Protein AF-0000000068883180 (afdb_homodimer)

pLDDT: mean 89.78, std 19.72, range [21.33, 98.94]

Foldseek 3Di:
DPPPPPPPPPCPPCPVLLQADKDFKWWKFWPAPDPVRHGFTWFWDDQDDQKTFTFGDPDDDDLRGIKIFGHGPPAADLDPQKGGWGWIWHWPDDPPGTDIWTWAWDDDPVWQKTTTMTHDDSDHQIWIAGPPQQWIWHWDFWDPVDVNIDGHGIDTDFQWWFAFDDHPHDTGRGIIGGPDDDDTPRPRIGGIIMHIGGD/DPPPPPPPPPCPPCPVLLQADKDFKWWKFWPAPDPVRHGFTWFWDDQDDQKTFTFGDPDDDDLRGIKIFGHGPPAADLDPQKGGWGWIWHWPDDPPGTDIWTWAWDDDPVWQKTTTMTHDDSDHQIWIAGPPQQWIWHWDQWDPVDVNIDGHGIDTDFQWWFAFDDHPHDTGRGIIGGPDDDDTPRPRIGGIIMHIGGD

Structure (mmCIF, N/CA/C/O backbone):
data_AF-0000000068883180-model_v1
#
loop_
_entity.id
_entity.type
_entity.pdbx_description
1 polymer 'DUF7907 domain-containing protein'
#
loop_
_atom_site.group_PDB
_atom_site.id
_atom_site.type_symbol
_atom_site.label_atom_id
_atom_site.label_alt_id
_atom_site.label_comp_id
_atom_site.label_asym_id
_atom_site.label_entity_id
_atom_site.label_seq_id
_atom_site.pdbx_PDB_ins_code
_atom_site.Cartn_x
_atom_site.Cartn_y
_atom_site.Cartn_z
_atom_site.occupancy
_atom_site.B_iso_or_equiv
_atom_site.auth_seq_id
_atom_site.auth_comp_id
_atom_site.auth_asym_id
_atom_site.auth_atom_id
_atom_site.pdbx_PDB_model_num
ATOM 1 N N . MET A 1 1 ? -11.078 5.973 -51.844 1 21.33 1 MET A N 1
ATOM 2 C CA . MET A 1 1 ? -11.633 5.805 -50.5 1 21.33 1 MET A CA 1
ATOM 3 C C . MET A 1 1 ? -10.93 6.715 -49.5 1 21.33 1 MET A C 1
ATOM 5 O O . MET A 1 1 ? -9.703 6.703 -49.406 1 21.33 1 MET A O 1
ATOM 9 N N . LYS A 1 2 ? -11.617 7.879 -49.156 1 21.88 2 LYS A N 1
ATOM 10 C CA . LYS A 1 2 ? -11.133 9.016 -48.375 1 21.88 2 LYS A CA 1
ATOM 11 C C . LYS A 1 2 ? -10.828 8.602 -46.938 1 21.88 2 LYS A C 1
ATOM 13 O O . LYS A 1 2 ? -11.664 8 -46.25 1 21.88 2 LYS A O 1
ATOM 18 N N . LEU A 1 3 ? -9.617 8.289 -46.656 1 23.52 3 LEU A N 1
ATOM 19 C CA . LEU A 1 3 ? -9.047 7.91 -45.375 1 23.52 3 LEU A CA 1
ATOM 20 C C . LEU A 1 3 ? -9.406 8.93 -44.312 1 23.52 3 LEU A C 1
ATOM 22 O O . LEU A 1 3 ? -8.969 10.086 -44.375 1 23.52 3 LEU A O 1
ATOM 26 N N . THR A 1 4 ? -10.656 8.859 -43.875 1 23.19 4 THR A N 1
ATOM 27 C CA . THR A 1 4 ? -11.148 9.734 -42.844 1 23.19 4 THR A CA 1
ATOM 28 C C . THR A 1 4 ? -10.336 9.555 -41.562 1 23.19 4 THR A C 1
ATOM 30 O O . THR A 1 4 ? -10.227 8.438 -41.031 1 23.19 4 THR A O 1
ATOM 33 N N . THR A 1 5 ? -9.359 10.32 -41.375 1 22.83 5 THR A N 1
ATOM 34 C CA . THR A 1 5 ? -8.5 10.5 -40.219 1 22.83 5 THR A CA 1
ATOM 35 C C . THR A 1 5 ? -9.328 10.75 -38.969 1 22.83 5 THR A C 1
ATOM 37 O O . THR A 1 5 ? -10.062 11.742 -38.875 1 22.83 5 THR A O 1
ATOM 40 N N . ILE A 1 6 ? -9.922 9.719 -38.406 1 23.61 6 ILE A N 1
ATOM 41 C CA . ILE A 1 6 ? -10.68 9.859 -37.188 1 23.61 6 ILE A CA 1
ATOM 42 C C . ILE A 1 6 ? -9.781 10.43 -36.094 1 23.61 6 ILE A C 1
ATOM 44 O O . ILE A 1 6 ? -8.781 9.812 -35.719 1 23.61 6 ILE A O 1
ATOM 48 N N . ALA A 1 7 ? -9.555 11.742 -36 1 24.16 7 ALA A N 1
ATOM 49 C CA . ALA A 1 7 ? -8.953 12.516 -34.906 1 24.16 7 ALA A CA 1
ATOM 50 C C . ALA A 1 7 ? -9.57 12.148 -33.562 1 24.16 7 ALA A C 1
ATOM 52 O O . ALA A 1 7 ? -10.742 12.445 -33.312 1 24.16 7 ALA A O 1
ATOM 53 N N . SER A 1 8 ? -9.375 10.93 -33.094 1 22.42 8 SER A N 1
ATOM 54 C CA . SER A 1 8 ? -9.891 10.641 -31.766 1 22.42 8 SER A CA 1
ATOM 55 C C . SER A 1 8 ? -9.43 11.68 -30.75 1 22.42 8 SER A C 1
ATOM 57 O O . SER A 1 8 ? -8.227 11.82 -30.5 1 22.42 8 SER A O 1
ATOM 59 N N . ALA A 1 9 ? -10.055 12.836 -30.766 1 24.98 9 ALA A N 1
ATOM 60 C CA . ALA A 1 9 ? -9.914 13.789 -29.672 1 24.98 9 ALA A CA 1
ATOM 61 C C . ALA A 1 9 ? -9.953 13.094 -28.312 1 24.98 9 ALA A C 1
ATOM 63 O O . ALA A 1 9 ? -10.922 12.391 -28 1 24.98 9 ALA A O 1
ATOM 64 N N . ILE A 1 10 ? -8.836 12.633 -27.938 1 25.81 10 ILE A N 1
ATOM 65 C CA . ILE A 1 10 ? -8.742 12.289 -26.531 1 25.81 10 ILE A CA 1
ATOM 66 C C . ILE A 1 10 ? -9.406 13.375 -25.688 1 25.81 10 ILE A C 1
ATOM 68 O O . ILE A 1 10 ? -8.961 14.523 -25.672 1 25.81 10 ILE A O 1
ATOM 72 N N . LEU A 1 11 ? -10.734 13.43 -25.688 1 24.84 11 LEU A N 1
ATOM 73 C CA . LEU A 1 11 ? -11.484 14.312 -24.797 1 24.84 11 LEU A CA 1
ATOM 74 C C . LEU A 1 11 ? -10.914 14.281 -23.391 1 24.84 11 LEU A C 1
ATOM 76 O O . LEU A 1 11 ? -10.93 13.234 -22.734 1 24.84 11 LEU A O 1
ATOM 80 N N . LEU A 1 12 ? -9.703 14.859 -23.156 1 28.47 12 LEU A N 1
ATOM 81 C CA . LEU A 1 12 ? -9.359 15.32 -21.812 1 28.47 12 LEU A CA 1
ATOM 82 C C . LEU A 1 12 ? -10.57 15.938 -21.125 1 28.47 12 LEU A C 1
ATOM 84 O O . LEU A 1 12 ? -10.844 17.125 -21.281 1 28.47 12 LEU A O 1
ATOM 88 N N . SER A 1 13 ? -11.742 15.336 -21.375 1 29.19 13 SER A N 1
ATOM 89 C CA . SER A 1 13 ? -12.844 15.961 -20.656 1 29.19 13 SER A CA 1
ATOM 90 C C . SER A 1 13 ? -12.43 16.375 -19.25 1 29.19 13 SER A C 1
ATOM 92 O O . SER A 1 13 ? -11.484 15.828 -18.688 1 29.19 13 SER A O 1
ATOM 94 N N . GLY A 1 14 ? -12.727 17.688 -18.812 1 32.66 14 GLY A N 1
ATOM 95 C CA . GLY A 1 14 ? -12.789 18.344 -17.516 1 32.66 14 GLY A CA 1
ATOM 96 C C . GLY A 1 14 ? -13.305 17.453 -16.422 1 32.66 14 GLY A C 1
ATOM 97 O O . GLY A 1 14 ? -14.516 17.328 -16.219 1 32.66 14 GLY A O 1
ATOM 98 N N . LEU A 1 15 ? -13.008 16.203 -16.375 1 34.19 15 LEU A N 1
ATOM 99 C CA . LEU A 1 15 ? -13.422 15.75 -15.055 1 34.19 15 LEU A CA 1
ATOM 100 C C . LEU A 1 15 ? -13.281 16.875 -14.031 1 34.19 15 LEU A C 1
ATOM 102 O O . LEU A 1 15 ? -12.18 17.375 -13.797 1 34.19 15 LEU A O 1
ATOM 106 N N . ALA A 1 16 ? -14.164 17.922 -13.953 1 40.16 16 ALA A N 1
ATOM 107 C CA . ALA A 1 16 ? -14.359 18.828 -12.82 1 40.16 16 ALA A CA 1
ATOM 108 C C . ALA A 1 16 ? -13.875 18.188 -11.523 1 40.16 16 ALA A C 1
ATOM 110 O O . ALA A 1 16 ? -14.242 17.047 -11.211 1 40.16 16 ALA A O 1
ATOM 111 N N . ALA A 1 17 ? -12.703 18.453 -11.164 1 51.28 17 ALA A N 1
ATOM 112 C CA . ALA A 1 17 ? -12.102 17.984 -9.914 1 51.28 17 ALA A CA 1
ATOM 113 C C . ALA A 1 17 ? -13.141 17.938 -8.789 1 51.28 17 ALA A C 1
ATOM 115 O O . ALA A 1 17 ? -13.695 18.969 -8.414 1 51.28 17 ALA A O 1
ATOM 116 N N . ALA A 1 18 ? -13.883 16.828 -8.664 1 60.47 18 ALA A N 1
ATOM 117 C CA . ALA A 1 18 ? -14.852 16.562 -7.602 1 60.47 18 ALA A CA 1
ATOM 118 C C . ALA A 1 18 ? -14.383 17.156 -6.277 1 60.47 18 ALA A C 1
ATOM 120 O O . ALA A 1 18 ? -15.203 17.5 -5.418 1 60.47 18 ALA A O 1
ATOM 121 N N . ASP A 1 19 ? -13.141 17.625 -6.203 1 77.75 19 ASP A N 1
ATOM 122 C CA . ASP A 1 19 ? -12.695 18.188 -4.938 1 77.75 19 ASP A CA 1
ATOM 123 C C . ASP A 1 19 ? -12.438 19.688 -5.078 1 77.75 19 ASP A C 1
ATOM 125 O O . ASP A 1 19 ? -11.312 20.156 -4.875 1 77.75 19 ASP A O 1
ATOM 129 N N . ASP A 1 20 ? -13.578 20.422 -5.258 1 81.38 20 ASP A N 1
ATOM 130 C CA . ASP A 1 20 ? -13.508 21.812 -5.73 1 81.38 20 ASP A CA 1
ATOM 131 C C . ASP A 1 20 ? -13.523 22.781 -4.559 1 81.38 20 ASP A C 1
ATOM 133 O O . ASP A 1 20 ? -13.469 24 -4.758 1 81.38 20 ASP A O 1
ATOM 137 N N . ILE A 1 21 ? -13.711 22.328 -3.379 1 93.44 21 ILE A N 1
ATOM 138 C CA . ILE A 1 21 ? -13.719 23.219 -2.221 1 93.44 21 ILE A CA 1
ATOM 139 C C . ILE A 1 21 ? -12.383 23.109 -1.48 1 93.44 21 ILE A C 1
ATOM 141 O O . ILE A 1 21 ? -12.062 22.047 -0.922 1 93.44 21 ILE A O 1
ATOM 145 N N . GLN A 1 22 ? -11.68 24.203 -1.5 1 96.19 22 GLN A N 1
ATOM 146 C CA . GLN A 1 22 ? -10.414 24.234 -0.781 1 96.19 22 GLN A CA 1
ATOM 147 C C . GLN A 1 22 ? -10.555 24.922 0.57 1 96.19 22 GLN A C 1
ATOM 149 O O . GLN A 1 22 ? -11.156 26 0.663 1 96.19 22 GLN A O 1
ATOM 154 N N . SER A 1 23 ? -10.023 24.344 1.521 1 97.44 23 SER A N 1
ATOM 155 C CA . SER A 1 23 ? -10.062 24.922 2.861 1 97.44 23 SER A CA 1
ATOM 156 C C . SER A 1 23 ? -9.18 26.156 2.953 1 97.44 23 SER A C 1
ATOM 158 O O . SER A 1 23 ? -8.398 26.438 2.041 1 97.44 23 SER A O 1
ATOM 160 N N . LYS A 1 24 ? -9.297 26.922 4.133 1 97.38 24 LYS A N 1
ATOM 161 C CA . LYS A 1 24 ? -8.273 27.875 4.527 1 97.38 24 LYS A CA 1
ATOM 162 C C . LYS A 1 24 ? -6.926 27.188 4.75 1 97.38 24 LYS A C 1
ATOM 164 O O . LYS A 1 24 ? -6.879 26 5.047 1 97.38 24 LYS A O 1
ATOM 169 N N . PRO A 1 25 ? -5.816 27.953 4.574 1 97.38 25 PRO A N 1
ATOM 170 C CA . PRO A 1 25 ? -4.5 27.359 4.809 1 97.38 25 PRO A CA 1
ATOM 171 C C . PRO A 1 25 ? -4.281 26.969 6.266 1 97.38 25 PRO A C 1
ATOM 173 O O . PRO A 1 25 ? -4.762 27.641 7.172 1 97.38 25 PRO A O 1
ATOM 176 N N . PHE A 1 26 ? -3.572 25.922 6.492 1 97.62 26 PHE A N 1
ATOM 177 C CA . PHE A 1 26 ? -3.254 25.469 7.844 1 97.62 26 PHE A CA 1
ATOM 178 C C . PHE A 1 26 ? -1.882 24.812 7.887 1 97.62 26 PHE A C 1
ATOM 180 O O . PHE A 1 26 ? -1.297 24.516 6.844 1 97.62 26 PHE A O 1
ATOM 187 N N . LYS A 1 27 ? -1.392 24.641 9.078 1 97 27 LYS A N 1
ATOM 188 C CA . LYS A 1 27 ? -0.203 23.844 9.359 1 97 27 LYS A CA 1
ATOM 189 C C . LYS A 1 27 ? -0.579 22.5 9.977 1 97 27 LYS A C 1
ATOM 191 O O . LYS A 1 27 ? -1.685 22.328 10.5 1 97 27 LYS A O 1
ATOM 196 N N . LEU A 1 28 ? 0.337 21.594 9.844 1 98.12 28 LEU A N 1
ATOM 197 C CA . LEU A 1 28 ? 0.26 20.328 10.562 1 98.12 28 LEU A CA 1
ATOM 198 C C . LEU A 1 28 ? 1.253 20.312 11.719 1 98.12 28 LEU A C 1
ATOM 200 O O . LEU A 1 28 ? 2.447 20.547 11.523 1 98.12 28 LEU A O 1
ATOM 204 N N . VAL A 1 29 ? 0.715 20 12.859 1 97.12 29 VAL A N 1
ATOM 205 C CA . VAL A 1 29 ? 1.52 20.031 14.078 1 97.12 29 VAL A CA 1
ATOM 206 C C . VAL A 1 29 ? 1.409 18.688 14.797 1 97.12 29 VAL A C 1
ATOM 208 O O . VAL A 1 29 ? 0.312 18.141 14.953 1 97.12 29 VAL A O 1
ATOM 211 N N . LEU A 1 30 ? 2.543 18.188 15.227 1 98 30 LEU A N 1
ATOM 212 C CA . LEU A 1 30 ? 2.543 16.906 15.93 1 98 30 LEU A CA 1
ATOM 213 C C . LEU A 1 30 ? 2.119 17.078 17.375 1 98 30 LEU A C 1
ATOM 215 O O . LEU A 1 30 ? 2.521 18.047 18.047 1 98 30 LEU A O 1
ATOM 219 N N . ASP A 1 31 ? 1.288 16.234 17.797 1 98.12 31 ASP A N 1
ATOM 220 C CA . ASP A 1 31 ? 0.882 16.078 19.188 1 98.12 31 ASP A CA 1
ATOM 221 C C . ASP A 1 31 ? 1.273 14.703 19.719 1 98.12 31 ASP A C 1
ATOM 223 O O . ASP A 1 31 ? 0.592 13.711 19.453 1 98.12 31 ASP A O 1
ATOM 227 N N . SER A 1 32 ? 2.377 14.664 20.391 1 98.12 32 SER A N 1
ATOM 228 C CA . SER A 1 32 ? 2.977 13.406 20.828 1 98.12 32 SER A CA 1
ATOM 229 C C . SER A 1 32 ? 3.34 13.445 22.312 1 98.12 32 SER A C 1
ATOM 231 O O . SER A 1 32 ? 3.646 14.516 22.844 1 98.12 32 SER A O 1
ATOM 233 N N . SER A 1 33 ? 3.303 12.273 22.984 1 97.94 33 SER A N 1
ATOM 234 C CA . SER A 1 33 ? 3.797 12.172 24.344 1 97.94 33 SER A CA 1
ATOM 235 C C . SER A 1 33 ? 5.32 12.219 24.391 1 97.94 33 SER A C 1
ATOM 237 O O . SER A 1 33 ? 5.914 12.414 25.453 1 97.94 33 SER A O 1
ATOM 239 N N . ASN A 1 34 ? 5.887 12.016 23.219 1 97.38 34 ASN A N 1
ATOM 240 C CA . ASN A 1 34 ? 7.336 12.125 23.109 1 97.38 34 ASN A CA 1
ATOM 241 C C . ASN A 1 34 ? 7.785 13.57 22.953 1 97.38 34 ASN A C 1
ATOM 243 O O . ASN A 1 34 ? 7.469 14.211 21.938 1 97.38 34 ASN A O 1
ATOM 247 N N . GLY A 1 35 ? 8.516 14.086 23.891 1 95.31 35 GLY A N 1
ATOM 248 C CA . GLY A 1 35 ? 8.922 15.484 23.906 1 95.31 35 GLY A CA 1
ATOM 249 C C . GLY A 1 35 ? 9.812 15.859 22.75 1 95.31 35 GLY A C 1
ATOM 250 O O . GLY A 1 35 ? 9.922 17.047 22.406 1 95.31 35 GLY A O 1
ATOM 251 N N . ARG A 1 36 ? 10.477 14.914 22.188 1 92 36 ARG A N 1
ATOM 252 C CA . ARG A 1 36 ? 11.414 15.211 21.109 1 92 36 ARG A CA 1
ATOM 253 C C . ARG A 1 36 ? 10.68 15.656 19.859 1 92 36 ARG A C 1
ATOM 255 O O . ARG A 1 36 ? 11.227 16.406 19.047 1 92 36 ARG A O 1
ATOM 262 N N . ILE A 1 37 ? 9.391 15.141 19.719 1 96.88 37 ILE A N 1
ATOM 263 C CA . ILE A 1 37 ? 8.727 15.477 18.469 1 96.88 37 ILE A CA 1
ATOM 264 C C . ILE A 1 37 ? 7.465 16.281 18.75 1 96.88 37 ILE A C 1
ATOM 266 O O . ILE A 1 37 ? 6.887 16.875 17.844 1 96.88 37 ILE A O 1
ATOM 270 N N . ASN A 1 38 ? 7.07 16.375 19.984 1 96.69 38 ASN A N 1
ATOM 271 C CA . ASN A 1 38 ? 5.859 17.109 20.328 1 96.69 38 ASN A CA 1
ATOM 272 C C . ASN A 1 38 ? 5.949 18.578 19.891 1 96.69 38 ASN A C 1
ATOM 274 O O . ASN A 1 38 ? 6.953 19.25 20.156 1 96.69 38 ASN A O 1
ATOM 278 N N . GLY A 1 39 ? 4.902 18.984 19.203 1 95.38 39 GLY A N 1
ATOM 279 C CA . GLY A 1 39 ? 4.816 20.391 18.828 1 95.38 39 GLY A CA 1
ATOM 280 C C . GLY A 1 39 ? 5.551 20.703 17.547 1 95.38 39 GLY A C 1
ATOM 281 O O . GLY A 1 39 ? 5.457 21.812 17.031 1 95.38 39 GLY A O 1
ATOM 282 N N . LYS A 1 40 ? 6.281 19.797 17 1 95.88 40 LYS A N 1
ATOM 283 C CA . LYS A 1 40 ? 6.977 20.047 15.75 1 95.88 40 LYS A CA 1
ATOM 284 C C . LYS A 1 40 ? 5.984 20.266 14.609 1 95.88 40 LYS A C 1
ATOM 286 O O . LYS A 1 40 ? 4.922 19.641 14.578 1 95.88 40 LYS A O 1
ATOM 291 N N . ILE A 1 41 ? 6.422 21.109 13.695 1 96 41 ILE A N 1
ATOM 292 C CA . ILE A 1 41 ? 5.633 21.422 12.516 1 96 41 ILE A CA 1
ATOM 293 C C . ILE A 1 41 ? 6.129 20.594 11.328 1 96 41 ILE A C 1
ATOM 295 O O . ILE A 1 41 ? 7.34 20.453 11.133 1 96 41 ILE A O 1
ATOM 299 N N . ILE A 1 42 ? 5.176 20.141 10.555 1 97.81 42 ILE A N 1
ATOM 300 C CA . ILE A 1 42 ? 5.5 19.406 9.336 1 97.81 42 ILE A CA 1
ATOM 301 C C . ILE A 1 42 ? 5.859 20.375 8.219 1 97.81 42 ILE A C 1
ATOM 303 O O . ILE A 1 42 ? 5.203 21.406 8.055 1 97.81 42 ILE A O 1
ATOM 307 N N . SER A 1 43 ? 6.883 20.031 7.527 1 96.94 43 SER A N 1
ATOM 308 C CA . SER A 1 43 ? 7.281 20.75 6.328 1 96.94 43 SER A CA 1
ATOM 309 C C . SER A 1 43 ? 7.453 19.812 5.141 1 96.94 43 SER A C 1
ATOM 311 O O . SER A 1 43 ? 7.941 18.688 5.293 1 96.94 43 SER A O 1
ATOM 313 N N . SER A 1 44 ? 7.043 20.281 3.971 1 96.31 44 SER A N 1
ATOM 314 C CA . SER A 1 44 ? 7.309 19.516 2.76 1 96.31 44 SER A CA 1
ATOM 315 C C . SER A 1 44 ? 8.797 19.516 2.422 1 96.31 44 SER A C 1
ATOM 317 O O . SER A 1 44 ? 9.422 20.578 2.34 1 96.31 44 SER A O 1
ATOM 319 N N . CYS A 1 45 ? 9.352 18.344 2.293 1 95.19 45 CYS A N 1
ATOM 320 C CA . CYS A 1 45 ? 10.766 18.234 1.956 1 95.19 45 CYS A CA 1
ATOM 321 C C . CYS A 1 45 ? 10.953 17.469 0.656 1 95.19 45 CYS A C 1
ATOM 323 O O . CYS A 1 45 ? 10.172 16.562 0.342 1 95.19 45 CYS A O 1
ATOM 325 N N . HIS A 1 46 ? 11.961 17.812 -0.076 1 94.5 46 HIS A N 1
ATOM 326 C CA . HIS A 1 46 ? 12.258 17.219 -1.374 1 94.5 46 HIS A CA 1
ATOM 327 C C . HIS A 1 46 ? 12.633 15.75 -1.232 1 94.5 46 HIS A C 1
ATOM 329 O O . HIS A 1 46 ? 13.539 15.406 -0.468 1 94.5 46 HIS A O 1
ATOM 335 N N . SER A 1 47 ? 11.953 14.898 -2.004 1 94.75 47 SER A N 1
ATOM 336 C CA . SER A 1 47 ? 12.227 13.469 -1.989 1 94.75 47 SER A CA 1
ATOM 337 C C . SER A 1 47 ? 12.375 12.922 -3.404 1 94.75 47 SER A C 1
ATOM 339 O O . SER A 1 47 ? 12.312 11.703 -3.615 1 94.75 47 SER A O 1
ATOM 341 N N . GLY A 1 48 ? 12.406 13.68 -4.414 1 93.88 48 GLY A N 1
ATOM 342 C CA . GLY A 1 48 ? 12.523 13.359 -5.828 1 93.88 48 GLY A CA 1
ATOM 343 C C . GLY A 1 48 ? 11.914 14.414 -6.73 1 93.88 48 GLY A C 1
ATOM 344 O O . GLY A 1 48 ? 11.391 15.422 -6.254 1 93.88 48 GLY A O 1
ATOM 345 N N . ALA A 1 49 ? 12.023 14.133 -8.039 1 91.69 49 ALA A N 1
ATOM 346 C CA . ALA A 1 49 ? 11.438 15.094 -8.969 1 91.69 49 ALA A CA 1
ATOM 347 C C . ALA A 1 49 ? 9.938 15.25 -8.727 1 91.69 49 ALA A C 1
ATOM 349 O O . ALA A 1 49 ? 9.172 14.305 -8.938 1 91.69 49 ALA A O 1
ATOM 350 N N . ALA A 1 50 ? 9.578 16.453 -8.227 1 93.69 50 ALA A N 1
ATOM 351 C CA . ALA A 1 50 ? 8.203 16.812 -7.918 1 93.69 50 ALA A CA 1
ATOM 352 C C . ALA A 1 50 ? 7.594 15.859 -6.898 1 93.69 50 ALA A C 1
ATOM 354 O O . ALA A 1 50 ? 6.406 15.539 -6.969 1 93.69 50 ALA A O 1
ATOM 355 N N . ILE A 1 51 ? 8.391 15.289 -6.109 1 96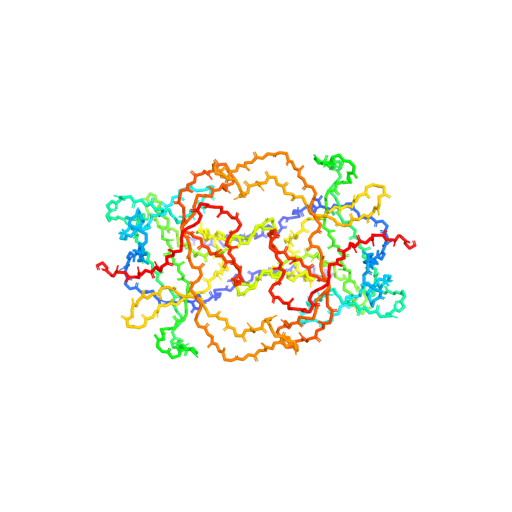.69 51 ILE A N 1
ATOM 356 C CA . ILE A 1 51 ? 7.961 14.43 -5.004 1 96.69 51 ILE A CA 1
ATOM 357 C C . ILE A 1 51 ? 8.422 15.031 -3.68 1 96.69 51 ILE A C 1
ATOM 359 O O . ILE A 1 51 ? 9.609 15.312 -3.498 1 96.69 51 ILE A O 1
ATOM 363 N N . GLU A 1 52 ? 7.531 15.281 -2.781 1 97.38 52 GLU A N 1
ATOM 364 C CA . GLU A 1 52 ? 7.848 15.836 -1.468 1 97.38 52 GLU A CA 1
ATOM 365 C C . GLU A 1 52 ? 7.297 14.953 -0.35 1 97.38 52 GLU A C 1
ATOM 367 O O . GLU A 1 52 ? 6.184 14.438 -0.452 1 97.38 52 GLU A O 1
ATOM 372 N N . GLY A 1 53 ? 8.094 14.734 0.662 1 97.44 53 GLY A N 1
ATOM 373 C CA . GLY A 1 53 ? 7.652 14.07 1.876 1 97.44 53 GLY A CA 1
ATOM 374 C C . GLY A 1 53 ? 7.16 15.031 2.941 1 97.44 53 GLY A C 1
ATOM 375 O O . GLY A 1 53 ? 7.129 16.234 2.725 1 97.44 53 GLY A O 1
ATOM 376 N N . LEU A 1 54 ? 6.664 14.508 4.031 1 98.25 54 LEU A N 1
ATOM 377 C CA . LEU A 1 54 ? 6.277 15.258 5.223 1 98.25 54 LEU A CA 1
ATOM 378 C C . LEU A 1 54 ? 7.352 15.148 6.301 1 98.25 54 LEU A C 1
ATOM 380 O O . LEU A 1 54 ? 7.355 14.203 7.086 1 98.25 54 LEU A O 1
ATOM 384 N N . CYS A 1 55 ? 8.148 16.141 6.383 1 97.62 55 CYS A N 1
ATOM 385 C CA . CYS A 1 55 ? 9.297 16.094 7.277 1 97.62 55 CYS A CA 1
ATOM 386 C C . CYS A 1 55 ? 9.031 16.906 8.547 1 97.62 55 CYS A C 1
ATOM 388 O O . CYS A 1 55 ? 8.203 17.812 8.547 1 97.62 55 CYS A O 1
ATOM 390 N N . LEU A 1 56 ? 9.727 16.422 9.57 1 96.31 56 LEU A N 1
ATOM 391 C CA . LEU A 1 56 ? 9.695 17.203 10.797 1 96.31 56 LEU A CA 1
ATOM 392 C C . LEU A 1 56 ? 10.781 18.266 10.781 1 96.31 56 LEU A C 1
ATOM 394 O O . LEU A 1 56 ? 11.953 17.969 10.547 1 96.31 56 LEU A O 1
ATOM 398 N N . SER A 1 57 ? 10.289 19.469 10.688 1 79.69 57 SER A N 1
ATOM 399 C CA . SER A 1 57 ? 11.273 20.547 10.672 1 79.69 57 SER A CA 1
ATOM 400 C C . SER A 1 57 ? 10.945 21.609 11.711 1 79.69 57 SER A C 1
ATOM 402 O O . SER A 1 57 ? 9.844 21.625 12.273 1 79.69 57 SER A O 1
ATOM 404 N N . ASN A 1 58 ? 12.023 22.328 12.016 1 73.38 58 ASN A N 1
ATOM 405 C CA . ASN A 1 58 ? 11.859 23.5 12.867 1 73.38 58 ASN A CA 1
ATOM 406 C C . ASN A 1 58 ? 11.656 24.766 12.039 1 73.38 58 ASN A C 1
ATOM 408 O O . ASN A 1 58 ? 11.945 25.875 12.5 1 73.38 58 ASN A O 1
ATOM 412 N N . ASP A 1 59 ? 11.141 24.422 10.953 1 70.06 59 ASP A N 1
ATOM 413 C CA . ASP A 1 59 ? 11.047 25.562 10.039 1 70.06 59 ASP A CA 1
ATOM 414 C C . ASP A 1 59 ? 9.992 26.562 10.516 1 70.06 59 ASP A C 1
ATOM 416 O O . ASP A 1 59 ? 9.016 26.172 11.172 1 70.06 59 ASP A O 1
ATOM 420 N N . ALA A 1 60 ? 10.273 27.781 10.125 1 75.31 60 ALA A N 1
ATOM 421 C CA . ALA A 1 60 ? 9.297 28.844 10.289 1 75.31 60 ALA A CA 1
ATOM 422 C C . ALA A 1 60 ? 8.102 28.656 9.352 1 75.31 60 ALA A C 1
ATOM 424 O O . ALA A 1 60 ? 8.211 27.969 8.336 1 75.31 60 ALA A O 1
ATOM 425 N N . PRO A 1 61 ? 7.004 29.281 9.797 1 77.38 61 PRO A N 1
ATOM 426 C CA . PRO A 1 61 ? 5.84 29.25 8.906 1 77.38 61 PRO A CA 1
ATOM 427 C C . PRO A 1 61 ? 6.156 29.781 7.504 1 77.38 61 PRO A C 1
ATOM 429 O O . PRO A 1 61 ? 6.922 30.734 7.359 1 77.38 61 PRO A O 1
ATOM 432 N N . GLY A 1 62 ? 5.773 29.125 6.457 1 86.19 62 GLY A N 1
ATOM 433 C CA . GLY A 1 62 ? 5.969 29.5 5.066 1 86.19 62 GLY A CA 1
ATOM 434 C C . GLY A 1 62 ? 5.332 28.516 4.094 1 86.19 62 GLY A C 1
ATOM 435 O O . GLY A 1 62 ? 4.5 27.703 4.488 1 86.19 62 GLY A O 1
ATOM 436 N N . PRO A 1 63 ? 5.672 28.719 2.836 1 88.94 63 PRO A N 1
ATOM 437 C CA . PRO A 1 63 ? 5.027 27.922 1.791 1 88.94 63 PRO A CA 1
ATOM 438 C C . PRO A 1 63 ? 5.25 26.422 1.968 1 88.94 63 PRO A C 1
ATOM 440 O O . PRO A 1 63 ? 4.414 25.625 1.551 1 88.94 63 PRO A O 1
ATOM 443 N N . TYR A 1 64 ? 6.277 26.078 2.672 1 94 64 TYR A N 1
ATOM 444 C CA . TYR A 1 64 ? 6.617 24.656 2.777 1 94 64 TYR A CA 1
ATOM 445 C C . TYR A 1 64 ? 5.922 24.016 3.969 1 94 64 TYR A C 1
ATOM 447 O O . TYR A 1 64 ? 5.961 22.797 4.137 1 94 64 TYR A O 1
ATOM 455 N N . THR A 1 65 ? 5.234 24.906 4.766 1 96.44 65 THR A N 1
ATOM 456 C CA . THR A 1 65 ? 4.547 24.375 5.938 1 96.44 65 THR A CA 1
ATOM 457 C C . THR A 1 65 ? 3.045 24.641 5.844 1 96.44 65 THR A C 1
ATOM 459 O O . THR A 1 65 ? 2.332 24.562 6.848 1 96.44 65 THR A O 1
ATOM 462 N N . THR A 1 66 ? 2.555 25.031 4.66 1 96.56 66 THR A N 1
ATOM 463 C CA . THR A 1 66 ? 1.148 25.375 4.484 1 96.56 66 THR A CA 1
ATOM 464 C C . THR A 1 66 ? 0.438 24.328 3.629 1 96.56 66 THR A C 1
ATOM 466 O O . THR A 1 66 ? 0.875 24.031 2.516 1 96.56 66 THR A O 1
ATOM 469 N N . TYR A 1 67 ? -0.653 23.859 4.176 1 97.75 67 TYR A N 1
ATOM 470 C CA . TYR A 1 67 ? -1.429 22.812 3.523 1 97.75 67 TYR A CA 1
ATOM 471 C C . TYR A 1 67 ? -2.895 23.219 3.404 1 97.75 67 TYR A C 1
ATOM 473 O O . TYR A 1 67 ? -3.326 24.203 4 1 97.75 67 TYR A O 1
ATOM 481 N N . TYR A 1 68 ? -3.584 22.453 2.59 1 98.12 68 TYR A N 1
ATOM 482 C CA . TYR A 1 68 ? -5.012 22.641 2.357 1 98.12 68 TYR A CA 1
ATOM 483 C C . TYR A 1 68 ? -5.727 21.297 2.314 1 98.12 68 TYR A C 1
ATOM 485 O O . TYR A 1 68 ? -5.098 20.25 2.109 1 98.12 68 TYR A O 1
ATOM 493 N N . LEU A 1 69 ? -6.984 21.359 2.59 1 98.44 69 LEU A N 1
ATOM 494 C CA . LEU A 1 69 ? -7.867 20.219 2.35 1 98.44 69 LEU A CA 1
ATOM 495 C C . LEU A 1 69 ? -8.875 20.547 1.25 1 98.44 69 LEU A C 1
ATOM 497 O O . LEU A 1 69 ? -9.609 21.531 1.343 1 98.44 69 LEU A O 1
ATOM 501 N N . ASN A 1 70 ? -8.852 19.766 0.21 1 97.62 70 ASN A N 1
ATOM 502 C CA . ASN A 1 70 ? -9.852 19.891 -0.847 1 97.62 70 ASN A CA 1
ATOM 503 C C . ASN A 1 70 ? -10.961 18.859 -0.688 1 97.62 70 ASN A C 1
ATOM 505 O O . ASN A 1 70 ? -10.703 17.641 -0.694 1 97.62 70 ASN A O 1
ATOM 509 N N . THR A 1 71 ? -12.141 19.359 -0.491 1 97.31 71 THR A N 1
ATOM 510 C CA . THR A 1 71 ? -13.297 18.484 -0.354 1 97.31 71 THR A CA 1
ATOM 511 C C . THR A 1 71 ? -14.289 18.719 -1.489 1 97.31 71 THR A C 1
ATOM 513 O O . THR A 1 71 ? -14.117 19.641 -2.295 1 97.31 71 THR A O 1
ATOM 516 N N . THR A 1 72 ? -15.188 17.781 -1.611 1 95.44 72 THR A N 1
ATOM 517 C CA . THR A 1 72 ? -16.266 17.906 -2.592 1 95.44 72 THR A CA 1
ATOM 518 C C . THR A 1 72 ? -17.438 18.672 -2.006 1 95.44 72 THR A C 1
ATOM 520 O O . THR A 1 72 ? -17.812 18.453 -0.852 1 95.44 72 THR A O 1
ATOM 523 N N . GLU A 1 73 ? -18.047 19.531 -2.85 1 93.5 73 GLU A N 1
ATOM 524 C CA . GLU A 1 73 ? -19.219 20.281 -2.398 1 93.5 73 GLU A CA 1
ATOM 525 C C . GLU A 1 73 ? -20.328 19.328 -1.951 1 93.5 73 GLU A C 1
ATOM 527 O O . GLU A 1 73 ? -20.656 18.375 -2.652 1 93.5 73 GLU A O 1
ATOM 532 N N . GLY A 1 74 ? -20.828 19.562 -0.797 1 92.94 74 GLY A N 1
ATOM 533 C CA . GLY A 1 74 ? -21.938 18.766 -0.303 1 92.94 74 GLY A CA 1
ATOM 534 C C . GLY A 1 74 ? -21.5 17.469 0.355 1 92.94 74 GLY A C 1
ATOM 535 O O . GLY A 1 74 ? -22.328 16.719 0.87 1 92.94 74 GLY A O 1
ATOM 536 N N . ALA A 1 75 ? -20.234 17.234 0.347 1 94.12 75 ALA A N 1
ATOM 537 C CA . ALA A 1 75 ? -19.75 16 0.978 1 94.12 75 ALA A CA 1
ATOM 538 C C . ALA A 1 75 ? -20 16.031 2.484 1 94.12 75 ALA A C 1
ATOM 540 O O . ALA A 1 75 ? -19.844 17.062 3.127 1 94.12 75 ALA A O 1
ATOM 541 N N . THR A 1 76 ? -20.391 14.82 3.002 1 95.19 76 THR A N 1
ATOM 542 C CA . THR A 1 76 ? -20.562 14.633 4.438 1 95.19 76 THR A CA 1
ATOM 543 C C . THR A 1 76 ? -19.641 13.531 4.957 1 95.19 76 THR A C 1
ATOM 545 O O . THR A 1 76 ? -19.125 12.734 4.176 1 95.19 76 THR A O 1
ATOM 548 N N . SER A 1 77 ? -19.516 13.562 6.238 1 97.69 77 SER A N 1
ATOM 549 C CA . SER A 1 77 ? -18.672 12.547 6.875 1 97.69 77 SER A CA 1
ATOM 550 C C . SER A 1 77 ? -19.5 11.32 7.273 1 97.69 77 SER A C 1
ATOM 552 O O . SER A 1 77 ? -20.562 11.453 7.867 1 97.69 77 SER A O 1
ATOM 554 N N . PRO A 1 78 ? -19 10.156 6.984 1 97.44 78 PRO A N 1
ATOM 555 C CA . PRO A 1 78 ? -19.672 8.953 7.492 1 97.44 78 PRO A CA 1
ATOM 556 C C . PRO A 1 78 ? -19.328 8.664 8.953 1 97.44 78 PRO A C 1
ATOM 558 O O . PRO A 1 78 ? -19.875 7.727 9.539 1 97.44 78 PRO A O 1
ATOM 561 N N . VAL A 1 79 ? -18.422 9.391 9.484 1 98.38 79 VAL A N 1
ATOM 562 C CA . VAL A 1 79 ? -17.969 9.18 10.859 1 98.38 79 VAL A CA 1
ATOM 563 C C . VAL A 1 79 ? -18.375 10.375 11.727 1 98.38 79 VAL A C 1
ATOM 565 O O . VAL A 1 79 ? -17.969 11.508 11.445 1 98.38 79 VAL A O 1
ATOM 568 N N . THR A 1 80 ? -19.078 10.102 12.773 1 97.88 80 THR A N 1
ATOM 569 C CA . THR A 1 80 ? -19.5 11.164 13.688 1 97.88 80 THR A CA 1
ATOM 570 C C . THR A 1 80 ? -18.281 11.844 14.312 1 97.88 80 THR A C 1
ATOM 572 O O . THR A 1 80 ? -17.328 11.18 14.719 1 97.88 80 THR A O 1
ATOM 575 N N . GLY A 1 81 ? -18.328 13.148 14.359 1 98.38 81 GLY A N 1
ATOM 576 C CA . GLY A 1 81 ? -17.266 13.914 14.984 1 98.38 81 GLY A CA 1
ATOM 577 C C . GLY A 1 81 ? -16.141 14.281 14.031 1 98.38 81 GLY A C 1
ATOM 578 O O . GLY A 1 81 ? -15.133 14.859 14.438 1 98.38 81 GLY A O 1
ATOM 579 N N . TYR A 1 82 ? -16.328 13.992 12.789 1 98.69 82 TYR A N 1
ATOM 580 C CA . TYR A 1 82 ? -15.344 14.328 11.773 1 98.69 82 TYR A CA 1
ATOM 581 C C . TYR A 1 82 ? -15.984 15.102 10.625 1 98.69 82 TYR A C 1
ATOM 583 O O . TYR A 1 82 ? -17.172 14.914 10.328 1 98.69 82 TYR A O 1
ATOM 591 N N . GLY A 1 83 ? -15.172 15.984 9.992 1 97.56 83 GLY A N 1
ATOM 592 C CA . GLY A 1 83 ? -15.586 16.594 8.742 1 97.56 83 GLY A CA 1
ATOM 593 C C . GLY A 1 83 ? -15.492 15.648 7.559 1 97.56 83 GLY A C 1
ATOM 594 O O . GLY A 1 83 ? -15.055 14.508 7.703 1 97.56 83 GLY A O 1
ATOM 595 N N . ALA A 1 84 ? -15.922 16.188 6.426 1 97.12 84 ALA A N 1
ATOM 596 C CA . ALA A 1 84 ? -15.828 15.406 5.188 1 97.12 84 ALA A CA 1
ATOM 597 C C . ALA A 1 84 ? -14.375 15.062 4.875 1 97.12 84 ALA A C 1
ATOM 599 O O . ALA A 1 84 ? -13.469 15.883 5.09 1 97.12 84 ALA A O 1
ATOM 600 N N . SER A 1 85 ? -14.195 13.859 4.391 1 97.88 85 SER A N 1
ATOM 601 C CA . SER A 1 85 ? -12.859 13.508 3.904 1 97.88 85 SER A CA 1
ATOM 602 C C . SER A 1 85 ? -12.531 14.258 2.617 1 97.88 85 SER A C 1
ATOM 604 O O . SER A 1 85 ? -13.43 14.664 1.88 1 97.88 85 SER A O 1
ATOM 606 N N . GLY A 1 86 ? -11.266 14.469 2.424 1 98 86 GLY A N 1
ATOM 607 C CA . GLY A 1 86 ? -10.766 15.148 1.241 1 98 86 GLY A CA 1
ATOM 608 C C . GLY A 1 86 ? -9.297 14.883 0.972 1 98 86 GLY A C 1
ATOM 609 O O . GLY A 1 86 ? -8.695 14.023 1.614 1 98 86 GLY A O 1
ATOM 610 N N . LYS A 1 87 ? -8.812 15.547 -0.049 1 98.25 87 LYS A N 1
ATOM 611 C CA . LYS A 1 87 ? -7.406 15.453 -0.416 1 98.25 87 LYS A CA 1
ATOM 612 C C . LYS A 1 87 ? -6.562 16.453 0.372 1 98.25 87 LYS A C 1
ATOM 614 O O . LYS A 1 87 ? -6.832 17.656 0.349 1 98.25 87 LYS A O 1
ATOM 619 N N . LEU A 1 88 ? -5.602 15.914 1.139 1 98.75 88 LEU A N 1
ATOM 620 C CA . LEU A 1 88 ? -4.578 16.797 1.679 1 98.75 88 LEU A CA 1
ATOM 621 C C . LEU A 1 88 ? -3.656 17.312 0.572 1 98.75 88 LEU A C 1
ATOM 623 O O . LEU A 1 88 ? -3.057 16.516 -0.152 1 98.75 88 LEU A O 1
ATOM 627 N N . VAL A 1 89 ? -3.51 18.641 0.567 1 97.88 89 VAL A N 1
ATOM 628 C CA . VAL A 1 89 ? -2.854 19.219 -0.6 1 97.88 89 VAL A CA 1
ATOM 629 C C . VAL A 1 89 ? -1.709 20.125 -0.151 1 97.88 89 VAL A C 1
ATOM 631 O O . VAL A 1 89 ? -1.852 20.891 0.806 1 97.88 89 VAL A O 1
ATOM 634 N N . TRP A 1 90 ? -0.67 19.984 -0.874 1 97.69 90 TRP A N 1
ATOM 635 C CA . TRP A 1 90 ? 0.439 20.938 -0.837 1 97.69 90 TRP A CA 1
ATOM 636 C C . TRP A 1 90 ? 0.662 21.562 -2.207 1 97.69 90 TRP A C 1
ATOM 638 O O . TRP A 1 90 ? 0.632 20.875 -3.229 1 97.69 90 TRP A O 1
ATOM 648 N N . ASN A 1 91 ? 0.84 22.906 -2.191 1 94.38 91 ASN A N 1
ATOM 649 C CA . ASN A 1 91 ? 1.082 23.609 -3.441 1 94.38 91 ASN A CA 1
ATOM 650 C C . ASN A 1 91 ? 2.574 23.812 -3.691 1 94.38 91 ASN A C 1
ATOM 652 O O . ASN A 1 91 ? 3.209 24.641 -3.035 1 94.38 91 ASN A O 1
ATOM 656 N N . LEU A 1 92 ? 3.109 23.031 -4.648 1 93.38 92 LEU A N 1
ATOM 657 C CA . LEU A 1 92 ? 4.508 23.156 -5.047 1 93.38 92 LEU A CA 1
ATOM 658 C C . LEU A 1 92 ? 4.766 24.531 -5.66 1 93.38 92 LEU A C 1
ATOM 660 O O . LEU A 1 92 ? 4.207 24.859 -6.707 1 93.38 92 LEU A O 1
ATOM 664 N N . PRO A 1 93 ? 5.578 25.281 -4.98 1 90 93 PRO A N 1
ATOM 665 C CA . PRO A 1 93 ? 5.867 26.594 -5.562 1 90 93 PRO A CA 1
ATOM 666 C C . PRO A 1 93 ? 6.781 26.5 -6.781 1 90 93 PRO A C 1
ATOM 668 O O . PRO A 1 93 ? 7.82 25.844 -6.734 1 90 93 PRO A O 1
ATOM 671 N N . LEU A 1 94 ? 6.266 27.047 -7.801 1 86.81 94 LEU A N 1
ATOM 672 C CA . LEU A 1 94 ? 7.066 27.281 -9 1 86.81 94 LEU A CA 1
ATOM 673 C C . LEU A 1 94 ? 7.246 28.781 -9.25 1 86.81 94 LEU A C 1
ATOM 675 O O . LEU A 1 94 ? 6.754 29.609 -8.484 1 86.81 94 LEU A O 1
ATOM 679 N N . GLN A 1 95 ? 8.148 29.281 -10.016 1 84.88 95 GLN A N 1
ATOM 680 C CA . GLN A 1 95 ? 8.5 30.688 -10.219 1 84.88 95 GLN A CA 1
ATOM 681 C C . GLN A 1 95 ? 7.25 31.562 -10.273 1 84.88 95 GLN A C 1
ATOM 683 O O . GLN A 1 95 ? 7.141 32.531 -9.539 1 84.88 95 GLN A O 1
ATOM 688 N N . ASN A 1 96 ? 6.273 31.297 -10.953 1 85.38 96 ASN A N 1
ATOM 689 C CA . ASN A 1 96 ? 5.109 32.188 -11.055 1 85.38 96 ASN A CA 1
ATOM 690 C C . ASN A 1 96 ? 3.807 31.391 -10.93 1 85.38 96 ASN A C 1
ATOM 692 O O . ASN A 1 96 ? 2.744 31.891 -11.32 1 85.38 96 ASN A O 1
ATOM 696 N N . GLN A 1 97 ? 3.965 30.328 -10.469 1 89.94 97 GLN A N 1
ATOM 697 C CA . GLN A 1 97 ? 2.775 29.484 -10.336 1 89.94 97 GLN A CA 1
ATOM 698 C C . GLN A 1 97 ? 2.988 28.391 -9.305 1 89.94 97 GLN A C 1
ATOM 700 O O . GLN A 1 97 ? 4.035 28.328 -8.656 1 89.94 97 GLN A O 1
ATOM 705 N N . TYR A 1 98 ? 1.876 27.797 -8.953 1 89.56 98 TYR A N 1
ATOM 706 C CA . TYR A 1 98 ? 2.002 26.609 -8.109 1 89.56 98 TYR A CA 1
ATOM 707 C C . TYR A 1 98 ? 1.357 25.391 -8.766 1 89.56 98 TYR A C 1
ATOM 709 O O . TYR A 1 98 ? 0.5 25.531 -9.641 1 89.56 98 TYR A O 1
ATOM 717 N N . VAL A 1 99 ? 1.85 24.266 -8.461 1 91.88 99 VAL A N 1
ATOM 718 C CA . VAL A 1 99 ? 1.228 23 -8.836 1 91.88 99 VAL A CA 1
ATOM 719 C C . VAL A 1 99 ? 0.638 22.328 -7.594 1 91.88 99 VAL A C 1
ATOM 721 O O . VAL A 1 99 ? 1.349 22.078 -6.617 1 91.88 99 VAL A O 1
ATOM 724 N N . SER A 1 100 ? -0.67 22.109 -7.672 1 93.56 100 SER A N 1
ATOM 725 C CA . SER A 1 100 ? -1.36 21.453 -6.57 1 93.56 100 SER A CA 1
ATOM 726 C C . SER A 1 100 ? -1.046 19.953 -6.539 1 93.56 100 SER A C 1
ATOM 728 O O . SER A 1 100 ? -1.26 19.25 -7.527 1 93.56 100 SER A O 1
ATOM 730 N N . GLU A 1 101 ? -0.512 19.516 -5.391 1 97.25 101 GLU A N 1
ATOM 731 C CA . GLU A 1 101 ? -0.146 18.109 -5.258 1 97.25 101 GLU A CA 1
ATOM 732 C C . GLU A 1 101 ? -0.903 17.438 -4.109 1 97.25 101 GLU A C 1
ATOM 734 O O . GLU A 1 101 ? -0.766 17.844 -2.955 1 97.25 101 GLU A O 1
ATOM 739 N N . PRO A 1 102 ? -1.692 16.469 -4.465 1 98.12 102 PRO A N 1
ATOM 740 C CA . PRO A 1 102 ? -2.34 15.711 -3.383 1 98.12 102 PRO A CA 1
ATOM 741 C C . PRO A 1 102 ? -1.396 14.734 -2.697 1 98.12 102 PRO A C 1
ATOM 743 O O . PRO A 1 102 ? -0.44 14.258 -3.314 1 98.12 102 PRO A O 1
ATOM 746 N N . MET A 1 103 ? -1.694 14.492 -1.444 1 98.69 103 MET A N 1
ATOM 747 C CA . MET A 1 103 ? -0.956 13.477 -0.701 1 98.69 103 MET A CA 1
ATOM 748 C C . MET A 1 103 ? -1.429 12.07 -1.077 1 98.69 103 MET A C 1
ATOM 750 O O . MET A 1 103 ? -2.631 11.828 -1.2 1 98.69 103 MET A O 1
ATOM 754 N N . GLN A 1 104 ? -0.504 11.195 -1.247 1 98.19 104 GLN A N 1
ATOM 755 C CA . GLN A 1 104 ? -0.806 9.781 -1.444 1 98.19 104 GLN A CA 1
ATOM 756 C C . GLN A 1 104 ? 0.178 8.898 -0.681 1 98.19 104 GLN A C 1
ATOM 758 O O . GLN A 1 104 ? 1.377 9.18 -0.648 1 98.19 104 GLN A O 1
ATOM 763 N N . PHE A 1 105 ? -0.341 7.836 -0.119 1 98.38 105 PHE A N 1
ATOM 764 C CA . PHE A 1 105 ? 0.551 6.875 0.521 1 98.38 105 PHE A CA 1
ATOM 765 C C . PHE A 1 105 ? 1.347 6.098 -0.52 1 98.38 105 PHE A C 1
ATOM 767 O O . PHE A 1 105 ? 0.791 5.645 -1.521 1 98.38 105 PHE A O 1
ATOM 774 N N . THR A 1 106 ? 2.596 6.027 -0.296 1 97.38 106 THR A N 1
ATOM 775 C CA . THR A 1 106 ? 3.475 5.105 -1.003 1 97.38 106 THR A CA 1
ATOM 776 C C . THR A 1 106 ? 3.791 3.889 -0.136 1 97.38 106 THR A C 1
ATOM 778 O O . THR A 1 106 ? 4.277 4.031 0.988 1 97.38 106 THR A O 1
ATOM 781 N N . TYR A 1 107 ? 3.482 2.76 -0.706 1 97.44 107 TYR A N 1
ATOM 782 C CA . TYR A 1 107 ? 3.662 1.51 0.023 1 97.44 107 TYR A CA 1
ATOM 783 C C . TYR A 1 107 ? 4.875 0.747 -0.494 1 97.44 107 TYR A C 1
ATOM 785 O O . TYR A 1 107 ? 5.238 0.864 -1.668 1 97.44 107 TYR A O 1
ATOM 793 N N . ASP A 1 108 ? 5.531 0.084 0.404 1 96.56 108 ASP A N 1
ATOM 794 C CA . ASP A 1 108 ? 6.605 -0.857 0.115 1 96.56 108 ASP A CA 1
ATOM 795 C C . ASP A 1 108 ? 6.312 -2.229 0.718 1 96.56 108 ASP A C 1
ATOM 797 O O . ASP A 1 108 ? 6.027 -2.34 1.911 1 96.56 108 ASP A O 1
ATOM 801 N N . PRO A 1 109 ? 6.336 -3.26 -0.068 1 97.44 109 PRO A N 1
ATOM 802 C CA . PRO A 1 109 ? 5.969 -4.586 0.437 1 97.44 109 PRO A CA 1
ATOM 803 C C . PRO A 1 109 ? 6.879 -5.055 1.57 1 97.44 109 PRO A C 1
ATOM 805 O O . PRO A 1 109 ? 6.535 -5.996 2.291 1 97.44 109 PRO A O 1
ATOM 808 N N . SER A 1 110 ? 8.031 -4.5 1.766 1 97.62 110 SER A N 1
ATOM 809 C CA . SER A 1 110 ? 9 -4.984 2.75 1 97.62 110 SER A CA 1
ATOM 810 C C . SER A 1 110 ? 8.742 -4.363 4.121 1 97.62 110 SER A C 1
ATOM 812 O O . SER A 1 110 ? 9.398 -4.723 5.102 1 97.62 110 SER A O 1
ATOM 814 N N . THR A 1 111 ? 7.824 -3.451 4.242 1 98.5 111 THR A N 1
ATOM 815 C CA . THR A 1 111 ? 7.656 -2.709 5.488 1 98.5 111 THR A CA 1
ATOM 816 C C . THR A 1 111 ? 6.184 -2.41 5.746 1 98.5 111 THR A C 1
ATOM 818 O O . THR A 1 111 ? 5.402 -2.25 4.809 1 98.5 111 THR A O 1
ATOM 821 N N . ASN A 1 112 ? 5.816 -2.332 7.055 1 98.81 112 ASN A N 1
ATOM 822 C CA . ASN A 1 112 ? 4.461 -1.914 7.395 1 98.81 112 ASN A CA 1
ATOM 823 C C . ASN A 1 112 ? 4.375 -0.405 7.602 1 98.81 112 ASN A C 1
ATOM 825 O O . ASN A 1 112 ? 3.408 0.093 8.188 1 98.81 112 ASN A O 1
ATOM 829 N N . VAL A 1 113 ? 5.395 0.339 7.125 1 98.88 113 VAL A N 1
ATOM 830 C CA . VAL A 1 113 ? 5.406 1.797 7.168 1 98.88 113 VAL A CA 1
ATOM 831 C C . VAL A 1 113 ? 5.109 2.355 5.777 1 98.88 113 VAL A C 1
ATOM 833 O O . VAL A 1 113 ? 5.891 2.162 4.844 1 98.88 113 VAL A O 1
ATOM 836 N N . ALA A 1 114 ? 3.986 3.018 5.629 1 98.81 114 ALA A N 1
ATOM 837 C CA . ALA A 1 114 ? 3.631 3.705 4.391 1 98.81 114 ALA A CA 1
ATOM 838 C C . ALA A 1 114 ? 4.066 5.168 4.434 1 98.81 114 ALA A C 1
ATOM 840 O O . ALA A 1 114 ? 3.941 5.832 5.465 1 98.81 114 ALA A O 1
ATOM 841 N N . HIS A 1 115 ? 4.559 5.617 3.307 1 98.31 115 HIS A N 1
ATOM 842 C CA . HIS A 1 115 ? 5.074 6.977 3.211 1 98.31 115 HIS A CA 1
ATOM 843 C C . HIS A 1 115 ? 4.062 7.902 2.545 1 98.31 115 HIS A C 1
ATOM 845 O O . HIS A 1 115 ? 3.723 7.719 1.374 1 98.31 115 HIS A O 1
ATOM 851 N N . PRO A 1 116 ? 3.596 8.891 3.293 1 98.75 116 PRO A N 1
ATOM 852 C CA . PRO A 1 116 ? 2.818 9.914 2.592 1 98.75 116 PRO A CA 1
ATOM 853 C C . PRO A 1 116 ? 3.688 10.836 1.742 1 98.75 116 PRO A C 1
ATOM 855 O O . PRO A 1 116 ? 4.633 11.445 2.252 1 98.75 116 PRO A O 1
ATOM 858 N N . LEU A 1 117 ? 3.373 10.961 0.508 1 98.56 117 LEU A N 1
ATOM 859 C CA . LEU A 1 117 ? 4.113 11.812 -0.417 1 98.56 117 LEU A CA 1
ATOM 860 C C . LEU A 1 117 ? 3.17 12.719 -1.196 1 98.56 117 LEU A C 1
ATOM 862 O O . LEU A 1 117 ? 2.023 12.352 -1.461 1 98.56 117 LEU A O 1
ATOM 866 N N . PHE A 1 118 ? 3.676 13.883 -1.486 1 98.19 118 PHE A N 1
ATOM 867 C CA . PHE A 1 118 ? 3.021 14.758 -2.449 1 98.19 118 PHE A CA 1
ATOM 868 C C . PHE A 1 118 ? 3.635 14.594 -3.834 1 98.19 118 PHE A C 1
ATOM 870 O O . PHE A 1 118 ? 4.859 14.609 -3.984 1 98.19 118 PHE A O 1
ATOM 877 N N . GLN A 1 119 ? 2.781 14.406 -4.797 1 97.06 119 GLN A N 1
ATOM 878 C CA . GLN A 1 119 ? 3.174 14.328 -6.199 1 97.06 119 GLN A CA 1
ATOM 879 C C . GLN A 1 119 ? 2.023 14.734 -7.117 1 97.06 119 GLN A C 1
ATOM 881 O O . GLN A 1 119 ? 0.855 14.641 -6.734 1 97.06 119 GLN A O 1
ATOM 886 N N . PRO A 1 120 ? 2.391 15.281 -8.281 1 94 120 PRO A N 1
ATOM 887 C CA . PRO A 1 120 ? 1.302 15.469 -9.242 1 94 120 PRO A CA 1
ATOM 888 C C . PRO A 1 120 ? 0.552 14.172 -9.539 1 94 120 PRO A C 1
ATOM 890 O O . PRO A 1 120 ? 1.168 13.164 -9.914 1 94 120 PRO A O 1
ATOM 893 N N . SER A 1 121 ? -0.708 14.188 -9.25 1 92.62 121 SER A N 1
ATOM 894 C CA . SER A 1 121 ? -1.485 12.961 -9.398 1 92.62 121 SER A CA 1
ATOM 895 C C . SER A 1 121 ? -2.98 13.258 -9.43 1 92.62 121 SER A C 1
ATOM 897 O O . SER A 1 121 ? -3.43 14.273 -8.898 1 92.62 121 SER A O 1
ATOM 899 N N . TYR A 1 122 ? -3.711 12.32 -10.086 1 88.19 122 TYR A N 1
ATOM 900 C CA . TYR A 1 122 ? -5.168 12.375 -10.039 1 88.19 122 TYR A CA 1
ATOM 901 C C . TYR A 1 122 ? -5.707 11.578 -8.867 1 88.19 122 TYR A C 1
ATOM 903 O O . TYR A 1 122 ? -6.871 11.727 -8.484 1 88.19 122 TYR A O 1
ATOM 911 N N . THR A 1 123 ? -4.859 10.703 -8.344 1 91.06 123 THR A N 1
ATOM 912 C CA . THR A 1 123 ? -5.262 9.891 -7.203 1 91.06 123 THR A CA 1
ATOM 913 C C . THR A 1 123 ? -4.707 10.469 -5.902 1 91.06 123 THR A C 1
ATOM 915 O O . THR A 1 123 ? -3.756 11.258 -5.926 1 91.06 123 THR A O 1
ATOM 918 N N . ALA A 1 124 ? -5.438 10.164 -4.801 1 96.69 124 ALA A N 1
ATOM 919 C CA . ALA A 1 124 ? -5.039 10.648 -3.484 1 96.69 124 ALA A CA 1
ATOM 920 C C . ALA A 1 124 ? -5.492 9.695 -2.385 1 96.69 124 ALA A C 1
ATOM 922 O O . ALA A 1 124 ? -6.391 8.875 -2.596 1 96.69 124 ALA A O 1
ATOM 923 N N . THR A 1 125 ? -4.762 9.734 -1.341 1 97.94 125 THR A N 1
ATOM 924 C CA . THR A 1 125 ? -5.301 9.195 -0.096 1 97.94 125 THR A CA 1
ATOM 925 C C . THR A 1 125 ? -6.215 10.211 0.582 1 97.94 125 THR A C 1
ATOM 927 O O . THR A 1 125 ? -5.785 11.312 0.911 1 97.94 125 THR A O 1
ATOM 930 N N . TYR A 1 126 ? -7.43 9.82 0.779 1 97.94 126 TYR A N 1
ATOM 931 C CA . TYR A 1 126 ? -8.367 10.742 1.411 1 97.94 126 TYR A CA 1
ATOM 932 C C . TYR A 1 126 ? -8.188 10.758 2.924 1 97.94 126 TYR A C 1
ATOM 934 O O . TYR A 1 126 ? -8 9.703 3.541 1 97.94 126 TYR A O 1
ATOM 942 N N . VAL A 1 127 ? -8.242 11.969 3.463 1 98.81 127 VAL A N 1
ATOM 943 C CA . VAL A 1 127 ? -8.086 12.148 4.902 1 98.81 127 VAL A CA 1
ATOM 944 C C . VAL A 1 127 ? -9.195 13.047 5.434 1 98.81 127 VAL A C 1
ATOM 946 O O . VAL A 1 127 ? -9.938 13.664 4.656 1 98.81 127 VAL A O 1
ATOM 949 N N . ALA A 1 128 ? -9.312 13.078 6.746 1 98.81 128 ALA A N 1
ATOM 950 C CA . ALA A 1 128 ? -10.281 13.93 7.426 1 98.81 128 ALA A CA 1
ATOM 951 C C . ALA A 1 128 ? -9.719 14.453 8.742 1 98.81 128 ALA A C 1
ATOM 953 O O . ALA A 1 128 ? -8.719 13.945 9.25 1 98.81 128 ALA A O 1
ATOM 954 N N . PHE A 1 129 ? -10.32 15.531 9.172 1 98.88 129 PHE A N 1
ATOM 955 C CA . PHE A 1 129 ? -9.945 16.109 10.461 1 98.88 129 PHE A CA 1
ATOM 956 C C . PHE A 1 129 ? -11.117 16.047 11.438 1 98.88 129 PHE A C 1
ATOM 958 O O . PHE A 1 129 ? -12.266 16.266 11.055 1 98.88 129 PHE A O 1
ATOM 965 N N . GLY A 1 130 ? -10.75 15.734 12.711 1 98.81 130 GLY A N 1
ATOM 966 C CA . GLY A 1 130 ? -11.75 15.805 13.758 1 98.81 130 GLY A CA 1
ATOM 967 C C . GLY A 1 130 ? -12.289 17.203 13.977 1 98.81 130 GLY A C 1
ATOM 968 O O . GLY A 1 130 ? -11.539 18.188 13.938 1 98.81 130 GLY A O 1
ATOM 969 N N . ASP A 1 131 ? -13.547 17.297 14.258 1 98.31 131 ASP A N 1
ATOM 970 C CA . ASP A 1 131 ? -14.195 18.594 14.43 1 98.31 131 ASP A CA 1
ATOM 971 C C . ASP A 1 131 ? -13.719 19.281 15.703 1 98.31 131 ASP A C 1
ATOM 973 O O . ASP A 1 131 ? -13.539 20.5 15.727 1 98.31 131 ASP A O 1
ATOM 977 N N . GLU A 1 132 ? -13.5 18.531 16.703 1 98.12 132 GLU A N 1
ATOM 978 C CA . GLU A 1 132 ? -13.164 19.109 18 1 98.12 132 GLU A CA 1
ATOM 979 C C . GLU A 1 132 ? -11.648 19.156 18.203 1 98.12 132 GLU A C 1
ATOM 981 O O . GLU A 1 132 ? -11.102 20.188 18.594 1 98.12 132 GLU A O 1
ATOM 986 N N . ASP A 1 133 ? -11.023 18.078 17.906 1 98 133 ASP A N 1
ATOM 987 C CA . ASP A 1 133 ? -9.609 17.984 18.266 1 98 133 ASP A CA 1
ATOM 988 C C . ASP A 1 133 ? -8.719 18.359 17.078 1 98 133 ASP A C 1
ATOM 990 O O . ASP A 1 133 ? -7.508 18.531 17.234 1 98 133 ASP A O 1
ATOM 994 N N . ASN A 1 134 ? -9.281 18.422 15.828 1 98.69 134 ASN A N 1
ATOM 995 C CA . ASN A 1 134 ? -8.562 18.781 14.609 1 98.69 134 ASN A CA 1
ATOM 996 C C . ASN A 1 134 ? -7.484 17.75 14.273 1 98.69 134 ASN A C 1
ATOM 998 O O . ASN A 1 134 ? -6.477 18.094 13.648 1 98.69 134 ASN A O 1
ATOM 1002 N N . GLU A 1 135 ? -7.68 16.516 14.703 1 98.88 135 GLU A N 1
ATOM 1003 C CA . GLU A 1 135 ? -6.688 15.477 14.438 1 98.88 135 GLU A CA 1
ATOM 1004 C C . GLU A 1 135 ? -6.91 14.836 13.07 1 98.88 135 GLU A C 1
ATOM 1006 O O . GLU A 1 135 ? -8.055 14.602 12.664 1 98.88 135 GLU A O 1
ATOM 1011 N N . LEU A 1 136 ? -5.836 14.609 12.438 1 98.94 136 LEU A N 1
ATOM 1012 C CA . LEU A 1 136 ? -5.809 14.008 11.102 1 98.94 136 LEU A CA 1
ATOM 1013 C C . LEU A 1 136 ? -6.066 12.508 11.172 1 98.94 136 LEU A C 1
ATOM 1015 O O . LEU A 1 136 ? -5.406 11.797 11.93 1 98.94 136 LEU A O 1
ATOM 1019 N N . ALA A 1 137 ? -7.035 12.055 10.367 1 98.94 137 ALA A N 1
ATOM 1020 C CA . ALA A 1 137 ? -7.422 10.648 10.391 1 98.94 137 ALA A CA 1
ATOM 1021 C C . ALA A 1 137 ? -7.703 10.133 8.977 1 98.94 137 ALA A C 1
ATOM 1023 O O . ALA A 1 137 ? -7.82 10.922 8.039 1 98.94 137 ALA A O 1
ATOM 1024 N N . LEU A 1 138 ? -7.711 8.836 8.844 1 98.56 138 LEU A N 1
ATOM 1025 C CA . LEU A 1 138 ? -8.234 8.117 7.691 1 98.56 138 LEU A CA 1
ATOM 1026 C C . LEU A 1 138 ? -9.438 7.262 8.078 1 98.56 138 LEU A C 1
ATOM 1028 O O . LEU A 1 138 ? -9.484 6.719 9.188 1 98.56 138 LEU A O 1
ATOM 1032 N N . PHE A 1 139 ? -10.367 7.18 7.133 1 98.25 139 PHE A N 1
ATOM 1033 C CA . PHE A 1 139 ? -11.531 6.348 7.406 1 98.25 139 PHE A CA 1
ATOM 1034 C C . PHE A 1 139 ? -11.344 4.949 6.832 1 98.25 139 PHE A C 1
ATOM 1036 O O . PHE A 1 139 ? -10.797 4.789 5.738 1 98.25 139 PHE A O 1
ATOM 1043 N N . SER A 1 140 ? -11.727 3.992 7.543 1 96.94 140 SER A N 1
ATOM 1044 C CA . SER A 1 140 ? -11.805 2.609 7.082 1 96.94 140 SER A CA 1
ATOM 1045 C C . SER A 1 140 ? -13.086 1.938 7.555 1 96.94 140 SER A C 1
ATOM 1047 O O . SER A 1 140 ? -13.648 2.314 8.586 1 96.94 140 SER A O 1
ATOM 1049 N N . TYR A 1 141 ? -13.562 0.94 6.777 1 96.88 141 TYR A N 1
ATOM 1050 C CA . TYR A 1 141 ? -14.812 0.282 7.148 1 96.88 141 TYR A CA 1
ATOM 1051 C C . TYR A 1 141 ? -14.641 -1.232 7.1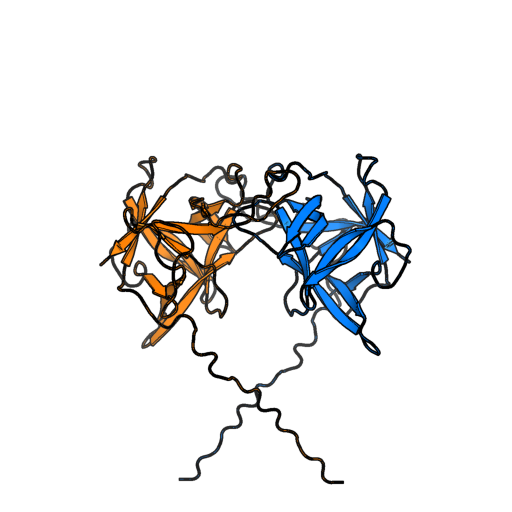68 1 96.88 141 TYR A C 1
ATOM 1053 O O . TYR A 1 141 ? -15.609 -1.968 7.402 1 96.88 141 TYR A O 1
ATOM 1061 N N . VAL A 1 142 ? -13.484 -1.693 6.844 1 95.56 142 VAL A N 1
ATOM 1062 C CA . VAL A 1 142 ? -13.242 -3.133 6.84 1 95.56 142 VAL A CA 1
ATOM 1063 C C . VAL A 1 142 ? -12.445 -3.527 8.086 1 95.56 142 VAL A C 1
ATOM 1065 O O . VAL A 1 142 ? -11.477 -2.857 8.445 1 95.56 142 VAL A O 1
ATOM 1068 N N . ASP A 1 143 ? -12.922 -4.535 8.812 1 97 143 ASP A N 1
ATOM 1069 C CA . ASP A 1 143 ? -12.211 -5.172 9.914 1 97 143 ASP A CA 1
ATOM 1070 C C . ASP A 1 143 ? -11.727 -6.566 9.523 1 97 143 ASP A C 1
ATOM 1072 O O . ASP A 1 143 ? -12.523 -7.504 9.445 1 97 143 ASP A O 1
ATOM 1076 N N . ASP A 1 144 ? -10.445 -6.68 9.305 1 97.75 144 ASP A N 1
ATOM 1077 C CA . ASP A 1 144 ? -9.953 -7.996 8.906 1 97.75 144 ASP A CA 1
ATOM 1078 C C . ASP A 1 144 ? -9.289 -8.719 10.078 1 97.75 144 ASP A C 1
ATOM 1080 O O . ASP A 1 144 ? -8.625 -9.734 9.891 1 97.75 144 ASP A O 1
ATOM 1084 N N . THR A 1 145 ? -9.453 -8.164 11.297 1 97.56 145 THR A N 1
ATOM 1085 C CA . THR A 1 145 ? -8.906 -8.82 12.477 1 97.56 145 THR A CA 1
ATOM 1086 C C . THR A 1 145 ? -9.859 -9.883 13 1 97.56 145 THR A C 1
ATOM 1088 O O . THR A 1 145 ? -9.57 -10.547 14 1 97.56 145 THR A O 1
ATOM 1091 N N . VAL A 1 146 ? -10.953 -10.055 12.328 1 97.12 146 VAL A N 1
ATOM 1092 C CA . VAL A 1 146 ? -11.945 -11.055 12.727 1 97.12 146 VAL A CA 1
ATOM 1093 C C . VAL A 1 146 ? -12.086 -12.109 11.633 1 97.12 146 VAL A C 1
ATOM 1095 O O . VAL A 1 146 ? -11.602 -11.93 10.516 1 97.12 146 VAL A O 1
ATOM 1098 N N . ASN A 1 147 ? -12.766 -13.258 11.984 1 96.38 147 ASN A N 1
ATOM 1099 C CA . ASN A 1 147 ? -12.984 -14.359 11.055 1 96.38 147 ASN A CA 1
ATOM 1100 C C . ASN A 1 147 ? -14.469 -14.641 10.859 1 96.38 147 ASN A C 1
ATOM 1102 O O . ASN A 1 147 ? -15.148 -15.102 11.789 1 96.38 147 ASN A O 1
ATOM 1106 N N . PRO A 1 148 ? -15.016 -14.422 9.719 1 96 148 PRO A N 1
ATOM 1107 C CA . PRO A 1 148 ? -14.391 -13.805 8.547 1 96 148 PRO A CA 1
ATOM 1108 C C . PRO A 1 148 ? -14.273 -12.289 8.664 1 96 148 PRO A C 1
ATOM 1110 O O . PRO A 1 148 ? -14.977 -11.672 9.469 1 96 148 PRO A O 1
ATOM 1113 N N . PRO A 1 149 ? -13.305 -11.758 7.828 1 97.19 149 PRO A N 1
ATOM 1114 C CA . PRO A 1 149 ? -13.312 -10.297 7.742 1 97.19 149 PRO A CA 1
ATOM 1115 C C . PRO A 1 149 ? -14.672 -9.734 7.336 1 97.19 149 PRO A C 1
ATOM 1117 O O . PRO A 1 149 ? -15.422 -10.398 6.617 1 97.19 149 PRO A O 1
ATOM 1120 N N . ARG A 1 150 ? -14.914 -8.578 7.75 1 94.38 150 ARG A N 1
ATOM 1121 C CA . ARG A 1 150 ? -16.219 -8.031 7.41 1 94.38 150 ARG A CA 1
ATOM 1122 C C . ARG A 1 150 ? -16.156 -6.512 7.254 1 94.38 150 ARG A C 1
ATOM 1124 O O . ARG A 1 150 ? -15.305 -5.855 7.863 1 94.38 150 ARG A O 1
ATOM 1131 N N . ALA A 1 151 ? -17.125 -6.098 6.477 1 93.69 151 ALA A N 1
ATOM 1132 C CA . ALA A 1 151 ? -17.375 -4.66 6.395 1 93.69 151 ALA A CA 1
ATOM 1133 C C . ALA A 1 151 ? -18.266 -4.195 7.535 1 93.69 151 ALA A C 1
ATOM 1135 O O . ALA A 1 151 ? -19.062 -4.973 8.07 1 93.69 151 ALA A O 1
ATOM 1136 N N . GLY A 1 152 ? -18.109 -3.045 8.008 1 92.56 152 GLY A N 1
ATOM 1137 C CA . GLY A 1 152 ? -18.922 -2.426 9.031 1 92.56 152 GLY A CA 1
ATOM 1138 C C . GLY A 1 152 ? -18.953 -0.912 8.938 1 92.56 152 GLY A C 1
ATOM 1139 O O . GLY A 1 152 ? -18.828 -0.35 7.848 1 92.56 152 GLY A O 1
ATOM 1140 N N . ASN A 1 153 ? -19.203 -0.311 10.086 1 94.44 153 ASN A N 1
ATOM 1141 C CA . ASN A 1 153 ? -19.219 1.147 10.125 1 94.44 153 ASN A CA 1
ATOM 1142 C C . ASN A 1 153 ? -17.828 1.732 9.906 1 94.44 153 ASN A C 1
ATOM 1144 O O . ASN A 1 153 ? -16.844 1.156 10.336 1 94.44 153 ASN A O 1
ATOM 1148 N N . PHE A 1 154 ? -17.906 2.863 9.281 1 97.06 154 PHE A N 1
ATOM 1149 C CA . PHE A 1 154 ? -16.656 3.592 9.125 1 97.06 154 PHE A CA 1
ATOM 1150 C C . PHE A 1 154 ? -16.078 3.965 10.484 1 97.06 154 PHE A C 1
ATOM 1152 O O . PHE A 1 154 ? -16.812 4.348 11.398 1 97.06 154 PHE A O 1
ATOM 1159 N N . LYS A 1 155 ? -14.828 3.822 10.562 1 96.88 155 LYS A N 1
ATOM 1160 C CA . LYS A 1 155 ? -14.07 4.27 11.727 1 96.88 155 LYS A CA 1
ATOM 1161 C C . LYS A 1 155 ? -12.922 5.184 11.32 1 96.88 155 LYS A C 1
ATOM 1163 O O . LYS A 1 155 ? -12.398 5.074 10.211 1 96.88 155 LYS A O 1
ATOM 1168 N N . ALA A 1 156 ? -12.586 6.078 12.227 1 98.31 156 ALA A N 1
ATOM 1169 C CA . ALA A 1 156 ? -11.422 6.938 12.031 1 98.31 156 ALA A CA 1
ATOM 1170 C C . ALA A 1 156 ? -10.156 6.285 12.586 1 98.31 156 ALA A C 1
ATOM 1172 O O . ALA A 1 156 ? -10.109 5.914 13.766 1 98.31 156 ALA A O 1
ATOM 1173 N N . LEU A 1 157 ? -9.172 6.129 11.727 1 98.38 157 LEU A N 1
ATOM 1174 C CA . LEU A 1 157 ? -7.875 5.594 12.117 1 98.38 157 LEU A CA 1
ATOM 1175 C C . LEU A 1 157 ? -6.836 6.707 12.211 1 98.38 157 LEU A C 1
ATOM 1177 O O . LEU A 1 157 ? -6.828 7.629 11.398 1 98.38 157 LEU A O 1
ATOM 1181 N N . LYS A 1 158 ? -6.004 6.578 13.18 1 98.44 158 LYS A N 1
ATOM 1182 C CA . LYS A 1 158 ? -4.922 7.531 13.398 1 98.44 158 LYS A CA 1
ATOM 1183 C C . LYS A 1 158 ? -3.607 6.812 13.688 1 98.44 158 LYS A C 1
ATOM 1185 O O . LYS A 1 158 ? -3.07 6.914 14.797 1 98.44 158 LYS A O 1
ATOM 1190 N N . GLN A 1 159 ? -3.088 6.199 12.719 1 98.62 159 GLN A N 1
ATOM 1191 C CA . GLN A 1 159 ? -1.872 5.406 12.852 1 98.62 159 GLN A CA 1
ATOM 1192 C C . GLN A 1 159 ? -0.655 6.168 12.336 1 98.62 159 GLN A C 1
ATOM 1194 O O . GLN A 1 159 ? 0.125 5.641 11.547 1 98.62 159 GLN A O 1
ATOM 1199 N N . TRP A 1 160 ? -0.536 7.395 12.859 1 98.94 160 TRP A N 1
ATOM 1200 C CA . TRP A 1 160 ? 0.553 8.281 12.469 1 98.94 160 TRP A CA 1
ATOM 1201 C C . TRP A 1 160 ? 1.784 8.055 13.336 1 98.94 160 TRP A C 1
ATOM 1203 O O . TRP A 1 160 ? 1.668 7.875 14.555 1 98.94 160 TRP A O 1
ATOM 1213 N N . TYR A 1 161 ? 2.922 8.102 12.727 1 98.94 161 TYR A N 1
ATOM 1214 C CA . TYR A 1 161 ? 4.219 7.977 13.383 1 98.94 161 TYR A CA 1
ATOM 1215 C C . TYR A 1 161 ? 5.246 8.906 12.75 1 98.94 161 TYR A C 1
ATOM 1217 O O . TYR A 1 161 ? 5.238 9.117 11.539 1 98.94 161 TYR A O 1
ATOM 1225 N N . ALA A 1 162 ? 6.047 9.414 13.555 1 98.81 162 ALA A N 1
ATOM 1226 C CA . ALA A 1 162 ? 7.293 10 13.07 1 98.81 162 ALA A CA 1
ATOM 1227 C C . ALA A 1 162 ? 8.406 8.961 13.008 1 98.81 162 ALA A C 1
ATOM 1229 O O . ALA A 1 162 ? 8.68 8.281 14 1 98.81 162 ALA A O 1
ATOM 1230 N N . CYS A 1 163 ? 9.008 8.812 11.859 1 98.56 163 CYS A N 1
ATOM 1231 C CA . CYS A 1 163 ? 10.07 7.836 11.648 1 98.56 163 CYS A CA 1
ATOM 1232 C C . CYS A 1 163 ? 11.211 8.43 10.828 1 98.56 163 CYS A C 1
ATOM 1234 O O . CYS A 1 163 ? 10.969 9.25 9.938 1 98.56 163 CYS A O 1
ATOM 1236 N N . THR A 1 164 ? 12.406 7.973 11.133 1 98.19 164 THR A N 1
ATOM 1237 C CA . THR A 1 164 ? 13.445 8.133 10.109 1 98.19 164 THR A CA 1
ATOM 1238 C C . THR A 1 164 ? 13.219 7.156 8.961 1 98.19 164 THR A C 1
ATOM 1240 O O . THR A 1 164 ? 13.148 5.941 9.172 1 98.19 164 THR A O 1
ATOM 1243 N N . THR A 1 165 ? 13.094 7.707 7.766 1 97.62 165 THR A N 1
ATOM 1244 C CA . THR A 1 165 ? 12.812 6.84 6.629 1 97.62 165 THR A CA 1
ATOM 1245 C C . THR A 1 165 ? 13.828 7.07 5.512 1 97.62 165 THR A C 1
ATOM 1247 O O . THR A 1 165 ? 14.516 8.094 5.488 1 97.62 165 THR A O 1
ATOM 1250 N N . TYR A 1 166 ? 14.016 6.07 4.719 1 96.62 166 TYR A N 1
ATOM 1251 C CA . TYR A 1 166 ? 14.766 6.117 3.473 1 96.62 166 TYR A CA 1
ATOM 1252 C C . TYR A 1 166 ? 13.844 5.973 2.27 1 96.62 166 TYR A C 1
ATOM 1254 O O . TYR A 1 166 ? 13.109 4.988 2.158 1 96.62 166 TYR A O 1
ATOM 1262 N N . TYR A 1 167 ? 13.859 6.98 1.367 1 95.38 167 TYR A N 1
ATOM 1263 C CA . TYR A 1 167 ? 13.086 6.934 0.129 1 95.38 167 TYR A CA 1
ATOM 1264 C C . TYR A 1 167 ? 13.922 7.406 -1.053 1 95.38 167 TYR A C 1
ATOM 1266 O O . TYR A 1 167 ? 14.156 8.609 -1.215 1 95.38 167 TYR A O 1
ATOM 1274 N N . THR A 1 168 ? 14.336 6.508 -1.871 1 91.88 168 THR A N 1
ATOM 1275 C CA . THR A 1 168 ? 15.055 6.742 -3.117 1 91.88 168 THR A CA 1
ATOM 1276 C C . THR A 1 168 ? 16.219 7.707 -2.898 1 91.88 168 THR A C 1
ATOM 1278 O O . THR A 1 168 ? 16.344 8.703 -3.617 1 91.88 168 THR A O 1
ATOM 1281 N N . GLY A 1 169 ? 16.953 7.477 -1.892 1 92.12 169 GLY A N 1
ATOM 1282 C CA . GLY A 1 169 ? 18.172 8.234 -1.692 1 92.12 169 GLY A CA 1
ATOM 1283 C C . GLY A 1 169 ? 18.047 9.32 -0.646 1 92.12 169 GLY A C 1
ATOM 1284 O O . GLY A 1 169 ? 19.031 9.984 -0.306 1 92.12 169 GLY A O 1
ATOM 1285 N N . TYR A 1 170 ? 16.938 9.555 -0.101 1 93.75 170 TYR A N 1
ATOM 1286 C CA . TYR A 1 170 ? 16.703 10.586 0.904 1 93.75 170 TYR A CA 1
ATOM 1287 C C . TYR A 1 170 ? 16.391 9.969 2.258 1 93.75 170 TYR A C 1
ATOM 1289 O O . TYR A 1 170 ? 15.492 9.117 2.361 1 93.75 170 TYR A O 1
ATOM 1297 N N . THR A 1 171 ? 17.141 10.383 3.242 1 95.31 171 THR A N 1
ATOM 1298 C CA . THR A 1 171 ? 16.875 9.969 4.617 1 95.31 171 THR A CA 1
ATOM 1299 C C . THR A 1 171 ? 16.453 11.172 5.465 1 95.31 171 THR A C 1
ATOM 1301 O O . THR A 1 171 ? 17.203 12.125 5.617 1 95.31 171 THR A O 1
ATOM 1304 N N . TYR A 1 172 ? 15.219 11.141 5.941 1 96.06 172 TYR A N 1
ATOM 1305 C CA . TYR A 1 172 ? 14.641 12.211 6.754 1 96.06 172 TYR A CA 1
ATOM 1306 C C . TYR A 1 172 ? 13.891 11.641 7.949 1 96.06 172 TYR A C 1
ATOM 1308 O O . TYR A 1 172 ? 13.539 10.453 7.961 1 96.06 172 TYR A O 1
ATOM 1316 N N . LEU A 1 173 ? 13.758 12.477 8.977 1 97.44 173 LEU A N 1
ATOM 1317 C CA . LEU A 1 173 ? 12.68 12.266 9.93 1 97.44 173 LEU A CA 1
ATOM 1318 C C . LEU A 1 173 ? 11.344 12.742 9.367 1 97.44 173 LEU A C 1
ATOM 1320 O O . LEU A 1 173 ? 11.148 13.938 9.156 1 97.44 173 LEU A O 1
ATOM 1324 N N . THR A 1 174 ? 10.453 11.766 9.109 1 98.31 174 THR A N 1
ATOM 1325 C CA . THR A 1 174 ? 9.234 12.086 8.375 1 98.31 174 THR A CA 1
ATOM 1326 C C . THR A 1 174 ? 8 11.594 9.133 1 98.31 174 THR A C 1
ATOM 1328 O O . THR A 1 174 ? 8.117 10.742 10.016 1 98.31 174 THR A O 1
ATOM 1331 N N . LEU A 1 175 ? 6.812 12.219 8.789 1 98.88 175 LEU A N 1
ATOM 1332 C CA . LEU A 1 175 ? 5.516 11.672 9.172 1 98.88 175 LEU A CA 1
ATOM 1333 C C . LEU A 1 175 ? 5.141 10.484 8.289 1 98.88 175 LEU A C 1
ATOM 1335 O O . LEU A 1 175 ? 5.254 10.562 7.062 1 98.88 175 LEU A O 1
ATOM 1339 N N . ASN A 1 176 ? 4.684 9.414 8.906 1 98.94 176 ASN A N 1
ATOM 1340 C CA . ASN A 1 176 ? 4.352 8.18 8.211 1 98.94 176 ASN A CA 1
ATOM 1341 C C . ASN A 1 176 ? 3.098 7.527 8.789 1 98.94 176 ASN A C 1
ATOM 1343 O O . ASN A 1 176 ? 2.59 7.961 9.82 1 98.94 176 ASN A O 1
ATOM 1347 N N . TRP A 1 177 ? 2.639 6.586 8.086 1 98.94 177 TRP A N 1
ATOM 1348 C CA . TRP A 1 177 ? 1.504 5.766 8.5 1 98.94 177 TRP A CA 1
ATOM 1349 C C . TRP A 1 177 ? 1.929 4.32 8.719 1 98.94 177 TRP A C 1
ATOM 1351 O O . TRP A 1 177 ? 2.576 3.721 7.852 1 98.94 177 TRP A O 1
ATOM 1361 N N . VAL A 1 178 ? 1.676 3.775 9.859 1 98.88 178 VAL A N 1
ATOM 1362 C CA . VAL A 1 178 ? 1.919 2.354 10.078 1 98.88 178 VAL A CA 1
ATOM 1363 C C . VAL A 1 178 ? 0.652 1.559 9.773 1 98.88 178 VAL A C 1
ATOM 1365 O O . VAL A 1 178 ? -0.377 1.739 10.422 1 98.88 178 VAL A O 1
ATOM 1368 N N . VAL A 1 179 ? 0.748 0.669 8.789 1 98.69 179 VAL A N 1
ATOM 1369 C CA . VAL A 1 179 ? -0.443 -0.066 8.375 1 98.69 179 VAL A CA 1
ATOM 1370 C C . VAL A 1 179 ? -0.717 -1.202 9.359 1 98.69 179 VAL A C 1
ATOM 1372 O O . VAL A 1 179 ? 0.214 -1.844 9.852 1 98.69 179 VAL A O 1
ATOM 1375 N N . GLY A 1 180 ? -2.029 -1.428 9.57 1 97.56 180 GLY A N 1
ATOM 1376 C CA . GLY A 1 180 ? -2.457 -2.488 10.469 1 97.56 180 GLY A CA 1
ATOM 1377 C C . GLY A 1 180 ? -2.322 -2.117 11.93 1 97.56 180 GLY A C 1
ATOM 1378 O O . GLY A 1 180 ? -2.084 -0.955 12.266 1 97.56 180 GLY A O 1
ATOM 1379 N N . LYS A 1 181 ? -2.49 -3.062 12.789 1 95.75 181 LYS A N 1
ATOM 1380 C CA . LYS A 1 181 ? -2.549 -2.826 14.234 1 95.75 181 LYS A CA 1
ATO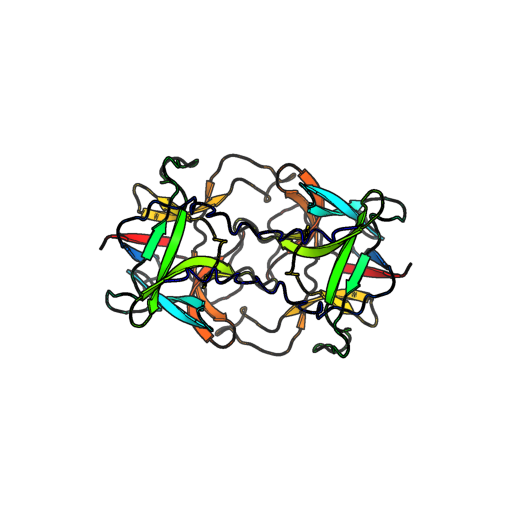M 1381 C C . LYS A 1 181 ? -1.2 -3.107 14.891 1 95.75 181 LYS A C 1
ATOM 1383 O O . LYS A 1 181 ? -1.004 -2.809 16.062 1 95.75 181 LYS A O 1
ATOM 1388 N N . GLY A 1 182 ? -0.317 -3.645 14.141 1 94.94 182 GLY A N 1
ATOM 1389 C CA . GLY A 1 182 ? 0.972 -4.004 14.711 1 94.94 182 GLY A CA 1
ATOM 1390 C C . GLY A 1 182 ? 1.897 -2.814 14.891 1 94.94 182 GLY A C 1
ATOM 1391 O O . GLY A 1 182 ? 1.641 -1.734 14.352 1 94.94 182 GLY A O 1
ATOM 1392 N N . LYS A 1 183 ? 2.955 -3.025 15.656 1 97.62 183 LYS A N 1
ATOM 1393 C CA . LYS A 1 183 ? 3.986 -2.004 15.828 1 97.62 183 LYS A CA 1
ATOM 1394 C C . LYS A 1 183 ? 4.797 -1.823 14.547 1 97.62 183 LYS A C 1
ATOM 1396 O O . LYS A 1 183 ? 4.961 -2.766 13.766 1 97.62 183 LYS A O 1
ATOM 1401 N N . PRO A 1 184 ? 5.234 -0.584 14.32 1 98.75 184 PRO A N 1
ATOM 1402 C CA . PRO A 1 184 ? 6.152 -0.43 13.188 1 98.75 184 PRO A CA 1
ATOM 1403 C C . PRO A 1 184 ? 7.41 -1.286 13.32 1 98.75 184 PRO A C 1
ATOM 1405 O O . PRO A 1 184 ? 7.953 -1.417 14.422 1 98.75 184 PRO A O 1
ATOM 1408 N N . GLN A 1 185 ? 7.801 -1.833 12.18 1 98.69 185 GLN A N 1
ATOM 1409 C CA . GLN A 1 185 ? 9.055 -2.586 12.211 1 98.69 185 GLN A CA 1
ATOM 1410 C C . GLN A 1 185 ? 10.258 -1.65 12.266 1 98.69 185 GLN A C 1
ATOM 1412 O O . GLN A 1 185 ? 11.352 -2.062 12.656 1 98.69 185 GLN A O 1
ATOM 1417 N N . ASN A 1 186 ? 10.086 -0.45 11.773 1 98.75 186 ASN A N 1
ATOM 1418 C CA . ASN A 1 186 ? 11.102 0.594 11.883 1 98.75 186 ASN A CA 1
ATOM 1419 C C . ASN A 1 186 ? 11.266 1.061 13.32 1 98.75 186 ASN A C 1
ATOM 1421 O O . ASN A 1 186 ? 10.359 1.659 13.898 1 98.75 186 ASN A O 1
ATOM 1425 N N . PRO A 1 187 ? 12.398 0.789 13.93 1 98.69 187 PRO A N 1
ATOM 1426 C CA . PRO A 1 187 ? 12.555 1.049 15.367 1 98.69 187 PRO A CA 1
ATOM 1427 C C . PRO A 1 187 ? 12.609 2.539 15.695 1 98.69 187 PRO A C 1
ATOM 1429 O O . PRO A 1 187 ? 12.539 2.922 16.859 1 98.69 187 PRO A O 1
ATOM 1432 N N . THR A 1 188 ? 12.695 3.377 14.719 1 98.5 188 THR A N 1
ATOM 1433 C CA . THR A 1 188 ? 12.805 4.809 14.977 1 98.5 188 THR A CA 1
ATOM 1434 C C . THR A 1 188 ? 11.422 5.438 15.141 1 98.5 188 THR A C 1
ATOM 1436 O O . THR A 1 188 ? 11.312 6.605 15.516 1 98.5 188 THR A O 1
ATOM 1439 N N . CYS A 1 189 ? 10.453 4.695 14.883 1 98.69 189 CYS A N 1
ATOM 1440 C CA . CYS A 1 189 ? 9.109 5.262 14.82 1 98.69 189 CYS A CA 1
ATOM 1441 C C . CYS A 1 189 ? 8.602 5.625 16.219 1 98.69 189 CYS A C 1
ATOM 1443 O O . CYS A 1 189 ? 8.719 4.832 17.141 1 98.69 189 CYS A O 1
ATOM 1445 N N . VAL A 1 190 ? 8.023 6.816 16.234 1 98.62 190 VAL A N 1
ATOM 1446 C CA . VAL A 1 190 ? 7.383 7.332 17.438 1 98.62 190 VAL A CA 1
ATOM 1447 C C . VAL A 1 190 ? 5.941 7.723 17.125 1 98.62 190 VAL A C 1
ATOM 1449 O O . VAL A 1 190 ? 5.684 8.492 16.203 1 98.62 190 VAL A O 1
ATOM 1452 N N . LYS A 1 191 ? 5.047 7.18 17.969 1 98.62 191 LYS A N 1
ATOM 1453 C CA . LYS A 1 191 ? 3.629 7.445 17.75 1 98.62 191 LYS A CA 1
ATOM 1454 C C . LYS A 1 191 ? 3.307 8.922 17.969 1 98.62 191 LYS A C 1
ATOM 1456 O O . LYS A 1 191 ? 3.85 9.555 18.875 1 98.62 191 LYS A O 1
ATOM 1461 N N . THR A 1 192 ? 2.377 9.453 17.172 1 98.81 192 THR A N 1
ATOM 1462 C CA . THR A 1 192 ? 1.948 10.844 17.312 1 98.81 192 THR A CA 1
ATOM 1463 C C . THR A 1 192 ? 0.553 11.039 16.734 1 98.81 192 THR A C 1
ATOM 1465 O O . THR A 1 192 ? 0.129 10.281 15.852 1 98.81 192 THR A O 1
ATOM 1468 N N . GLN A 1 193 ? -0.163 11.953 17.281 1 98.88 193 GLN A N 1
ATOM 1469 C CA . GLN A 1 193 ? -1.282 12.562 16.562 1 98.88 193 GLN A CA 1
ATOM 1470 C C . GLN A 1 193 ? -0.821 13.75 15.727 1 98.88 193 GLN A C 1
ATOM 1472 O O . GLN A 1 193 ? 0.271 14.273 15.938 1 98.88 193 GLN A O 1
ATOM 1477 N N . VAL A 1 194 ? -1.578 14.07 14.734 1 98.88 194 VAL A N 1
ATOM 1478 C CA . VAL A 1 194 ? -1.301 15.203 13.859 1 98.88 194 VAL A CA 1
ATOM 1479 C C . VAL A 1 194 ? -2.479 16.172 13.891 1 98.88 194 VAL A C 1
ATOM 1481 O O . VAL A 1 194 ? -3.615 15.789 13.609 1 98.88 194 VAL A O 1
ATOM 1484 N N . LYS A 1 195 ? -2.188 17.406 14.164 1 98.56 195 LYS A N 1
ATOM 1485 C CA . LYS A 1 195 ? -3.254 18.406 14.297 1 98.56 195 LYS A CA 1
ATOM 1486 C C . LYS A 1 195 ? -3.164 19.453 13.203 1 98.56 195 LYS A C 1
ATOM 1488 O O . LYS A 1 195 ? -2.074 19.938 12.883 1 98.56 195 LYS A O 1
ATOM 1493 N N . ARG A 1 196 ? -4.285 19.719 12.742 1 98.38 196 ARG A N 1
ATOM 1494 C CA . ARG A 1 196 ? -4.453 20.891 11.875 1 98.38 196 ARG A CA 1
ATOM 1495 C C . ARG A 1 196 ? -4.516 22.172 12.688 1 98.38 196 ARG A C 1
ATOM 1497 O O . ARG A 1 196 ? -5.293 22.281 13.641 1 98.38 196 ARG A O 1
ATOM 1504 N N . VAL A 1 197 ? -3.717 23.141 12.328 1 96.88 197 VAL A N 1
ATOM 1505 C CA . VAL A 1 197 ? -3.736 24.469 12.945 1 96.88 197 VAL A CA 1
ATOM 1506 C C . VAL A 1 197 ? -3.848 25.531 11.859 1 96.88 197 VAL A C 1
ATOM 1508 O O . VAL A 1 197 ? -2.904 25.75 11.094 1 96.88 197 VAL A O 1
ATOM 1511 N N . PHE A 1 198 ? -4.957 26.25 11.906 1 97.06 198 PHE A N 1
ATOM 1512 C CA . PHE A 1 198 ? -5.172 27.281 10.883 1 97.06 198 PHE A CA 1
ATOM 1513 C C . PHE A 1 198 ? -4.219 28.453 11.086 1 97.06 198 PHE A C 1
ATOM 1515 O O . PHE A 1 198 ? -3.812 28.734 12.211 1 97.06 198 PHE A O 1
ATOM 1522 N N . ILE A 1 199 ? -3.953 29.031 9.906 1 93.19 199 ILE A N 1
ATOM 1523 C CA . ILE A 1 199 ? -3.012 30.141 9.906 1 93.19 199 ILE A CA 1
ATOM 1524 C C . ILE A 1 199 ? -3.775 31.469 9.836 1 93.19 199 ILE A C 1
ATOM 1526 O O . ILE A 1 199 ? -4.809 31.562 9.172 1 93.19 199 ILE A O 1
ATOM 1530 N N . MET B 1 1 ? -4.25 37.594 -37.344 1 21.33 1 MET B N 1
ATOM 1531 C CA . MET B 1 1 ? -3.359 36.656 -36.625 1 21.33 1 MET B CA 1
ATOM 1532 C C . MET B 1 1 ? -3.939 35.25 -36.594 1 21.33 1 MET B C 1
ATOM 1534 O O . MET B 1 1 ? -5.09 35.062 -36.188 1 21.33 1 MET B O 1
ATOM 1538 N N . LYS B 1 2 ? -3.402 34.344 -37.438 1 21.78 2 LYS B N 1
ATOM 1539 C CA . LYS B 1 2 ? -3.857 33 -37.75 1 21.78 2 LYS B CA 1
ATOM 1540 C C . LYS B 1 2 ? -3.74 32.062 -36.531 1 21.78 2 LYS B C 1
ATOM 1542 O O . LYS B 1 2 ? -2.68 32 -35.906 1 21.78 2 LYS B O 1
ATOM 1547 N N . LEU B 1 3 ? -4.781 31.906 -35.844 1 23.97 3 LEU B N 1
ATOM 1548 C CA . LEU B 1 3 ? -4.98 31.062 -34.688 1 23.97 3 LEU B CA 1
ATOM 1549 C C . LEU B 1 3 ? -4.52 29.641 -34.969 1 23.97 3 LEU B C 1
ATOM 1551 O O . LEU B 1 3 ? -5.109 28.938 -35.781 1 23.97 3 LEU B O 1
ATOM 1555 N N . THR B 1 4 ? -3.223 29.469 -34.969 1 23.56 4 THR B N 1
ATOM 1556 C CA . THR B 1 4 ? -2.621 28.172 -35.219 1 23.56 4 THR B CA 1
ATOM 1557 C C . THR B 1 4 ? -3.066 27.172 -34.156 1 23.56 4 THR B C 1
ATOM 1559 O O . THR B 1 4 ? -2.906 27.422 -32.938 1 23.56 4 THR B O 1
ATOM 1562 N N . THR B 1 5 ? -4.031 26.453 -34.406 1 22.97 5 THR B N 1
ATOM 1563 C CA . THR B 1 5 ? -4.609 25.328 -33.688 1 22.97 5 THR B CA 1
ATOM 1564 C C . THR B 1 5 ? -3.537 24.281 -33.344 1 22.97 5 THR B C 1
ATOM 1566 O O . THR B 1 5 ? -2.924 23.719 -34.25 1 22.97 5 THR B O 1
ATOM 1569 N N . ILE B 1 6 ? -2.715 24.562 -32.406 1 23.59 6 ILE B N 1
ATOM 1570 C CA . ILE B 1 6 ? -1.703 23.578 -32 1 23.59 6 ILE B CA 1
ATOM 1571 C C . ILE B 1 6 ? -2.381 22.281 -31.562 1 23.59 6 ILE B C 1
ATOM 1573 O O . ILE B 1 6 ? -3.146 22.266 -30.609 1 23.59 6 ILE B O 1
ATOM 1577 N N . ALA B 1 7 ? -2.807 21.406 -32.469 1 23.86 7 ALA B N 1
ATOM 1578 C CA . ALA B 1 7 ? -3.236 20.031 -32.281 1 23.86 7 ALA B CA 1
ATOM 1579 C C . ALA B 1 7 ? -2.244 19.25 -31.422 1 23.86 7 ALA B C 1
ATOM 1581 O O . ALA B 1 7 ? -1.113 19 -31.844 1 23.86 7 ALA B O 1
ATOM 1582 N N . SER B 1 8 ? -2.111 19.609 -30.172 1 22.77 8 SER B N 1
ATOM 1583 C CA . SER B 1 8 ? -1.233 18.781 -29.344 1 22.77 8 SER B CA 1
ATOM 1584 C C . SER B 1 8 ? -1.599 17.312 -29.438 1 22.77 8 SER B C 1
ATOM 1586 O O . SER B 1 8 ? -2.699 16.906 -29.047 1 22.77 8 SER B O 1
ATOM 1588 N N . ALA B 1 9 ? -1.211 16.672 -30.516 1 24.86 9 ALA B N 1
ATOM 1589 C CA . ALA B 1 9 ? -1.244 15.211 -30.609 1 24.86 9 ALA B CA 1
ATOM 1590 C C . ALA B 1 9 ? -0.748 14.562 -29.312 1 24.86 9 ALA B C 1
ATOM 1592 O O . ALA B 1 9 ? 0.361 14.844 -28.859 1 24.86 9 ALA B O 1
ATOM 1593 N N . ILE B 1 10 ? -1.653 14.414 -28.438 1 26.08 10 ILE B N 1
ATOM 1594 C CA . ILE B 1 10 ? -1.345 13.484 -27.359 1 26.08 10 ILE B CA 1
ATOM 1595 C C . ILE B 1 10 ? -0.647 12.25 -27.922 1 26.08 10 ILE B C 1
ATOM 1597 O O . ILE B 1 10 ? -1.234 11.5 -28.703 1 26.08 10 ILE B O 1
ATOM 1601 N N . LEU B 1 11 ? 0.608 12.383 -28.344 1 24.83 11 LEU B N 1
ATOM 1602 C CA . LEU B 1 11 ? 1.407 11.234 -28.766 1 24.83 11 LEU B CA 1
ATOM 1603 C C . LEU B 1 11 ? 1.229 10.07 -27.797 1 24.83 11 LEU B C 1
ATOM 1605 O O . LEU B 1 11 ? 1.566 10.18 -26.609 1 24.83 11 LEU B O 1
ATOM 1609 N N . LEU B 1 12 ? 0.054 9.383 -27.797 1 28.22 12 LEU B N 1
ATOM 1610 C CA . LEU B 1 12 ? -0.004 8 -27.328 1 28.22 12 LEU B CA 1
ATOM 1611 C C . LEU B 1 12 ? 1.241 7.23 -27.766 1 28.22 12 LEU B C 1
ATOM 1613 O O . LEU B 1 12 ? 1.278 6.66 -28.859 1 28.22 12 LEU B O 1
ATOM 1617 N N . SER B 1 13 ? 2.369 7.949 -27.781 1 29.36 13 SER B N 1
ATOM 1618 C CA . SER B 1 13 ? 3.502 7.117 -28.188 1 29.36 13 SER B CA 1
ATOM 1619 C C . SER B 1 13 ? 3.41 5.727 -27.562 1 29.36 13 SER B C 1
ATOM 1621 O O . SER B 1 13 ? 2.766 5.539 -26.531 1 29.36 13 SER B O 1
ATOM 1623 N N . GLY B 1 14 ? 3.479 4.613 -28.422 1 32.41 14 GLY B N 1
ATOM 1624 C CA . GLY B 1 14 ? 3.762 3.211 -28.156 1 32.41 14 GLY B CA 1
ATOM 1625 C C . GLY B 1 14 ? 4.77 3.01 -27.031 1 32.41 14 GLY B C 1
ATOM 1626 O O . GLY B 1 14 ? 5.973 3.172 -27.234 1 32.41 14 GLY B O 1
ATOM 1627 N N . LEU B 1 15 ? 4.703 3.703 -25.953 1 33.94 15 LEU B N 1
ATOM 1628 C CA . LEU B 1 15 ? 5.582 3.055 -24.984 1 33.94 15 LEU B CA 1
ATOM 1629 C C . LEU B 1 15 ? 5.668 1.555 -25.25 1 33.94 15 LEU B C 1
ATOM 1631 O O . LEU B 1 15 ? 4.652 0.855 -25.219 1 33.94 15 LEU B O 1
ATOM 1635 N N . ALA B 1 16 ? 6.414 1.019 -26.266 1 40.44 16 ALA B N 1
ATOM 1636 C CA . ALA B 1 16 ? 6.863 -0.367 -26.391 1 40.44 16 ALA B CA 1
ATOM 1637 C C . ALA B 1 16 ? 6.859 -1.061 -25.031 1 40.44 16 ALA B C 1
ATOM 1639 O O . ALA B 1 16 ? 7.402 -0.534 -24.047 1 40.44 16 ALA B O 1
ATOM 1640 N N . ALA B 1 17 ? 5.852 -1.763 -24.719 1 51.5 17 ALA B N 1
ATOM 1641 C CA . ALA B 1 17 ? 5.699 -2.525 -23.484 1 51.5 17 ALA B CA 1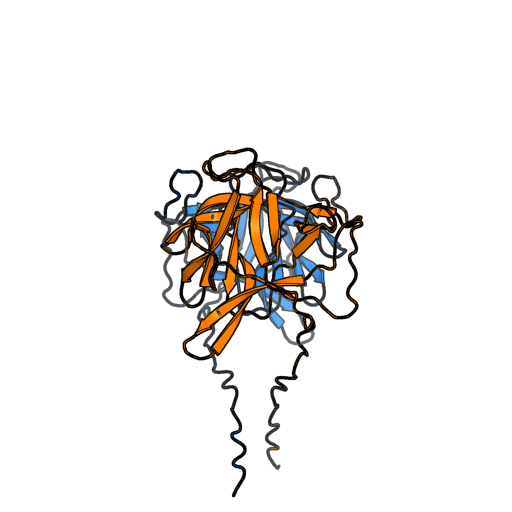
ATOM 1642 C C . ALA B 1 17 ? 7.027 -3.143 -23.062 1 51.5 17 ALA B C 1
ATOM 1644 O O . ALA B 1 17 ? 7.586 -3.988 -23.766 1 51.5 17 ALA B O 1
ATOM 1645 N N . ALA B 1 18 ? 7.863 -2.348 -22.359 1 61.78 18 ALA B N 1
ATOM 1646 C CA . ALA B 1 18 ? 9.148 -2.791 -21.828 1 61.78 18 ALA B CA 1
ATOM 1647 C C . ALA B 1 18 ? 9.07 -4.234 -21.328 1 61.78 18 ALA B C 1
ATOM 1649 O O . ALA B 1 18 ? 10.078 -4.938 -21.281 1 61.78 18 ALA B O 1
ATOM 1650 N N . ASP B 1 19 ? 7.887 -4.816 -21.312 1 79.31 19 ASP B N 1
ATOM 1651 C CA . ASP B 1 19 ? 7.781 -6.199 -20.859 1 79.31 19 ASP B CA 1
ATOM 1652 C C . ASP B 1 19 ? 7.262 -7.105 -21.984 1 79.31 19 ASP B C 1
ATOM 1654 O O . ASP B 1 19 ? 6.215 -7.742 -21.828 1 79.31 19 ASP B O 1
ATOM 1658 N N . ASP B 1 20 ? 8.156 -7.246 -23.031 1 82.56 20 ASP B N 1
ATOM 1659 C CA . ASP B 1 20 ? 7.703 -7.793 -24.312 1 82.56 20 ASP B CA 1
ATOM 1660 C C . ASP B 1 20 ? 7.961 -9.297 -24.391 1 82.56 20 ASP B C 1
ATOM 1662 O O . ASP B 1 20 ? 7.652 -9.93 -25.406 1 82.56 20 ASP B O 1
ATOM 1666 N N . ILE B 1 21 ? 8.609 -9.859 -23.438 1 93.44 21 ILE B N 1
ATOM 1667 C CA . ILE B 1 21 ? 8.867 -11.297 -23.438 1 93.44 21 ILE B CA 1
ATOM 1668 C C . ILE B 1 21 ? 7.895 -11.992 -22.484 1 93.44 21 ILE B C 1
ATOM 1670 O O . ILE B 1 21 ? 7.953 -11.797 -21.281 1 93.44 21 ILE B O 1
ATOM 1674 N N . GLN B 1 22 ? 7.047 -12.797 -23.094 1 96.12 22 GLN B N 1
ATOM 1675 C CA . GLN B 1 22 ? 6.105 -13.555 -22.266 1 96.12 22 GLN B CA 1
ATOM 1676 C C . GLN B 1 22 ? 6.582 -14.992 -22.062 1 96.12 22 GLN B C 1
ATOM 1678 O O . GLN B 1 22 ? 7.008 -15.648 -23.016 1 96.12 22 GLN B O 1
ATOM 1683 N N . SER B 1 23 ? 6.488 -15.406 -20.906 1 97.38 23 SER B N 1
ATOM 1684 C CA . SER B 1 23 ? 6.883 -16.781 -20.578 1 97.38 23 SER B CA 1
ATOM 1685 C C . SER B 1 23 ? 5.898 -17.781 -21.156 1 97.38 23 SER B C 1
ATOM 1687 O O . SER B 1 23 ? 4.824 -17.406 -21.641 1 97.38 23 SER B O 1
ATOM 1689 N N . LYS B 1 24 ? 6.285 -19.141 -21.094 1 97.31 24 LYS B N 1
ATOM 1690 C CA . LYS B 1 24 ? 5.312 -20.219 -21.25 1 97.31 24 LYS B CA 1
ATOM 1691 C C . LYS B 1 24 ? 4.25 -20.156 -20.156 1 97.31 24 LYS B C 1
ATOM 1693 O O . LYS B 1 24 ? 4.492 -19.609 -19.062 1 97.31 24 LYS B O 1
ATOM 1698 N N . PRO B 1 25 ? 3.037 -20.688 -20.453 1 97.31 25 PRO B N 1
ATOM 1699 C CA . PRO B 1 25 ? 1.985 -20.688 -19.438 1 97.31 25 PRO B CA 1
ATOM 1700 C C . PRO B 1 25 ? 2.332 -21.562 -18.234 1 97.31 25 PRO B C 1
ATOM 1702 O O . PRO B 1 25 ? 2.977 -22.609 -18.391 1 97.31 25 PRO B O 1
ATOM 1705 N N . PHE B 1 26 ? 1.907 -21.188 -17.078 1 97.5 26 PHE B N 1
ATOM 1706 C CA . PHE B 1 26 ? 2.137 -21.953 -15.867 1 97.5 26 PHE B CA 1
ATOM 1707 C C . PHE B 1 26 ? 0.98 -21.781 -14.891 1 97.5 26 PHE B C 1
ATOM 1709 O O . PHE B 1 26 ? 0.13 -20.906 -15.07 1 97.5 26 PHE B O 1
ATOM 1716 N N . LYS B 1 27 ? 0.957 -22.625 -13.914 1 97 27 LYS B N 1
ATOM 1717 C CA . LYS B 1 27 ? 0.076 -22.516 -12.75 1 97 27 LYS B CA 1
ATOM 1718 C C . LYS B 1 27 ? 0.844 -22.047 -11.523 1 97 27 LYS B C 1
ATOM 1720 O O . LYS B 1 27 ? 2.07 -22.156 -11.469 1 97 27 LYS B O 1
ATOM 1725 N N . LEU B 1 28 ? 0.089 -21.516 -10.617 1 98.12 28 LEU B N 1
ATOM 1726 C CA . LEU B 1 28 ? 0.603 -21.234 -9.281 1 98.12 28 LEU B CA 1
ATOM 1727 C C . LEU B 1 28 ? 0.07 -22.234 -8.266 1 98.12 28 LEU B C 1
ATOM 1729 O O . LEU B 1 28 ? -1.143 -22.438 -8.164 1 98.12 28 LEU B O 1
ATOM 1733 N N . VAL B 1 29 ? 0.991 -22.797 -7.566 1 97.12 29 VAL B N 1
ATOM 1734 C CA . VAL B 1 29 ? 0.646 -23.844 -6.617 1 97.12 29 VAL B CA 1
ATOM 1735 C C . VAL B 1 29 ? 1.202 -23.5 -5.238 1 97.12 29 VAL B C 1
ATOM 1737 O O . VAL B 1 29 ? 2.359 -23.094 -5.113 1 97.12 29 VAL B O 1
ATOM 1740 N N . LEU B 1 30 ? 0.381 -23.703 -4.246 1 98 30 LEU B N 1
ATOM 1741 C CA . LEU B 1 30 ? 0.821 -23.391 -2.889 1 98 30 LEU B CA 1
ATOM 1742 C C . LEU B 1 30 ? 1.676 -24.531 -2.33 1 98 30 LEU B C 1
ATOM 1744 O O . LEU B 1 30 ? 1.372 -25.703 -2.541 1 98 30 LEU B O 1
ATOM 1748 N N . ASP B 1 31 ? 2.721 -24.156 -1.732 1 98.12 31 ASP B N 1
ATOM 1749 C CA . ASP B 1 31 ? 3.588 -25.031 -0.956 1 98.12 31 ASP B CA 1
ATOM 1750 C C . ASP B 1 31 ? 3.621 -24.609 0.512 1 98.12 31 ASP B C 1
ATOM 1752 O O . ASP B 1 31 ? 4.332 -23.672 0.88 1 98.12 31 ASP B O 1
ATOM 1756 N N . SER B 1 32 ? 2.824 -25.266 1.299 1 98.12 32 SER B N 1
ATOM 1757 C CA . SER B 1 32 ? 2.611 -24.875 2.689 1 98.12 32 SER B CA 1
ATOM 1758 C C . SER B 1 32 ? 2.76 -26.062 3.627 1 98.12 32 SER B C 1
ATOM 1760 O O . SER B 1 32 ? 2.484 -27.203 3.242 1 98.12 32 SER B O 1
ATOM 1762 N N . SER B 1 33 ? 3.211 -25.797 4.875 1 97.94 33 SER B N 1
ATOM 1763 C CA . SER B 1 33 ? 3.227 -26.828 5.898 1 97.94 33 SER B CA 1
ATOM 1764 C C . SER B 1 33 ? 1.818 -27.141 6.402 1 97.94 33 SER B C 1
ATOM 1766 O O . SER B 1 33 ? 1.595 -28.156 7.059 1 97.94 33 SER B O 1
ATOM 1768 N N . ASN B 1 34 ? 0.936 -26.234 6.066 1 97.38 34 ASN B N 1
ATOM 1769 C CA . ASN B 1 34 ? -0.465 -26.453 6.41 1 97.38 34 ASN B CA 1
ATOM 1770 C C . ASN B 1 34 ? -1.166 -27.328 5.379 1 97.38 34 ASN B C 1
ATOM 1772 O O . ASN B 1 34 ? -1.317 -26.938 4.223 1 97.38 34 ASN B O 1
ATOM 1776 N N . GLY B 1 35 ? -1.613 -28.5 5.766 1 95.38 35 GLY B N 1
ATOM 1777 C CA . GLY B 1 35 ? -2.207 -29.469 4.867 1 95.38 35 GLY B CA 1
ATOM 1778 C C . GLY B 1 35 ? -3.49 -28.984 4.223 1 95.38 35 GLY B C 1
ATOM 1779 O O . GLY B 1 35 ? -3.9 -29.5 3.18 1 95.38 35 GLY B O 1
ATOM 1780 N N . ARG B 1 36 ? -4.137 -28.062 4.844 1 92.06 36 ARG B N 1
ATOM 1781 C CA . ARG B 1 36 ? -5.418 -27.594 4.324 1 92.06 36 ARG B CA 1
ATOM 1782 C C . ARG B 1 36 ? -5.23 -26.812 3.027 1 92.06 36 ARG B C 1
ATOM 1784 O O . ARG B 1 36 ? -6.133 -26.766 2.191 1 92.06 36 ARG B O 1
ATOM 1791 N N . ILE B 1 37 ? -3.994 -26.203 2.898 1 96.88 37 ILE B N 1
ATOM 1792 C CA . ILE B 1 37 ? -3.854 -25.375 1.709 1 96.88 37 ILE B CA 1
ATOM 1793 C C . ILE B 1 37 ? -2.715 -25.891 0.84 1 96.88 37 ILE B C 1
ATOM 1795 O O . ILE B 1 37 ? -2.582 -25.5 -0.323 1 96.88 37 ILE B O 1
ATOM 1799 N N . ASN B 1 38 ? -1.953 -26.797 1.336 1 96.69 38 ASN B N 1
ATOM 1800 C CA . ASN B 1 38 ? -0.83 -27.328 0.571 1 96.69 38 ASN B CA 1
ATOM 1801 C C . ASN B 1 38 ? -1.291 -27.969 -0.74 1 96.69 38 ASN B C 1
ATOM 1803 O O . ASN B 1 38 ? -2.24 -28.75 -0.756 1 96.69 38 ASN B O 1
ATOM 1807 N N . GLY B 1 39 ? -0.612 -27.562 -1.785 1 95.44 39 GLY B N 1
ATOM 1808 C CA . GLY B 1 39 ? -0.879 -28.156 -3.08 1 95.44 39 GLY B CA 1
ATOM 1809 C C . GLY B 1 39 ? -2.043 -27.516 -3.811 1 95.44 39 GLY B C 1
ATOM 1810 O O . GLY B 1 39 ? -2.309 -27.844 -4.973 1 95.44 39 GLY B O 1
ATOM 1811 N N . LYS B 1 40 ? -2.76 -26.656 -3.195 1 95.88 40 LYS B N 1
ATOM 1812 C CA . LYS B 1 40 ? -3.867 -25.984 -3.873 1 95.88 40 LYS B CA 1
ATOM 1813 C C . LYS B 1 40 ? -3.365 -25.125 -5.02 1 95.88 40 LYS B C 1
ATOM 1815 O O . LYS B 1 40 ? -2.295 -24.516 -4.926 1 95.88 40 LYS B O 1
ATOM 1820 N N . ILE B 1 41 ? -4.211 -25.062 -6.027 1 96 41 ILE B N 1
ATOM 1821 C CA . ILE B 1 41 ? -3.92 -24.25 -7.207 1 96 41 ILE B CA 1
ATOM 1822 C C . ILE B 1 41 ? -4.648 -22.906 -7.109 1 96 41 ILE B C 1
ATOM 1824 O O . ILE B 1 41 ? -5.816 -22.859 -6.707 1 96 41 ILE B O 1
ATOM 1828 N N . ILE B 1 42 ? -3.943 -21.875 -7.516 1 97.88 42 ILE B N 1
ATOM 1829 C CA . ILE B 1 42 ? -4.535 -20.547 -7.543 1 97.88 42 ILE B CA 1
ATOM 1830 C C . ILE B 1 42 ? -5.398 -20.391 -8.797 1 97.88 42 ILE B C 1
ATOM 1832 O O . ILE B 1 42 ? -5.004 -20.812 -9.883 1 97.88 42 ILE B O 1
ATOM 1836 N N . SER B 1 43 ? -6.523 -19.797 -8.586 1 96.94 43 SER B N 1
ATOM 1837 C CA . SER B 1 43 ? -7.414 -19.438 -9.68 1 96.94 43 SER B CA 1
ATOM 1838 C C . SER B 1 43 ? -7.812 -17.969 -9.602 1 96.94 43 SER B C 1
ATOM 1840 O O . SER B 1 43 ? -8.047 -17.438 -8.516 1 96.94 43 SER B O 1
ATOM 1842 N N . SER B 1 44 ? -7.887 -17.344 -10.766 1 96.31 44 SER B N 1
ATOM 1843 C CA . SER B 1 44 ? -8.422 -15.984 -10.797 1 96.31 44 SER B CA 1
ATOM 1844 C C . SER B 1 44 ? -9.914 -15.969 -10.492 1 96.31 44 SER B C 1
ATOM 1846 O O . SER B 1 44 ? -10.688 -16.688 -11.125 1 96.31 44 SER B O 1
ATOM 1848 N N . CYS B 1 45 ? -10.273 -15.203 -9.508 1 95.12 45 CYS B N 1
ATOM 1849 C CA . CYS B 1 45 ? -11.688 -15.102 -9.148 1 95.12 45 CYS B CA 1
ATOM 1850 C C . CYS B 1 45 ? -12.18 -13.664 -9.25 1 95.12 45 CYS B C 1
ATOM 1852 O O . CYS B 1 45 ? -11.414 -12.727 -9.023 1 95.12 45 CYS B O 1
ATOM 1854 N N . HIS B 1 46 ? -13.414 -13.5 -9.594 1 94.44 46 HIS B N 1
ATOM 1855 C CA . HIS B 1 46 ? -14.031 -12.195 -9.789 1 94.44 46 HIS B CA 1
ATOM 1856 C C . HIS B 1 46 ? -14.086 -11.414 -8.484 1 94.44 46 HIS B C 1
ATOM 1858 O O . HIS B 1 46 ? -14.609 -11.906 -7.484 1 94.44 46 HIS B O 1
ATOM 1864 N N . SER B 1 47 ? -13.586 -10.172 -8.523 1 94.81 47 SER B N 1
ATOM 1865 C CA . SER B 1 47 ? -13.602 -9.305 -7.348 1 94.81 47 SER B CA 1
ATOM 1866 C C . SER B 1 47 ? -14.125 -7.914 -7.699 1 94.81 47 SER B C 1
ATOM 1868 O O . SER B 1 47 ? -13.93 -6.965 -6.941 1 94.81 47 SER B O 1
ATOM 1870 N N . GLY B 1 48 ? -14.617 -7.656 -8.836 1 93.88 48 GLY B N 1
ATOM 1871 C CA . GLY B 1 48 ? -15.148 -6.41 -9.367 1 93.88 48 GLY B CA 1
ATOM 1872 C C . GLY B 1 48 ? -15.055 -6.32 -10.883 1 93.88 48 GLY B C 1
ATOM 1873 O O . GLY B 1 48 ? -14.578 -7.25 -11.539 1 93.88 48 GLY B O 1
ATOM 1874 N N . ALA B 1 49 ? -15.555 -5.191 -11.391 1 91.44 49 ALA B N 1
ATOM 1875 C CA . ALA B 1 49 ? -15.469 -5.023 -12.836 1 91.44 49 ALA B CA 1
ATOM 1876 C C . ALA B 1 49 ? -14.023 -5.066 -13.312 1 91.44 49 ALA B C 1
ATOM 1878 O O . ALA B 1 49 ? -13.227 -4.18 -12.984 1 91.44 49 ALA B O 1
ATOM 1879 N N . ALA B 1 50 ? -13.711 -6.148 -14.031 1 93.56 50 ALA B N 1
ATOM 1880 C CA . ALA B 1 50 ? -12.383 -6.398 -14.594 1 93.56 50 ALA B CA 1
ATOM 1881 C C . ALA B 1 50 ? -11.328 -6.453 -13.492 1 93.56 50 ALA B C 1
ATOM 1883 O O . ALA B 1 50 ? -10.195 -6.016 -13.695 1 93.56 50 ALA B O 1
ATOM 1884 N N . ILE B 1 51 ? -11.703 -6.793 -12.352 1 96.69 51 ILE B N 1
ATOM 1885 C CA . ILE B 1 51 ? -10.805 -7.004 -11.227 1 96.69 51 ILE B CA 1
ATOM 1886 C C . ILE B 1 51 ? -10.883 -8.453 -10.766 1 96.69 51 ILE B C 1
ATOM 1888 O O . ILE B 1 51 ? -11.977 -8.961 -10.484 1 96.69 51 ILE B O 1
ATOM 1892 N N . GLU B 1 52 ? -9.805 -9.141 -10.727 1 97.38 52 GLU B N 1
ATOM 1893 C CA . GLU B 1 52 ? -9.75 -10.531 -10.281 1 97.38 52 GLU B CA 1
ATOM 1894 C C . GLU B 1 52 ? -8.727 -10.711 -9.164 1 97.38 52 GLU B C 1
ATOM 1896 O O . GLU B 1 52 ? -7.641 -10.125 -9.211 1 97.38 52 GLU B O 1
ATOM 1901 N N . GLY B 1 53 ? -9.094 -11.461 -8.156 1 97.5 53 GLY B N 1
ATOM 1902 C CA . GLY B 1 53 ? -8.172 -11.867 -7.109 1 97.5 53 GLY B CA 1
ATOM 1903 C C . GLY B 1 53 ? -7.508 -13.203 -7.383 1 97.5 53 GLY B C 1
ATOM 1904 O O . GLY B 1 53 ? -7.738 -13.812 -8.43 1 97.5 53 GLY B O 1
ATOM 1905 N N . LEU B 1 54 ? -6.598 -13.594 -6.531 1 98.25 54 LEU B N 1
ATOM 1906 C CA . LEU B 1 54 ? -5.965 -14.914 -6.535 1 98.25 54 LEU B CA 1
ATOM 1907 C C . LEU B 1 54 ? -6.582 -15.82 -5.48 1 98.25 54 LEU B C 1
ATOM 1909 O O . LEU B 1 54 ? -6.176 -15.789 -4.312 1 98.25 54 LEU B O 1
ATOM 1913 N N . CYS B 1 55 ? -7.449 -16.656 -5.898 1 97.69 55 CYS B N 1
ATOM 1914 C CA . CYS B 1 55 ? -8.219 -17.484 -4.973 1 97.69 55 CYS B CA 1
ATOM 1915 C C . CYS B 1 55 ? -7.676 -18.906 -4.938 1 97.69 55 CYS B C 1
ATOM 1917 O O . CYS B 1 55 ? -7.051 -19.359 -5.898 1 97.69 55 CYS B O 1
ATOM 1919 N N . LEU B 1 56 ? -7.902 -19.453 -3.764 1 96.31 56 LEU B N 1
ATOM 1920 C CA . LEU B 1 56 ? -7.578 -20.875 -3.654 1 96.31 56 LEU B CA 1
ATOM 1921 C C . LEU B 1 56 ? -8.758 -21.734 -4.094 1 96.31 56 LEU B C 1
ATOM 1923 O O . LEU B 1 56 ? -9.875 -21.578 -3.6 1 96.31 56 LEU B O 1
ATOM 1927 N N . SER B 1 57 ? -8.531 -22.359 -5.215 1 79.62 57 SER B N 1
ATOM 1928 C CA . SER B 1 57 ? -9.609 -23.203 -5.707 1 79.62 57 SER B CA 1
ATOM 1929 C C . SER B 1 57 ? -9.109 -24.609 -6.02 1 79.62 57 SER B C 1
ATOM 1931 O O . SER B 1 57 ? -7.902 -24.844 -6.059 1 79.62 57 SER B O 1
ATOM 1933 N N . ASN B 1 58 ? -10.109 -25.5 -6.016 1 73.44 58 ASN B N 1
ATOM 1934 C CA . ASN B 1 58 ? -9.836 -26.859 -6.461 1 73.44 58 ASN B CA 1
ATOM 1935 C C . ASN B 1 58 ? -10.125 -27.031 -7.949 1 73.44 58 ASN B C 1
ATOM 1937 O O . ASN B 1 58 ? -10.422 -28.125 -8.406 1 73.44 58 ASN B O 1
ATOM 1941 N N . ASP B 1 59 ? -9.945 -25.906 -8.508 1 70.19 59 ASP B N 1
ATOM 1942 C CA . ASP B 1 59 ? -10.352 -25.938 -9.906 1 70.19 59 ASP B CA 1
ATOM 1943 C C . ASP B 1 59 ? -9.367 -26.75 -10.75 1 70.19 59 ASP B C 1
ATOM 1945 O O . ASP B 1 59 ? -8.18 -26.828 -10.422 1 70.19 59 ASP B O 1
ATOM 1949 N N . ALA B 1 60 ? -9.938 -27.297 -11.797 1 75.12 60 ALA B N 1
ATOM 1950 C CA . ALA B 1 60 ? -9.133 -27.938 -12.836 1 75.12 60 ALA B CA 1
ATOM 1951 C C . ALA B 1 60 ? -8.328 -26.906 -13.625 1 75.12 60 ALA B C 1
ATOM 1953 O O . ALA B 1 60 ? -8.688 -25.734 -13.664 1 75.12 60 ALA B O 1
ATOM 1954 N N . PRO B 1 61 ? -7.262 -27.453 -14.211 1 77.06 61 PRO B N 1
ATOM 1955 C CA . PRO B 1 61 ? -6.492 -26.562 -15.086 1 77.06 61 PRO B CA 1
ATOM 1956 C C . PRO B 1 61 ? -7.348 -25.906 -16.172 1 77.06 61 PRO B C 1
ATOM 1958 O O . PRO B 1 61 ? -8.25 -26.547 -16.719 1 77.06 61 PRO B O 1
ATOM 1961 N N . GLY B 1 62 ? -7.246 -24.672 -16.406 1 86.06 62 GLY B N 1
ATOM 1962 C CA . GLY B 1 62 ? -7.965 -23.906 -17.406 1 86.06 62 GLY B CA 1
ATOM 1963 C C . GLY B 1 62 ? -7.555 -22.438 -17.453 1 86.06 62 GLY B C 1
ATOM 1964 O O . GLY B 1 62 ? -6.523 -22.062 -16.891 1 86.06 62 GLY B O 1
ATOM 1965 N N . PRO B 1 63 ? -8.328 -21.688 -18.203 1 88.75 63 PRO B N 1
ATOM 1966 C CA . PRO B 1 63 ? -7.957 -20.281 -18.406 1 88.75 63 PRO B CA 1
ATOM 1967 C C . PRO B 1 63 ? -7.875 -19.5 -17.109 1 88.75 63 PRO B C 1
ATOM 1969 O O . PRO B 1 63 ? -7.117 -18.531 -17.016 1 88.75 63 PRO B O 1
ATOM 1972 N N . TYR B 1 64 ? -8.539 -19.969 -16.109 1 94 64 TYR B N 1
ATOM 1973 C CA . TYR B 1 64 ? -8.602 -19.188 -14.867 1 94 64 TYR B CA 1
ATOM 1974 C C . TYR B 1 64 ? -7.449 -19.562 -13.938 1 94 64 TYR B C 1
ATOM 1976 O O . TYR B 1 64 ? -7.238 -18.906 -12.914 1 94 64 TYR B O 1
ATOM 1984 N N . THR B 1 65 ? -6.684 -20.625 -14.375 1 96.44 65 THR B N 1
ATOM 1985 C CA . THR B 1 65 ? -5.57 -21.047 -13.539 1 96.44 65 THR B CA 1
ATOM 1986 C C . THR B 1 65 ? -4.246 -20.906 -14.289 1 96.44 65 THR B C 1
ATOM 1988 O O . THR B 1 65 ? -3.236 -21.484 -13.891 1 96.44 65 THR B O 1
ATOM 1991 N N . THR B 1 66 ? -4.25 -20.188 -15.414 1 96.56 66 THR B N 1
ATOM 1992 C CA . THR B 1 66 ? -3.057 -20.062 -16.234 1 96.56 66 THR B CA 1
ATOM 1993 C C . THR B 1 66 ? -2.516 -18.641 -16.188 1 96.56 66 THR B C 1
ATOM 1995 O O . THR B 1 66 ? -3.244 -17.672 -16.453 1 96.56 66 THR B O 1
ATOM 1998 N N . TYR B 1 67 ? -1.243 -18.578 -15.906 1 97.75 67 TYR B N 1
ATOM 1999 C CA . TYR B 1 67 ? -0.574 -17.297 -15.75 1 97.75 67 TYR B CA 1
ATOM 2000 C C . TYR B 1 67 ? 0.686 -17.234 -16.609 1 97.75 67 TYR B C 1
ATOM 2002 O O . TYR B 1 67 ? 1.127 -18.25 -17.156 1 97.75 67 TYR B O 1
ATOM 2010 N N . TYR B 1 68 ? 1.179 -16.031 -16.734 1 98.06 68 TYR B N 1
ATOM 2011 C CA . TYR B 1 68 ? 2.4 -15.734 -17.469 1 98.06 68 TYR B CA 1
ATOM 2012 C C . TYR B 1 68 ? 3.266 -14.727 -16.719 1 98.06 68 TYR B C 1
ATOM 2014 O O . TYR B 1 68 ? 2.777 -14.008 -15.844 1 98.06 68 TYR B O 1
ATOM 2022 N N . LEU B 1 69 ? 4.504 -14.773 -17.047 1 98.44 69 LEU B N 1
ATOM 2023 C CA . LEU B 1 69 ? 5.426 -13.719 -16.625 1 98.44 69 LEU B CA 1
ATOM 2024 C C . LEU B 1 69 ? 5.941 -12.938 -17.844 1 98.44 69 LEU B C 1
ATOM 2026 O O . LEU B 1 69 ? 6.492 -13.523 -18.766 1 98.44 69 LEU B O 1
ATOM 2030 N N . ASN B 1 70 ? 5.699 -11.672 -17.828 1 97.62 70 ASN B N 1
ATOM 2031 C CA . ASN B 1 70 ? 6.254 -10.797 -18.859 1 97.62 70 ASN B CA 1
ATOM 2032 C C . ASN B 1 70 ? 7.504 -10.07 -18.359 1 97.62 70 ASN B C 1
ATOM 2034 O O . ASN B 1 70 ? 7.453 -9.336 -17.375 1 97.62 70 ASN B O 1
ATOM 2038 N N . THR B 1 71 ? 8.578 -10.367 -19.031 1 97.38 71 THR B N 1
ATOM 2039 C CA . THR B 1 71 ? 9.836 -9.719 -18.688 1 97.38 71 THR B CA 1
ATOM 2040 C C . THR B 1 71 ? 10.344 -8.859 -19.844 1 97.38 71 THR B C 1
ATOM 2042 O O . THR B 1 71 ? 9.766 -8.883 -20.938 1 97.38 71 THR B O 1
ATOM 2045 N N . THR B 1 72 ? 11.273 -8.008 -19.516 1 95.5 72 THR B N 1
ATOM 2046 C CA . THR B 1 72 ? 11.93 -7.184 -20.516 1 95.5 72 THR B CA 1
ATOM 2047 C C . THR B 1 72 ? 13.102 -7.926 -21.156 1 95.5 72 THR B C 1
ATOM 2049 O O . THR B 1 72 ? 13.867 -8.594 -20.453 1 95.5 72 THR B O 1
ATOM 2052 N N . GLU B 1 73 ? 13.25 -7.762 -22.484 1 93.5 73 GLU B N 1
ATOM 2053 C CA . GLU B 1 73 ? 14.375 -8.391 -23.172 1 93.5 73 GLU B CA 1
ATOM 2054 C C . GLU B 1 73 ? 15.703 -7.949 -22.578 1 93.5 73 GLU B C 1
ATOM 2056 O O . GLU B 1 73 ? 15.922 -6.754 -22.359 1 93.5 73 GLU B O 1
ATOM 2061 N N . GLY B 1 74 ? 16.5 -8.875 -22.266 1 92.88 74 GLY B N 1
ATOM 2062 C CA . GLY B 1 74 ? 17.828 -8.57 -21.75 1 92.88 74 GLY B CA 1
ATOM 2063 C C . GLY B 1 74 ? 17.844 -8.297 -20.266 1 92.88 74 GLY B C 1
ATOM 2064 O O . GLY B 1 74 ? 18.906 -8.062 -19.688 1 92.88 74 GLY B O 1
ATOM 2065 N N . ALA B 1 75 ? 16.703 -8.352 -19.672 1 94.19 75 ALA B N 1
ATOM 2066 C CA . ALA B 1 75 ? 16.656 -8.102 -18.234 1 94.19 75 ALA B CA 1
ATOM 2067 C C . ALA B 1 75 ? 17.391 -9.195 -17.469 1 94.19 75 ALA B C 1
ATOM 2069 O O . ALA B 1 75 ? 17.328 -10.375 -17.828 1 94.19 75 ALA B O 1
ATOM 2070 N N . THR B 1 76 ? 18.125 -8.734 -16.391 1 95.25 76 THR B N 1
ATOM 2071 C CA . THR B 1 76 ? 18.812 -9.656 -15.484 1 95.25 76 THR B CA 1
ATOM 2072 C C . THR B 1 76 ? 18.297 -9.484 -14.055 1 95.25 76 THR B C 1
ATOM 2074 O O . THR B 1 76 ? 17.688 -8.469 -13.727 1 95.25 76 THR B O 1
ATOM 2077 N N . SER B 1 77 ? 18.594 -10.492 -13.297 1 97.75 77 SER B N 1
ATOM 2078 C CA . SER B 1 77 ? 18.188 -10.445 -11.898 1 97.75 77 SER B CA 1
ATOM 2079 C C . SER B 1 77 ? 19.281 -9.828 -11.031 1 97.75 77 SER B C 1
ATOM 2081 O O . SER B 1 77 ? 20.453 -10.188 -11.148 1 97.75 77 SER B O 1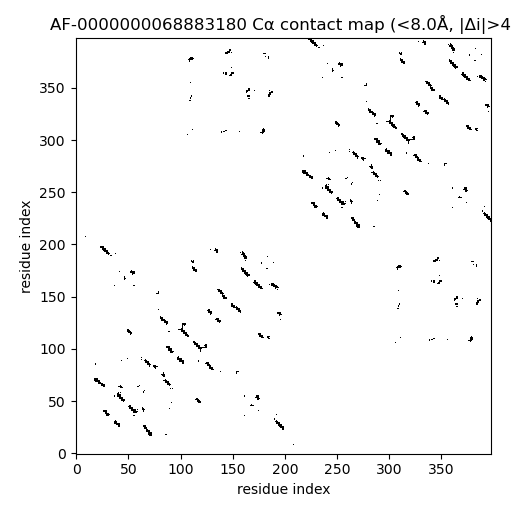
ATOM 2083 N N . PRO B 1 78 ? 18.906 -8.938 -10.156 1 97.5 78 PRO B N 1
ATOM 2084 C CA . PRO B 1 78 ? 19.891 -8.438 -9.195 1 97.5 78 PRO B CA 1
ATOM 2085 C C . PRO B 1 78 ? 20.109 -9.391 -8.023 1 97.5 78 PRO B C 1
ATOM 2087 O O . PRO B 1 78 ? 20.969 -9.148 -7.172 1 97.5 78 PRO B O 1
ATOM 2090 N N . VAL B 1 79 ? 19.328 -10.406 -7.957 1 98.44 79 VAL B N 1
ATOM 2091 C CA . VAL B 1 79 ? 19.422 -11.375 -6.863 1 98.44 79 VAL B CA 1
ATOM 2092 C C . VAL B 1 79 ? 19.891 -12.727 -7.398 1 98.44 79 VAL B C 1
ATOM 2094 O O . VAL B 1 79 ? 19.234 -13.312 -8.273 1 98.44 79 VAL B O 1
ATOM 2097 N N . THR B 1 80 ? 20.938 -13.219 -6.836 1 97.88 80 THR B N 1
ATOM 2098 C CA . THR B 1 80 ? 21.469 -14.523 -7.246 1 97.88 80 THR B CA 1
ATOM 2099 C C . THR B 1 80 ? 20.438 -15.617 -6.984 1 97.88 80 THR B C 1
ATOM 2101 O O . THR B 1 80 ? 19.797 -15.641 -5.93 1 97.88 80 THR B O 1
ATOM 2104 N N . GLY B 1 81 ? 20.281 -16.484 -7.945 1 98.38 81 GLY B N 1
ATOM 2105 C CA . GLY B 1 81 ? 19.375 -17.625 -7.797 1 98.38 81 GLY B CA 1
ATOM 2106 C C . GLY B 1 81 ? 17.953 -17.312 -8.242 1 98.38 81 GLY B C 1
ATOM 2107 O O . GLY B 1 81 ? 17.062 -18.156 -8.109 1 98.38 81 GLY B O 1
ATOM 2108 N N . TYR B 1 82 ? 17.766 -16.172 -8.789 1 98.69 82 TYR B N 1
ATOM 2109 C CA . TYR B 1 82 ? 16.453 -15.789 -9.297 1 98.69 82 TYR B CA 1
ATOM 2110 C C . TYR B 1 82 ? 16.547 -15.328 -10.75 1 98.69 82 TYR B C 1
ATOM 2112 O O . TYR B 1 82 ? 17.562 -14.789 -11.172 1 98.69 82 TYR B O 1
ATOM 2120 N N . GLY B 1 83 ? 15.43 -15.547 -11.492 1 97.62 83 GLY B N 1
ATOM 2121 C CA . GLY B 1 83 ? 15.297 -14.938 -12.805 1 97.62 83 GLY B CA 1
ATOM 2122 C C . GLY B 1 83 ? 14.977 -13.453 -12.742 1 97.62 83 GLY B C 1
ATOM 2123 O O . GLY B 1 83 ? 14.797 -12.898 -11.656 1 97.62 83 GLY B O 1
ATOM 2124 N N . ALA B 1 84 ? 14.914 -12.891 -13.93 1 97.12 84 ALA B N 1
ATOM 2125 C CA . ALA B 1 84 ? 14.531 -11.484 -14.031 1 97.12 84 ALA B CA 1
ATOM 2126 C C . ALA B 1 84 ? 13.133 -11.25 -13.469 1 97.12 84 ALA B C 1
ATOM 2128 O O . ALA B 1 84 ? 12.242 -12.078 -13.664 1 97.12 84 ALA B O 1
ATOM 2129 N N . SER B 1 85 ? 13 -10.141 -12.789 1 97.88 85 SER B N 1
ATOM 2130 C CA . SER B 1 85 ? 11.656 -9.766 -12.359 1 97.88 85 SER B CA 1
ATOM 2131 C C . SER B 1 85 ? 10.789 -9.344 -13.547 1 97.88 85 SER B C 1
ATOM 2133 O O . SER B 1 85 ? 11.312 -8.922 -14.578 1 97.88 85 SER B O 1
ATOM 2135 N N . GLY B 1 86 ? 9.516 -9.531 -13.391 1 98 86 GLY B N 1
ATOM 2136 C CA . GLY B 1 86 ? 8.547 -9.172 -14.422 1 98 86 GLY B CA 1
ATOM 2137 C C . GLY B 1 86 ? 7.137 -9.031 -13.883 1 98 86 GLY B C 1
ATOM 2138 O O . GLY B 1 86 ? 6.922 -9.062 -12.672 1 98 86 GLY B O 1
ATOM 2139 N N . LYS B 1 87 ? 6.246 -8.766 -14.805 1 98.25 87 LYS B N 1
ATOM 2140 C CA . LYS B 1 87 ? 4.828 -8.656 -14.477 1 98.25 87 LYS B CA 1
ATOM 2141 C C . LYS B 1 87 ? 4.152 -10.023 -14.492 1 98.25 87 LYS B C 1
ATOM 2143 O O . LYS B 1 87 ? 4.207 -10.734 -15.492 1 98.25 87 LYS B O 1
ATOM 2148 N N . LEU B 1 88 ? 3.594 -10.391 -13.328 1 98.75 88 LEU B N 1
ATOM 2149 C CA . LEU B 1 88 ? 2.686 -11.531 -13.344 1 98.75 88 LEU B CA 1
ATOM 2150 C C . LEU B 1 88 ? 1.38 -11.18 -14.047 1 98.75 88 LEU B C 1
ATOM 2152 O O . LEU B 1 88 ? 0.703 -10.219 -13.664 1 98.75 88 LEU B O 1
ATOM 2156 N N . VAL B 1 89 ? 1.032 -12.055 -15 1 97.88 89 VAL B N 1
ATOM 2157 C CA . VAL B 1 89 ? -0.057 -11.664 -15.891 1 97.88 89 VAL B CA 1
ATOM 2158 C C . VAL B 1 89 ? -1.114 -12.766 -15.93 1 97.88 89 VAL B C 1
ATOM 2160 O O . VAL B 1 89 ? -0.784 -13.945 -16 1 97.88 89 VAL B O 1
ATOM 2163 N N . TRP B 1 90 ? -2.295 -12.297 -15.891 1 97.69 90 TRP B N 1
ATOM 2164 C CA . TRP B 1 90 ? -3.465 -13.109 -16.219 1 97.69 90 TRP B CA 1
ATOM 2165 C C . TRP B 1 90 ? -4.227 -12.523 -17.391 1 97.69 90 TRP B C 1
ATOM 2167 O O . TRP B 1 90 ? -4.426 -11.305 -17.469 1 97.69 90 TRP B O 1
ATOM 2177 N N . ASN B 1 91 ? -4.613 -13.422 -18.312 1 94.31 91 ASN B N 1
ATOM 2178 C CA . ASN B 1 91 ? -5.367 -12.984 -19.484 1 94.31 91 ASN B CA 1
ATOM 2179 C C . ASN B 1 91 ? -6.867 -13.164 -19.281 1 94.31 91 ASN B C 1
ATOM 2181 O O . ASN B 1 91 ? -7.371 -14.289 -19.312 1 94.31 91 ASN B O 1
ATOM 2185 N N . LEU B 1 92 ? -7.562 -12.031 -19.062 1 93.19 92 LEU B N 1
ATOM 2186 C CA . LEU B 1 92 ? -9.016 -12.039 -18.922 1 93.19 92 LEU B CA 1
ATOM 2187 C C . LEU B 1 92 ? -9.68 -12.508 -20.219 1 93.19 92 LEU B C 1
ATOM 2189 O O . LEU B 1 92 ? -9.555 -11.859 -21.25 1 93.19 92 LEU B O 1
ATOM 2193 N N . PRO B 1 93 ? -10.336 -13.625 -20.109 1 90 93 PRO B N 1
ATOM 2194 C CA . PRO B 1 93 ? -11.008 -14.078 -21.328 1 90 93 PRO B CA 1
ATOM 2195 C C . PRO B 1 93 ? -12.25 -13.258 -21.656 1 90 93 PRO B C 1
ATOM 2197 O O . PRO B 1 93 ? -13.102 -13.047 -20.781 1 90 93 PRO B O 1
ATOM 2200 N N . LEU B 1 94 ? -12.195 -12.758 -22.797 1 86.56 94 LEU B N 1
ATOM 2201 C CA . LEU B 1 94 ? -13.383 -12.141 -23.391 1 86.56 94 LEU B CA 1
ATOM 2202 C C . LEU B 1 94 ? -13.875 -12.945 -24.594 1 86.56 94 LEU B C 1
ATOM 2204 O O . LEU B 1 94 ? -13.273 -13.961 -24.953 1 86.56 94 LEU B O 1
ATOM 2208 N N . GLN B 1 95 ? -15.062 -12.852 -25.094 1 84.38 95 GLN B N 1
ATOM 2209 C CA . GLN B 1 95 ? -15.672 -13.672 -26.141 1 84.38 95 GLN B CA 1
ATOM 2210 C C . GLN B 1 95 ? -14.68 -13.977 -27.25 1 84.38 95 GLN B C 1
ATOM 2212 O O . GLN B 1 95 ? -14.484 -15.141 -27.609 1 84.38 95 GLN B O 1
ATOM 2217 N N . ASN B 1 96 ? -13.969 -13.141 -27.781 1 84.81 96 ASN B N 1
ATOM 2218 C CA . ASN B 1 96 ? -13.07 -13.43 -28.891 1 84.81 96 ASN B CA 1
ATOM 2219 C C . ASN B 1 96 ? -11.688 -12.812 -28.672 1 84.81 96 ASN B C 1
ATOM 2221 O O . ASN B 1 96 ? -10.922 -12.656 -29.625 1 84.81 96 ASN B O 1
ATOM 2225 N N . GLN B 1 97 ? -11.5 -12.508 -27.562 1 89.69 97 GLN B N 1
ATOM 2226 C CA . GLN B 1 97 ? -10.219 -11.875 -27.266 1 89.69 97 GLN B CA 1
ATOM 2227 C C . GLN B 1 97 ? -9.875 -11.984 -25.781 1 89.69 97 GLN B C 1
ATOM 2229 O O . GLN B 1 97 ? -10.625 -12.594 -25.016 1 89.69 97 GLN B O 1
ATOM 2234 N N . TYR B 1 98 ? -8.625 -11.688 -25.5 1 89.38 98 TYR B N 1
ATOM 2235 C CA . TYR B 1 98 ? -8.258 -11.586 -24.094 1 89.38 98 TYR B CA 1
ATOM 2236 C C . TYR B 1 98 ? -7.688 -10.211 -23.781 1 89.38 98 TYR B C 1
ATOM 2238 O O . TYR B 1 98 ? -7.219 -9.508 -24.672 1 89.38 98 TYR B O 1
ATOM 2246 N N . VAL B 1 99 ? -7.848 -9.797 -22.594 1 91.75 99 VAL B N 1
ATOM 2247 C CA . VAL B 1 99 ? -7.195 -8.602 -22.062 1 91.75 99 VAL B CA 1
ATOM 2248 C C . VAL B 1 99 ? -6.129 -9 -21.047 1 91.75 99 VAL B C 1
ATOM 2250 O O . VAL B 1 99 ? -6.422 -9.68 -20.062 1 91.75 99 VAL B O 1
ATOM 2253 N N . SER B 1 100 ? -4.914 -8.602 -21.375 1 93.5 100 SER B N 1
ATOM 2254 C CA . SER B 1 100 ? -3.801 -8.883 -20.469 1 93.5 100 SER B CA 1
ATOM 2255 C C . SER B 1 100 ? -3.85 -7.992 -19.234 1 93.5 100 SER B C 1
ATOM 2257 O O . SER B 1 100 ? -3.879 -6.766 -19.344 1 93.5 100 SER B O 1
ATOM 2259 N N . GLU B 1 101 ? -3.875 -8.641 -18.062 1 97.25 101 GLU B N 1
ATOM 2260 C CA . GLU B 1 101 ? -3.949 -7.891 -16.812 1 97.25 101 GLU B CA 1
ATOM 2261 C C . GLU B 1 101 ? -2.76 -8.203 -15.914 1 97.25 101 GLU B C 1
ATOM 2263 O O . GLU B 1 101 ? -2.57 -9.352 -15.5 1 97.25 101 GLU B O 1
ATOM 2268 N N . PRO B 1 102 ? -1.986 -7.18 -15.648 1 98.12 102 PRO B N 1
ATOM 2269 C CA . PRO B 1 102 ? -0.906 -7.398 -14.68 1 98.12 102 PRO B CA 1
ATOM 2270 C C . PRO B 1 102 ? -1.401 -7.426 -13.234 1 98.12 102 PRO B C 1
ATOM 2272 O O . PRO B 1 102 ? -2.418 -6.805 -12.914 1 98.12 102 PRO B O 1
ATOM 2275 N N . MET B 1 103 ? -0.678 -8.164 -12.445 1 98.69 103 MET B N 1
ATOM 2276 C CA . MET B 1 103 ? -0.955 -8.188 -11.008 1 98.69 103 MET B CA 1
ATOM 2277 C C . MET B 1 103 ? -0.42 -6.926 -10.336 1 98.69 103 MET B C 1
ATOM 2279 O O . MET B 1 103 ? 0.693 -6.484 -10.625 1 98.69 103 MET B O 1
ATOM 2283 N N . GLN B 1 104 ? -1.195 -6.383 -9.461 1 98.19 104 GLN B N 1
ATOM 2284 C CA . GLN B 1 104 ? -0.758 -5.273 -8.617 1 98.19 104 GLN B CA 1
ATOM 2285 C C . GLN B 1 104 ? -1.274 -5.434 -7.191 1 98.19 104 GLN B C 1
ATOM 2287 O O . GLN B 1 104 ? -2.422 -5.832 -6.98 1 98.19 104 GLN B O 1
ATOM 2292 N N . PHE B 1 105 ? -0.441 -5.09 -6.254 1 98.38 105 PHE B N 1
ATOM 2293 C CA . PHE B 1 105 ? -0.902 -5.094 -4.867 1 98.38 105 PHE B CA 1
ATOM 2294 C C . PHE B 1 105 ? -1.865 -3.938 -4.617 1 98.38 105 PHE B C 1
ATOM 2296 O O . PHE B 1 105 ? -1.607 -2.807 -5.035 1 98.38 105 PHE B O 1
ATOM 2303 N N . THR B 1 106 ? -2.936 -4.246 -4.02 1 97.38 106 THR B N 1
ATOM 2304 C CA . THR B 1 106 ? -3.842 -3.26 -3.441 1 97.38 106 THR B CA 1
ATOM 2305 C C . THR B 1 106 ? -3.66 -3.178 -1.93 1 97.38 106 THR B C 1
ATOM 2307 O O . THR B 1 106 ? -3.762 -4.188 -1.23 1 97.38 106 THR B O 1
ATOM 2310 N N . TYR B 1 107 ? -3.389 -1.984 -1.513 1 97.44 107 TYR B N 1
ATOM 2311 C CA . TYR B 1 107 ? -3.115 -1.756 -0.098 1 97.44 107 TYR B CA 1
ATOM 2312 C C . TYR B 1 107 ? -4.293 -1.067 0.581 1 97.44 107 TYR B C 1
ATOM 2314 O O . TYR B 1 107 ? -5.039 -0.321 -0.06 1 97.44 107 TYR B O 1
ATOM 2322 N N . ASP B 1 108 ? -4.496 -1.406 1.815 1 96.5 108 ASP B N 1
ATOM 2323 C CA . ASP B 1 108 ? -5.441 -0.752 2.717 1 96.5 108 ASP B CA 1
ATOM 2324 C C . ASP B 1 108 ? -4.742 -0.277 3.99 1 96.5 108 ASP B C 1
ATOM 2326 O O . ASP B 1 108 ? -4.062 -1.056 4.656 1 96.5 108 ASP B O 1
ATOM 2330 N N . PRO B 1 109 ? -4.855 0.965 4.312 1 97.38 109 PRO B N 1
ATOM 2331 C CA . PRO B 1 109 ? -4.129 1.494 5.469 1 97.38 109 PRO B CA 1
ATOM 2332 C C . PRO B 1 109 ? -4.523 0.808 6.773 1 97.38 109 PRO B C 1
ATOM 2334 O O . PRO B 1 109 ? -3.811 0.921 7.773 1 97.38 109 PRO B O 1
ATOM 2337 N N . SER B 1 110 ? -5.613 0.134 6.855 1 97.5 110 SER B N 1
ATOM 2338 C CA . SER B 1 110 ? -6.105 -0.442 8.102 1 97.5 110 SER B CA 1
ATOM 2339 C C . SER B 1 110 ? -5.512 -1.826 8.344 1 97.5 110 SER B C 1
ATOM 2341 O O . SER B 1 110 ? -5.73 -2.426 9.398 1 97.5 110 SER B O 1
ATOM 2343 N N . THR B 1 111 ? -4.773 -2.361 7.426 1 98.44 111 THR B N 1
ATOM 2344 C CA . THR B 1 111 ? -4.32 -3.744 7.531 1 98.44 111 THR B CA 1
ATOM 2345 C C . THR B 1 111 ? -2.912 -3.898 6.965 1 98.44 111 THR B C 1
ATOM 2347 O O . THR B 1 111 ? -2.523 -3.174 6.047 1 98.44 111 THR B O 1
ATOM 2350 N N . ASN B 1 112 ? -2.139 -4.863 7.527 1 98.75 112 ASN B N 1
ATOM 2351 C CA . ASN B 1 112 ? -0.831 -5.172 6.961 1 98.75 112 ASN B CA 1
ATOM 2352 C C . ASN B 1 112 ? -0.919 -6.285 5.918 1 98.75 112 ASN B C 1
ATOM 2354 O O . ASN B 1 112 ? 0.094 -6.895 5.566 1 98.75 112 ASN B O 1
ATOM 2358 N N . VAL B 1 113 ? -2.143 -6.57 5.426 1 98.88 113 VAL B N 1
ATOM 2359 C CA . VAL B 1 113 ? -2.365 -7.547 4.363 1 98.88 113 VAL B CA 1
ATOM 2360 C C . VAL B 1 113 ? -2.639 -6.82 3.047 1 98.88 113 VAL B C 1
ATOM 2362 O O . VAL B 1 113 ? -3.648 -6.125 2.912 1 98.88 113 VAL B O 1
ATOM 2365 N N . ALA B 1 114 ? -1.754 -6.961 2.1 1 98.81 114 ALA B N 1
ATOM 2366 C CA . ALA B 1 114 ? -1.944 -6.426 0.753 1 98.81 114 ALA B CA 1
ATOM 2367 C C . ALA B 1 114 ? -2.574 -7.469 -0.167 1 98.81 114 ALA B C 1
ATOM 2369 O O . ALA B 1 114 ? -2.221 -8.648 -0.112 1 98.81 114 ALA B O 1
ATOM 2370 N N . HIS B 1 115 ? -3.471 -6.988 -0.988 1 98.31 115 HIS B N 1
ATOM 2371 C CA . HIS B 1 115 ? -4.203 -7.875 -1.883 1 98.31 115 HIS B CA 1
ATOM 2372 C C . HIS B 1 115 ? -3.643 -7.816 -3.299 1 98.31 115 HIS B C 1
ATOM 2374 O O . HIS B 1 115 ? -3.699 -6.773 -3.951 1 98.31 115 HIS B O 1
ATOM 2380 N N . PRO B 1 116 ? -3.127 -8.945 -3.77 1 98.75 116 PRO B N 1
ATOM 2381 C CA . PRO B 1 116 ? -2.801 -8.961 -5.199 1 98.75 116 PRO B CA 1
ATOM 2382 C C . PRO B 1 116 ? -4.039 -9.055 -6.086 1 98.75 116 PRO B C 1
ATOM 2384 O O . PRO B 1 116 ? -4.848 -9.977 -5.93 1 98.75 116 PRO B O 1
ATOM 2387 N N . LEU B 1 117 ? -4.172 -8.164 -6.992 1 98.56 117 LEU B N 1
ATOM 2388 C CA . LEU B 1 117 ? -5.305 -8.141 -7.914 1 98.56 117 LEU B CA 1
ATOM 2389 C C . LEU B 1 117 ? -4.828 -7.988 -9.352 1 9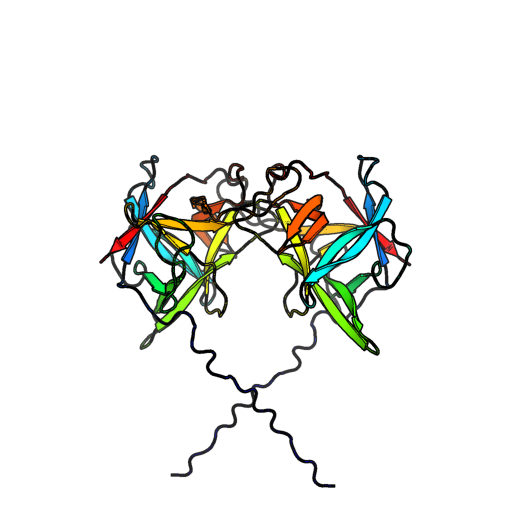8.56 117 LEU B C 1
ATOM 2391 O O . LEU B 1 117 ? -3.797 -7.363 -9.609 1 98.56 117 LEU B O 1
ATOM 2395 N N . PHE B 1 118 ? -5.578 -8.609 -10.227 1 98.19 118 PHE B N 1
ATOM 2396 C CA . PHE B 1 118 ? -5.43 -8.352 -11.648 1 98.19 118 PHE B CA 1
ATOM 2397 C C . PHE B 1 118 ? -6.434 -7.309 -12.125 1 98.19 118 PHE B C 1
ATOM 2399 O O . PHE B 1 118 ? -7.625 -7.398 -11.812 1 98.19 118 PHE B O 1
ATOM 2406 N N . GLN B 1 119 ? -5.93 -6.332 -12.812 1 97.12 119 GLN B N 1
ATOM 2407 C CA . GLN B 1 119 ? -6.75 -5.297 -13.43 1 97.12 119 GLN B CA 1
ATOM 2408 C C . GLN B 1 119 ? -6.051 -4.688 -14.641 1 97.12 119 GLN B C 1
ATOM 2410 O O . GLN B 1 119 ? -4.824 -4.723 -14.734 1 97.12 119 GLN B O 1
ATOM 2415 N N . PRO B 1 120 ? -6.859 -4.219 -15.602 1 94.06 120 PRO B N 1
ATOM 2416 C CA . PRO B 1 120 ? -6.195 -3.439 -16.656 1 94.06 120 PRO B CA 1
ATOM 2417 C C . PRO B 1 120 ? -5.395 -2.264 -16.094 1 94.06 120 PRO B C 1
ATOM 2419 O O . PRO B 1 120 ? -5.934 -1.438 -15.359 1 94.06 120 PRO B O 1
ATOM 2422 N N . SER B 1 121 ? -4.125 -2.289 -16.375 1 92.75 121 SER B N 1
ATOM 2423 C CA . SER B 1 121 ? -3.264 -1.26 -15.797 1 92.75 121 SER B CA 1
ATOM 2424 C C . SER B 1 121 ? -1.93 -1.184 -16.531 1 92.75 121 SER B C 1
ATOM 2426 O O . SER B 1 121 ? -1.491 -2.166 -17.141 1 92.75 121 SER B O 1
ATOM 2428 N N . TYR B 1 122 ? -1.327 0.027 -16.438 1 88.31 122 TYR B N 1
ATOM 2429 C CA . TYR B 1 122 ? 0.035 0.188 -16.938 1 88.31 122 TYR B CA 1
ATOM 2430 C C . TYR B 1 122 ? 1.053 -0.103 -15.844 1 88.31 122 TYR B C 1
ATOM 2432 O O . TYR B 1 122 ? 2.234 -0.321 -16.125 1 88.31 122 TYR B O 1
ATOM 2440 N N . THR B 1 123 ? 0.572 -0.051 -14.609 1 91.19 123 THR B N 1
ATOM 2441 C CA . THR B 1 123 ? 1.452 -0.322 -13.477 1 91.19 123 THR B CA 1
ATOM 2442 C C . THR B 1 123 ? 1.281 -1.758 -12.992 1 91.19 123 THR B C 1
ATOM 2444 O O . THR B 1 123 ? 0.274 -2.404 -13.289 1 91.19 123 THR B O 1
ATOM 2447 N N . ALA B 1 124 ? 2.365 -2.266 -12.359 1 96.75 124 ALA B N 1
ATOM 2448 C CA . ALA B 1 124 ? 2.361 -3.631 -11.844 1 96.75 124 ALA B CA 1
ATOM 2449 C C . ALA B 1 124 ? 3.295 -3.766 -10.641 1 96.75 124 ALA B C 1
ATOM 2451 O O . ALA B 1 124 ? 4.184 -2.932 -10.445 1 96.75 124 ALA B O 1
ATOM 2452 N N . THR B 1 125 ? 2.959 -4.699 -9.836 1 98 125 THR B N 1
ATOM 2453 C CA . THR B 1 125 ? 3.959 -5.195 -8.898 1 98 125 THR B CA 1
ATOM 2454 C C . THR B 1 125 ? 4.875 -6.215 -9.578 1 98 125 THR B C 1
ATOM 2456 O O . THR B 1 125 ? 4.41 -7.246 -10.07 1 98 125 THR B O 1
ATOM 2459 N N . TYR B 1 126 ? 6.141 -5.914 -9.586 1 98 126 TYR B N 1
ATOM 2460 C CA . TYR B 1 126 ? 7.074 -6.832 -10.227 1 98 126 TYR B CA 1
ATOM 2461 C C . TYR B 1 126 ? 7.41 -8 -9.305 1 98 126 TYR B C 1
ATOM 2463 O O . TYR B 1 126 ? 7.617 -7.809 -8.109 1 98 126 TYR B O 1
ATOM 2471 N N . VAL B 1 127 ? 7.453 -9.18 -9.922 1 98.81 127 VAL B N 1
ATOM 2472 C CA . VAL B 1 127 ? 7.762 -10.391 -9.18 1 98.81 127 VAL B CA 1
ATOM 2473 C C . VAL B 1 127 ? 8.836 -11.195 -9.914 1 98.81 127 VAL B C 1
ATOM 2475 O O . VAL B 1 127 ? 9.164 -10.891 -11.062 1 98.81 127 VAL B O 1
ATOM 2478 N N . ALA B 1 128 ? 9.367 -12.172 -9.211 1 98.81 128 ALA B N 1
ATOM 2479 C CA . ALA B 1 128 ? 10.367 -13.07 -9.789 1 98.81 128 ALA B CA 1
ATOM 2480 C C . ALA B 1 128 ? 10.195 -14.484 -9.242 1 98.81 128 ALA B C 1
ATOM 2482 O O . ALA B 1 128 ? 9.508 -14.695 -8.242 1 98.81 128 ALA B O 1
ATOM 2483 N N . PHE B 1 129 ? 10.727 -15.406 -10.008 1 98.88 129 PHE B N 1
ATOM 2484 C CA . PHE B 1 129 ? 10.719 -16.797 -9.578 1 98.88 129 PHE B CA 1
ATOM 2485 C C . PHE B 1 129 ? 12.141 -17.312 -9.359 1 98.88 129 PHE B C 1
ATOM 2487 O O . PHE B 1 129 ? 13.047 -16.984 -10.133 1 98.88 129 PHE B O 1
ATOM 2494 N N . GLY B 1 130 ? 12.266 -18.125 -8.289 1 98.81 130 GLY B N 1
ATOM 2495 C CA . GLY B 1 130 ? 13.539 -18.797 -8.078 1 98.81 130 GLY B CA 1
ATOM 2496 C C . GLY B 1 130 ? 13.891 -19.766 -9.188 1 98.81 130 GLY B C 1
ATOM 2497 O O . GLY B 1 130 ? 13.023 -20.484 -9.688 1 98.81 130 GLY B O 1
ATOM 2498 N N . ASP B 1 131 ? 15.133 -19.844 -9.508 1 98.25 131 ASP B N 1
ATOM 2499 C CA . ASP B 1 131 ? 15.594 -20.703 -10.602 1 98.25 131 ASP B CA 1
ATOM 2500 C C . ASP B 1 131 ? 15.453 -22.172 -10.227 1 98.25 131 ASP B C 1
ATOM 2502 O O . ASP B 1 131 ? 15.109 -23 -11.078 1 98.25 131 ASP B O 1
ATOM 2506 N N . GLU B 1 132 ? 15.711 -22.469 -9.031 1 98.12 132 GLU B N 1
ATOM 2507 C CA . GLU B 1 132 ? 15.734 -23.859 -8.609 1 98.12 132 GLU B CA 1
ATOM 2508 C C . GLU B 1 132 ? 14.398 -24.281 -8.023 1 98.12 132 GLU B C 1
ATOM 2510 O O . GLU B 1 132 ? 13.836 -25.312 -8.406 1 98.12 132 GLU B O 1
ATOM 2515 N N . ASP B 1 133 ? 13.898 -23.469 -7.156 1 98.06 133 ASP B N 1
ATOM 2516 C CA . ASP B 1 133 ? 12.719 -23.906 -6.418 1 98.06 133 ASP B CA 1
ATOM 2517 C C . ASP B 1 133 ? 11.438 -23.406 -7.078 1 98.06 133 ASP B C 1
ATOM 2519 O O . ASP B 1 133 ? 10.336 -23.828 -6.711 1 98.06 133 ASP B O 1
ATOM 2523 N N . ASN B 1 134 ? 11.523 -22.422 -8.023 1 98.69 134 ASN B N 1
ATOM 2524 C CA . ASN B 1 134 ? 10.391 -21.859 -8.75 1 98.69 134 ASN B CA 1
ATOM 2525 C C . ASN B 1 134 ? 9.438 -21.125 -7.812 1 98.69 134 ASN B C 1
ATOM 2527 O O . ASN B 1 134 ? 8.242 -21.031 -8.086 1 98.69 134 ASN B O 1
ATOM 2531 N N . GLU B 1 135 ? 9.969 -20.609 -6.707 1 98.88 135 GLU B N 1
ATOM 2532 C CA . GLU B 1 135 ? 9.125 -19.906 -5.75 1 98.88 135 GLU B CA 1
ATOM 2533 C C . GLU B 1 135 ? 8.977 -18.438 -6.125 1 98.88 135 GLU B C 1
ATOM 2535 O O . GLU B 1 135 ? 9.938 -17.797 -6.559 1 98.88 135 GLU B O 1
ATOM 2540 N N . LEU B 1 136 ? 7.805 -17.984 -5.953 1 98.94 136 LEU B N 1
ATOM 2541 C CA . LEU B 1 136 ? 7.426 -16.609 -6.258 1 98.94 136 LEU B CA 1
ATOM 2542 C C . LEU B 1 136 ? 7.926 -15.648 -5.18 1 98.94 136 LEU B C 1
ATOM 2544 O O . LEU B 1 136 ? 7.676 -15.859 -3.99 1 98.94 136 LEU B O 1
ATOM 2548 N N . ALA B 1 137 ? 8.625 -14.586 -5.621 1 98.94 137 ALA B N 1
ATOM 2549 C CA . ALA B 1 137 ? 9.219 -13.633 -4.684 1 98.94 137 ALA B CA 1
ATOM 2550 C C . ALA B 1 137 ? 9.086 -12.203 -5.199 1 98.94 137 ALA B C 1
ATOM 2552 O O . ALA B 1 137 ? 8.758 -11.984 -6.371 1 98.94 137 ALA B O 1
ATOM 2553 N N . LEU B 1 138 ? 9.258 -11.273 -4.309 1 98.62 138 LEU B N 1
ATOM 2554 C CA . LEU B 1 138 ? 9.469 -9.859 -4.613 1 98.62 138 LEU B CA 1
ATOM 2555 C C . LEU B 1 138 ? 10.852 -9.406 -4.152 1 98.62 138 LEU B C 1
ATOM 2557 O O . LEU B 1 138 ? 11.344 -9.867 -3.119 1 98.62 138 LEU B O 1
ATOM 2561 N N . PHE B 1 139 ? 11.414 -8.508 -4.934 1 98.31 139 PHE B N 1
ATOM 2562 C CA . PHE B 1 139 ? 12.719 -7.988 -4.543 1 98.31 139 PHE B CA 1
ATOM 2563 C C . PHE B 1 139 ? 12.578 -6.684 -3.764 1 98.31 139 PHE B C 1
ATOM 2565 O O . PHE B 1 139 ? 11.719 -5.855 -4.082 1 98.31 139 PHE B O 1
ATOM 2572 N N . SER B 1 140 ? 13.328 -6.539 -2.773 1 97 140 SER B N 1
ATOM 2573 C CA . SER B 1 140 ? 13.469 -5.289 -2.031 1 97 140 SER B CA 1
ATOM 2574 C C . SER B 1 140 ? 14.922 -5.008 -1.684 1 97 140 SER B C 1
ATOM 2576 O O . SER B 1 140 ? 15.727 -5.934 -1.55 1 97 140 SER B O 1
ATOM 2578 N N . TYR B 1 141 ? 15.273 -3.701 -1.557 1 97 141 TYR B N 1
ATOM 2579 C CA . TYR B 1 141 ? 16.656 -3.357 -1.267 1 97 141 TYR B CA 1
ATOM 2580 C C . TYR B 1 141 ? 16.75 -2.424 -0.064 1 97 141 TYR B C 1
ATOM 2582 O O . TYR B 1 141 ? 17.828 -1.964 0.292 1 97 141 TYR B O 1
ATOM 2590 N N . VAL B 1 142 ? 15.633 -2.074 0.486 1 95.69 142 VAL B N 1
ATOM 2591 C CA . VAL B 1 142 ? 15.641 -1.183 1.642 1 95.69 142 VAL B CA 1
ATOM 2592 C C . VAL B 1 142 ? 15.375 -1.984 2.914 1 95.69 142 VAL B C 1
ATOM 2594 O O . VAL B 1 142 ? 14.484 -2.836 2.945 1 95.69 142 VAL B O 1
ATOM 2597 N N . ASP B 1 143 ? 16.219 -1.813 3.928 1 97.06 143 ASP B N 1
ATOM 2598 C CA . ASP B 1 143 ? 16.016 -2.338 5.273 1 97.06 143 ASP B CA 1
ATOM 2599 C C . ASP B 1 143 ? 15.664 -1.221 6.25 1 97.06 143 ASP B C 1
ATOM 2601 O O . ASP B 1 143 ? 16.516 -0.431 6.645 1 97.06 143 ASP B O 1
ATOM 2605 N N . ASP B 1 144 ? 14.414 -1.178 6.633 1 97.75 144 ASP B N 1
ATOM 2606 C CA . ASP B 1 144 ? 14.031 -0.104 7.543 1 97.75 144 ASP B CA 1
ATOM 2607 C C . ASP B 1 144 ? 13.922 -0.615 8.977 1 97.75 144 ASP B C 1
ATOM 2609 O O . ASP B 1 144 ? 13.406 0.082 9.852 1 97.75 144 ASP B O 1
ATOM 2613 N N . THR B 1 145 ? 14.398 -1.845 9.227 1 97.62 145 THR B N 1
ATOM 2614 C CA . THR B 1 145 ? 14.383 -2.391 10.578 1 97.62 145 THR B CA 1
ATOM 2615 C C . THR B 1 145 ? 15.617 -1.945 11.359 1 97.62 145 THR B C 1
ATOM 2617 O O . THR B 1 145 ? 15.789 -2.303 12.523 1 97.62 145 THR B O 1
ATOM 2620 N N . VAL B 1 146 ? 16.438 -1.168 10.727 1 97.19 146 VAL B N 1
ATOM 2621 C CA . VAL B 1 146 ? 17.656 -0.675 11.367 1 97.19 146 VAL B CA 1
ATOM 2622 C C . VAL B 1 146 ? 17.594 0.846 11.492 1 97.19 146 VAL B C 1
ATOM 2624 O O . VAL B 1 146 ? 16.734 1.49 10.875 1 97.19 146 VAL B O 1
ATOM 2627 N N . ASN B 1 147 ? 18.516 1.44 12.312 1 96.56 147 ASN B N 1
ATOM 2628 C CA . ASN B 1 147 ? 18.578 2.881 12.531 1 96.56 147 ASN B CA 1
ATOM 2629 C C . ASN B 1 147 ? 19.938 3.441 12.133 1 96.56 147 ASN B C 1
ATOM 2631 O O . ASN B 1 147 ? 20.953 3.145 12.773 1 96.56 147 ASN B O 1
ATOM 2635 N N . PRO B 1 148 ? 20.031 4.238 11.141 1 96.12 148 PRO B N 1
ATOM 2636 C CA . PRO B 1 148 ? 18.953 4.621 10.219 1 96.12 148 PRO B CA 1
ATOM 2637 C C . PRO B 1 148 ? 18.641 3.533 9.195 1 96.12 148 PRO B C 1
ATOM 2639 O O . PRO B 1 148 ? 19.469 2.645 8.961 1 96.12 148 PRO B O 1
ATOM 2642 N N . PRO B 1 149 ? 17.375 3.641 8.641 1 97.25 149 PRO B N 1
ATOM 2643 C CA . PRO B 1 149 ? 17.125 2.764 7.496 1 97.25 149 PRO B CA 1
ATOM 2644 C C . PRO B 1 149 ? 18.156 2.922 6.391 1 97.25 149 PRO B C 1
ATOM 2646 O O . PRO B 1 149 ? 18.719 4.008 6.215 1 97.25 149 PRO B O 1
ATOM 2649 N N . ARG B 1 150 ? 18.328 1.902 5.676 1 94.69 150 ARG B N 1
ATOM 2650 C CA . ARG B 1 150 ? 19.359 2.012 4.641 1 94.69 150 ARG B CA 1
ATOM 2651 C C . ARG B 1 150 ? 19.016 1.138 3.438 1 94.69 150 ARG B C 1
ATOM 2653 O O . ARG B 1 150 ? 18.328 0.115 3.578 1 94.69 150 ARG B O 1
ATOM 2660 N N . ALA B 1 151 ? 19.562 1.607 2.357 1 93.94 151 ALA B N 1
ATOM 2661 C CA . ALA B 1 151 ? 19.547 0.783 1.151 1 93.94 151 ALA B CA 1
ATOM 2662 C C . ALA B 1 151 ? 20.688 -0.229 1.166 1 93.94 151 ALA B C 1
ATOM 2664 O O . ALA B 1 151 ? 21.734 0.007 1.787 1 93.94 151 ALA B O 1
ATOM 2665 N N . GLY B 1 152 ? 20.516 -1.342 0.629 1 92.81 152 GLY B N 1
ATOM 2666 C CA . GLY B 1 152 ? 21.531 -2.381 0.481 1 92.81 152 GLY B CA 1
ATOM 2667 C C . GLY B 1 152 ? 21.281 -3.279 -0.718 1 92.81 152 GLY B C 1
ATOM 2668 O O . GLY B 1 152 ? 20.703 -2.846 -1.718 1 92.81 152 GLY B O 1
ATOM 2669 N N . ASN B 1 153 ? 21.812 -4.484 -0.6 1 94.5 153 ASN B N 1
ATOM 2670 C CA . ASN B 1 153 ? 21.609 -5.445 -1.678 1 94.5 153 ASN B CA 1
ATOM 2671 C C . ASN B 1 153 ? 20.141 -5.871 -1.781 1 94.5 153 ASN B C 1
ATOM 2673 O O . ASN B 1 153 ? 19.453 -5.988 -0.767 1 94.5 153 ASN B O 1
ATOM 2677 N N . PHE B 1 154 ? 19.844 -6.125 -3.006 1 97.12 154 PHE B N 1
ATOM 2678 C CA . PHE B 1 154 ? 18.5 -6.676 -3.223 1 97.12 154 PHE B CA 1
ATOM 2679 C C . PHE B 1 154 ? 18.359 -8.023 -2.529 1 97.12 154 PHE B C 1
ATOM 2681 O O . PHE B 1 154 ? 19.281 -8.836 -2.541 1 97.12 154 PHE B O 1
ATOM 2688 N N . LYS B 1 155 ? 17.234 -8.195 -1.961 1 96.94 155 LYS B N 1
ATOM 2689 C CA . LYS B 1 155 ? 16.844 -9.469 -1.372 1 96.94 155 LYS B CA 1
ATOM 2690 C C . LYS B 1 155 ? 15.5 -9.938 -1.91 1 96.94 155 LYS B C 1
ATOM 2692 O O . LYS B 1 155 ? 14.664 -9.117 -2.295 1 96.94 155 LYS B O 1
ATOM 2697 N N . ALA B 1 156 ? 15.359 -11.25 -1.957 1 98.38 156 ALA B N 1
ATOM 2698 C CA . ALA B 1 156 ? 14.078 -11.844 -2.32 1 98.38 156 ALA B CA 1
ATOM 2699 C C . ALA B 1 156 ? 13.195 -12.039 -1.091 1 98.38 156 ALA B C 1
ATOM 2701 O O . ALA B 1 156 ? 13.602 -12.695 -0.127 1 98.38 156 ALA B O 1
ATOM 2702 N N . LEU B 1 157 ? 12.008 -11.445 -1.14 1 98.44 157 LEU B N 1
ATOM 2703 C CA . LEU B 1 157 ? 11.023 -11.602 -0.075 1 98.44 157 LEU B CA 1
ATOM 2704 C C . LEU B 1 157 ? 9.914 -12.562 -0.5 1 98.44 157 LEU B C 1
ATOM 2706 O O . LEU B 1 157 ? 9.484 -12.547 -1.655 1 98.44 157 LEU B O 1
ATOM 2710 N N . LYS B 1 158 ? 9.484 -13.32 0.43 1 98.44 158 LYS B N 1
ATOM 2711 C CA . LYS B 1 158 ? 8.398 -14.273 0.214 1 98.44 158 LYS B CA 1
ATOM 2712 C C . LYS B 1 158 ? 7.395 -14.234 1.361 1 98.44 158 LYS B C 1
ATOM 2714 O O . LYS B 1 158 ? 7.273 -15.195 2.123 1 98.44 158 LYS B O 1
ATOM 2719 N N . GLN B 1 159 ? 6.664 -13.211 1.416 1 98.62 159 GLN B N 1
ATOM 2720 C CA . GLN B 1 159 ? 5.707 -12.992 2.494 1 98.62 159 GLN B CA 1
ATOM 2721 C C . GLN B 1 159 ? 4.281 -13.289 2.035 1 98.62 159 GLN B C 1
ATOM 2723 O O . GLN B 1 159 ? 3.375 -12.477 2.234 1 98.62 159 GLN B O 1
ATOM 2728 N N . TRP B 1 160 ? 4.152 -14.484 1.457 1 98.94 160 TRP B N 1
ATOM 2729 C CA . TRP B 1 160 ? 2.865 -14.93 0.93 1 98.94 160 TRP B CA 1
ATOM 2730 C C . TRP B 1 160 ? 2.049 -15.633 2.01 1 98.94 160 TRP B C 1
ATOM 2732 O O . TRP B 1 160 ? 2.592 -16.406 2.803 1 98.94 160 TRP B O 1
ATOM 2742 N N . TYR B 1 161 ? 0.787 -15.383 2.002 1 98.94 161 TYR B N 1
ATOM 2743 C CA . TYR B 1 161 ? -0.179 -16 2.904 1 98.94 161 TYR B CA 1
ATOM 2744 C C . TYR B 1 161 ? -1.49 -16.281 2.184 1 98.94 161 TYR B C 1
ATOM 2746 O O . TYR B 1 161 ? -1.917 -15.516 1.322 1 98.94 161 TYR B O 1
ATOM 2754 N N . ALA B 1 162 ? -2.051 -17.328 2.539 1 98.81 162 ALA B N 1
ATOM 2755 C CA . ALA B 1 162 ? -3.463 -17.547 2.232 1 98.81 162 ALA B CA 1
ATOM 2756 C C . ALA B 1 162 ? -4.352 -17.016 3.35 1 98.81 162 ALA B C 1
ATOM 2758 O O . ALA B 1 162 ? -4.172 -17.359 4.52 1 98.81 162 ALA B O 1
ATOM 2759 N N . CYS B 1 163 ? -5.277 -16.156 3.002 1 98.56 163 CYS B N 1
ATOM 2760 C CA . CYS B 1 163 ? -6.18 -15.531 3.969 1 98.56 163 CYS B CA 1
ATOM 2761 C C . CYS B 1 163 ? -7.605 -15.484 3.432 1 98.56 163 CYS B C 1
ATOM 2763 O O . CYS B 1 163 ? -7.812 -15.305 2.23 1 98.56 163 CYS B O 1
ATOM 2765 N N . THR B 1 164 ? -8.547 -15.602 4.348 1 98.12 164 THR B N 1
ATOM 2766 C CA . THR B 1 164 ? -9.867 -15.109 3.992 1 98.12 164 THR B CA 1
ATOM 2767 C C . THR B 1 164 ? -9.898 -13.586 3.986 1 98.12 164 THR B C 1
ATOM 2769 O O . THR B 1 164 ? -9.562 -12.953 4.988 1 98.12 164 THR B O 1
ATOM 2772 N N . THR B 1 165 ? -10.266 -13.039 2.854 1 97.56 165 THR B N 1
ATOM 2773 C CA . THR B 1 165 ? -10.25 -11.586 2.752 1 97.56 165 THR B CA 1
ATOM 2774 C C . THR B 1 165 ? -11.602 -11.055 2.281 1 97.56 165 THR B C 1
ATOM 2776 O O . THR B 1 165 ? -12.414 -11.812 1.737 1 97.56 165 THR B O 1
ATOM 2779 N N . TYR B 1 166 ? -11.867 -9.844 2.631 1 96.56 166 TYR B N 1
ATOM 2780 C CA . TYR B 1 166 ? -12.992 -9.062 2.129 1 96.56 166 TYR B CA 1
ATOM 2781 C C . TYR B 1 166 ? -12.508 -7.918 1.239 1 96.56 166 TYR B C 1
ATOM 2783 O O . TYR B 1 166 ? -11.703 -7.09 1.665 1 96.56 166 TYR B O 1
ATOM 2791 N N . TYR B 1 167 ? -12.984 -7.895 -0.028 1 95.31 167 TYR B N 1
ATOM 2792 C CA . TYR B 1 167 ? -12.68 -6.812 -0.958 1 95.31 167 TYR B CA 1
ATOM 2793 C C . TYR B 1 167 ? -13.922 -6.371 -1.709 1 95.31 167 TYR B C 1
ATOM 2795 O O . TYR B 1 167 ? -14.383 -7.059 -2.623 1 95.31 167 TYR B O 1
ATOM 2803 N N . THR B 1 168 ? -14.438 -5.246 -1.368 1 91.94 168 THR B N 1
ATOM 2804 C CA . THR B 1 168 ? -15.562 -4.578 -2.016 1 91.94 168 THR B CA 1
ATOM 2805 C C . THR B 1 168 ? -16.719 -5.547 -2.227 1 91.94 168 THR B C 1
ATOM 2807 O O . THR B 1 168 ? -17.25 -5.672 -3.338 1 91.94 168 THR B O 1
ATOM 2810 N N . GLY B 1 169 ? -17.047 -6.258 -1.224 1 92.19 169 GLY B N 1
ATOM 2811 C CA . GLY B 1 169 ? -18.234 -7.086 -1.267 1 92.19 169 GLY B CA 1
ATOM 2812 C C . GLY B 1 169 ? -17.938 -8.555 -1.525 1 92.19 169 GLY B C 1
ATOM 2813 O O . GLY B 1 169 ? -18.844 -9.391 -1.501 1 92.19 169 GLY B O 1
ATOM 2814 N N . TYR B 1 170 ? -16.766 -8.938 -1.76 1 93.69 170 TYR B N 1
ATOM 2815 C CA . TYR B 1 170 ? -16.375 -10.312 -2.033 1 93.69 170 TYR B CA 1
ATOM 2816 C C . TYR B 1 170 ? -15.523 -10.875 -0.905 1 93.69 170 TYR B C 1
ATOM 2818 O O . TYR B 1 170 ? -14.523 -10.273 -0.513 1 93.69 170 TYR B O 1
ATOM 2826 N N . THR B 1 171 ? -15.961 -12.008 -0.397 1 95.31 171 THR B N 1
ATOM 2827 C CA . THR B 1 171 ? -15.188 -12.734 0.607 1 95.31 171 THR B CA 1
ATOM 2828 C C . THR B 1 171 ? -14.703 -14.07 0.055 1 95.31 171 THR B C 1
ATOM 2830 O O . THR B 1 171 ? -15.508 -14.922 -0.327 1 95.31 171 THR B O 1
ATOM 2833 N N . TYR B 1 172 ? -13.391 -14.211 -0.059 1 96.12 172 TYR B N 1
ATOM 2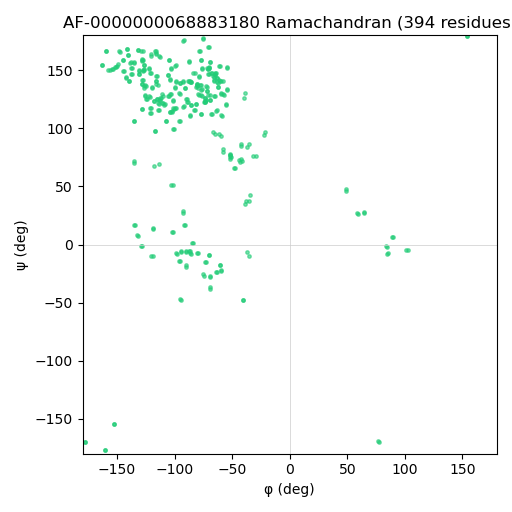834 C CA . TYR B 1 172 ? -12.758 -15.414 -0.582 1 96.12 172 TYR B CA 1
ATOM 2835 C C . TYR B 1 172 ? -11.57 -15.828 0.281 1 96.12 172 TYR B C 1
ATOM 2837 O O . TYR B 1 172 ? -11.047 -15.016 1.051 1 96.12 172 TYR B O 1
ATOM 2845 N N . LEU B 1 173 ? -11.234 -17.109 0.201 1 97.44 173 LEU B N 1
ATOM 2846 C CA . LEU B 1 173 ? -9.875 -17.516 0.55 1 97.44 173 LEU B CA 1
ATOM 2847 C C . LEU B 1 173 ? -8.906 -17.188 -0.578 1 97.44 173 LEU B C 1
ATOM 2849 O O . LEU B 1 173 ? -8.984 -17.766 -1.662 1 97.44 173 LEU B O 1
ATOM 2853 N N . THR B 1 174 ? -8 -16.234 -0.3 1 98.31 174 THR B N 1
ATOM 2854 C CA . THR B 1 174 ? -7.164 -15.703 -1.367 1 98.31 174 THR B CA 1
ATOM 2855 C C . THR B 1 174 ? -5.688 -15.75 -0.976 1 98.31 174 THR B C 1
ATOM 2857 O O . THR B 1 174 ? -5.359 -15.883 0.205 1 98.31 174 THR B O 1
ATOM 2860 N N . LEU B 1 175 ? -4.797 -15.703 -2.025 1 98.88 175 LEU B N 1
ATOM 2861 C CA . LEU B 1 175 ? -3.375 -15.438 -1.832 1 98.88 175 LEU B CA 1
ATOM 2862 C C . LEU B 1 175 ? -3.135 -13.953 -1.578 1 98.88 175 LEU B C 1
ATOM 2864 O O . LEU B 1 175 ? -3.656 -13.102 -2.301 1 98.88 175 LEU B O 1
ATOM 2868 N N . ASN B 1 176 ? -2.338 -13.656 -0.569 1 98.94 176 ASN B N 1
ATOM 2869 C CA . ASN B 1 176 ? -2.062 -12.289 -0.158 1 98.94 176 ASN B CA 1
ATOM 2870 C C . ASN B 1 176 ? -0.604 -12.102 0.25 1 98.94 176 ASN B C 1
ATOM 2872 O O . ASN B 1 176 ? 0.142 -13.078 0.353 1 98.94 176 ASN B O 1
ATOM 2876 N N . TRP B 1 177 ? -0.257 -10.898 0.392 1 98.94 177 TRP B N 1
ATOM 2877 C CA . TRP B 1 177 ? 1.065 -10.508 0.868 1 98.94 177 TRP B CA 1
ATOM 2878 C C . TRP B 1 177 ? 0.972 -9.797 2.215 1 98.94 177 TRP B C 1
ATOM 2880 O O . TRP B 1 177 ? 0.176 -8.867 2.383 1 98.94 177 TRP B O 1
ATOM 2890 N N . VAL B 1 178 ? 1.676 -10.258 3.195 1 98.88 178 VAL B N 1
ATOM 2891 C CA . VAL B 1 178 ? 1.753 -9.539 4.465 1 98.88 178 VAL B CA 1
ATOM 2892 C C . VAL B 1 178 ? 2.953 -8.594 4.453 1 98.88 178 VAL B C 1
ATOM 2894 O O . VAL B 1 178 ? 4.098 -9.039 4.348 1 98.88 178 VAL B O 1
ATOM 2897 N N . VAL B 1 179 ? 2.686 -7.309 4.586 1 98.69 179 VAL B N 1
ATOM 2898 C CA . VAL B 1 179 ? 3.771 -6.336 4.496 1 98.69 179 VAL B CA 1
ATOM 2899 C C . VAL B 1 179 ? 4.543 -6.301 5.816 1 98.69 179 VAL B C 1
ATOM 2901 O O . VAL B 1 179 ? 3.949 -6.406 6.891 1 98.69 179 VAL B O 1
ATOM 2904 N N . GLY B 1 180 ? 5.859 -6.09 5.664 1 97.56 180 GLY B N 1
ATOM 2905 C CA . GLY B 1 180 ? 6.73 -6.016 6.824 1 97.56 180 GLY B CA 1
ATOM 2906 C C . GLY B 1 180 ? 7.039 -7.375 7.426 1 97.56 180 GLY B C 1
ATOM 2907 O O . GLY B 1 180 ? 6.766 -8.406 6.812 1 97.56 180 GLY B O 1
ATOM 2908 N N . LYS B 1 181 ? 7.625 -7.379 8.578 1 95.69 181 LYS B N 1
ATOM 2909 C CA . LYS B 1 181 ? 8.117 -8.602 9.203 1 95.69 181 LYS B CA 1
ATOM 2910 C C . LYS B 1 181 ? 7.133 -9.125 10.242 1 95.69 181 LYS B C 1
ATOM 2912 O O . LYS B 1 181 ? 7.305 -10.227 10.773 1 95.69 181 LYS B O 1
ATOM 2917 N N . GLY B 1 182 ? 6.145 -8.367 10.5 1 95 182 GLY B N 1
ATOM 2918 C CA . GLY B 1 182 ? 5.199 -8.766 11.531 1 95 182 GLY B CA 1
ATOM 2919 C C . GLY B 1 182 ? 4.207 -9.812 11.062 1 95 182 GLY B C 1
ATOM 2920 O O . GLY B 1 182 ? 4.098 -10.078 9.859 1 95 182 GLY B O 1
ATOM 2921 N N . LYS B 1 183 ? 3.506 -10.406 12.016 1 97.62 183 LYS B N 1
ATOM 2922 C CA . LYS B 1 183 ? 2.439 -11.352 11.703 1 97.62 183 LYS B CA 1
ATOM 2923 C C . LYS B 1 183 ? 1.229 -10.641 11.102 1 97.62 183 LYS B C 1
ATOM 2925 O O . LYS B 1 183 ? 0.97 -9.477 11.422 1 97.62 183 LYS B O 1
ATOM 2930 N N . PRO B 1 184 ? 0.542 -11.344 10.195 1 98.69 184 PRO B N 1
ATOM 2931 C CA . PRO B 1 184 ? -0.71 -10.734 9.734 1 98.69 184 PRO B CA 1
ATOM 2932 C C . PRO B 1 184 ? -1.698 -10.492 10.875 1 98.69 184 PRO B C 1
ATOM 2934 O O . PRO B 1 184 ? -1.817 -11.312 11.781 1 98.69 184 PRO B O 1
ATOM 2937 N N . GLN B 1 185 ? -2.352 -9.344 10.758 1 98.69 185 GLN B N 1
ATOM 2938 C CA . GLN B 1 185 ? -3.389 -9.078 11.75 1 98.69 185 GLN B CA 1
ATOM 2939 C C . GLN B 1 185 ? -4.633 -9.914 11.484 1 98.69 185 GLN B C 1
ATOM 2941 O O . GLN B 1 185 ? -5.453 -10.125 12.383 1 98.69 185 GLN B O 1
ATOM 2946 N N . ASN B 1 186 ? -4.848 -10.281 10.242 1 98.75 186 ASN B N 1
ATOM 2947 C CA . ASN B 1 186 ? -5.914 -11.203 9.867 1 98.75 186 ASN B CA 1
ATOM 2948 C C . ASN B 1 186 ? -5.66 -12.609 10.398 1 98.75 186 ASN B C 1
ATOM 2950 O O . ASN B 1 186 ? -4.715 -13.281 9.984 1 98.75 186 ASN B O 1
ATOM 2954 N N . PRO B 1 187 ? -6.457 -13.07 11.328 1 98.62 187 PRO B N 1
ATOM 2955 C CA . PRO B 1 187 ? -6.164 -14.336 12.008 1 98.62 187 PRO B CA 1
ATOM 2956 C C . PRO B 1 187 ? -6.344 -15.555 11.094 1 98.62 187 PRO B C 1
ATOM 2958 O O . PRO B 1 187 ? -5.945 -16.656 11.461 1 98.62 187 PRO B O 1
ATOM 2961 N N . THR B 1 188 ? -6.879 -15.383 9.938 1 98.44 188 THR B N 1
ATOM 2962 C CA . THR B 1 188 ? -7.125 -16.516 9.055 1 98.44 188 THR B CA 1
ATOM 2963 C C . THR B 1 188 ? -5.891 -16.828 8.211 1 98.44 188 THR B C 1
ATOM 2965 O O . THR B 1 188 ? -5.848 -17.828 7.512 1 98.44 188 THR B O 1
ATOM 2968 N N . CYS B 1 189 ? -4.957 -16 8.305 1 98.69 189 CYS B N 1
ATOM 2969 C CA . CYS B 1 189 ? -3.82 -16.109 7.391 1 98.69 189 CYS B CA 1
ATOM 2970 C C . CYS B 1 189 ? -2.941 -17.297 7.746 1 98.69 189 CYS B C 1
ATOM 2972 O O . CYS B 1 189 ? -2.609 -17.516 8.914 1 98.69 189 CYS B O 1
ATOM 2974 N N . VAL B 1 190 ? -2.578 -17.984 6.68 1 98.62 190 VAL B N 1
ATOM 2975 C CA . VAL B 1 190 ? -1.66 -19.125 6.773 1 98.62 190 VAL B CA 1
ATOM 2976 C C . VAL B 1 190 ? -0.483 -18.906 5.824 1 98.62 190 VAL B C 1
ATOM 2978 O O . VAL B 1 190 ? -0.675 -18.672 4.629 1 98.62 190 VAL B O 1
ATOM 2981 N N . LYS B 1 191 ? 0.7 -19.047 6.398 1 98.56 191 LYS B N 1
ATOM 2982 C CA . LYS B 1 191 ? 1.905 -18.828 5.605 1 98.56 191 LYS B CA 1
ATOM 2983 C C . LYS B 1 191 ? 2.045 -19.891 4.516 1 98.56 191 LYS B C 1
ATOM 2985 O O . LYS B 1 191 ? 1.743 -21.062 4.734 1 98.56 191 LYS B O 1
ATOM 2990 N N . THR B 1 192 ? 2.57 -19.5 3.373 1 98.81 192 THR B N 1
ATOM 2991 C CA . THR B 1 192 ? 2.799 -20.422 2.271 1 98.81 192 THR B CA 1
ATOM 2992 C C . THR B 1 192 ? 3.865 -19.891 1.321 1 98.81 192 THR B C 1
ATOM 2994 O O . THR B 1 192 ? 4.078 -18.672 1.24 1 98.81 192 THR B O 1
ATOM 2997 N N . GLN B 1 193 ? 4.566 -20.766 0.703 1 98.88 193 GLN B N 1
ATOM 2998 C CA . GLN B 1 193 ? 5.27 -20.453 -0.535 1 98.88 193 GLN B CA 1
ATOM 2999 C C . GLN B 1 193 ? 4.367 -20.656 -1.749 1 98.88 193 GLN B C 1
ATOM 3001 O O . GLN B 1 193 ? 3.336 -21.328 -1.656 1 98.88 193 GLN B O 1
ATOM 3006 N N . VAL B 1 194 ? 4.695 -20.016 -2.812 1 98.88 194 VAL B N 1
ATOM 3007 C CA . VAL B 1 194 ? 3.969 -20.141 -4.07 1 98.88 194 VAL B CA 1
ATOM 3008 C C . VAL B 1 194 ? 4.922 -20.609 -5.172 1 98.88 194 VAL B C 1
ATOM 3010 O O . VAL B 1 194 ? 5.945 -19.969 -5.426 1 98.88 194 VAL B O 1
ATOM 3013 N N . LYS B 1 195 ? 4.543 -21.641 -5.852 1 98.56 195 LYS B N 1
ATOM 3014 C CA . LYS B 1 195 ? 5.422 -22.203 -6.867 1 98.56 195 LYS B CA 1
ATOM 3015 C C . LYS B 1 195 ? 4.805 -22.094 -8.258 1 98.56 195 LYS B C 1
ATOM 3017 O O . LYS B 1 195 ? 3.607 -22.328 -8.43 1 98.56 195 LYS B O 1
ATOM 3022 N N . ARG B 1 196 ? 5.641 -21.75 -9.086 1 98.31 196 ARG B N 1
ATOM 3023 C CA . ARG B 1 196 ? 5.316 -21.812 -10.508 1 98.31 196 ARG B CA 1
ATOM 3024 C C . ARG B 1 196 ? 5.449 -23.25 -11.023 1 98.31 196 ARG B C 1
ATOM 3026 O O . ARG B 1 196 ? 6.469 -23.906 -10.805 1 98.31 196 ARG B O 1
ATOM 3033 N N . VAL B 1 197 ? 4.441 -23.734 -11.703 1 96.88 197 VAL B N 1
ATOM 3034 C CA . VAL B 1 197 ? 4.453 -25.031 -12.352 1 96.88 197 VAL B CA 1
ATOM 3035 C C . VAL B 1 197 ? 4.027 -24.891 -13.812 1 96.88 197 VAL B C 1
ATOM 3037 O O . VAL B 1 197 ? 2.859 -24.609 -14.094 1 96.88 197 VAL B O 1
ATOM 3040 N N . PHE B 1 198 ? 4.957 -25.219 -14.688 1 96.94 198 PHE B N 1
ATOM 3041 C CA . PHE B 1 198 ? 4.656 -25.078 -16.109 1 96.94 198 PHE B CA 1
ATOM 3042 C C . PHE B 1 198 ? 3.652 -26.141 -16.547 1 96.94 198 PHE B C 1
ATOM 3044 O O . PHE B 1 198 ? 3.605 -27.234 -15.992 1 96.94 198 PHE B O 1
ATOM 3051 N N . ILE B 1 199 ? 2.914 -25.672 -17.578 1 92.88 199 ILE B N 1
ATOM 3052 C CA . ILE B 1 199 ? 1.862 -26.531 -18.094 1 92.88 199 ILE B CA 1
ATOM 3053 C C . ILE B 1 199 ? 2.34 -27.219 -19.375 1 92.88 199 ILE B C 1
ATOM 3055 O O . ILE B 1 199 ? 3.047 -26.609 -20.188 1 92.88 199 ILE B O 1
#

Organism: Cordyceps militaris (strain CM01) (NCBI:txid983644)

InterPro domains:
  IPR057229 Domain of unknown function DUF7907 [PF25484] (23-197)

Solvent-accessible surface area (backbone atoms only — not comparable to full-atom values): 21372 Å² total; per-residue (Å²): 132,85,79,73,76,77,74,76,69,75,72,78,63,74,74,68,64,66,48,71,39,68,50,74,53,20,32,42,31,31,50,33,91,48,76,91,53,36,65,36,34,38,25,59,35,84,48,52,93,72,25,27,35,37,22,68,36,90,66,68,91,45,76,51,29,41,33,33,42,24,24,37,83,87,57,68,44,84,38,90,66,36,44,44,54,19,33,42,30,38,57,47,79,48,97,89,47,65,47,74,11,28,27,28,70,44,79,46,72,75,36,25,55,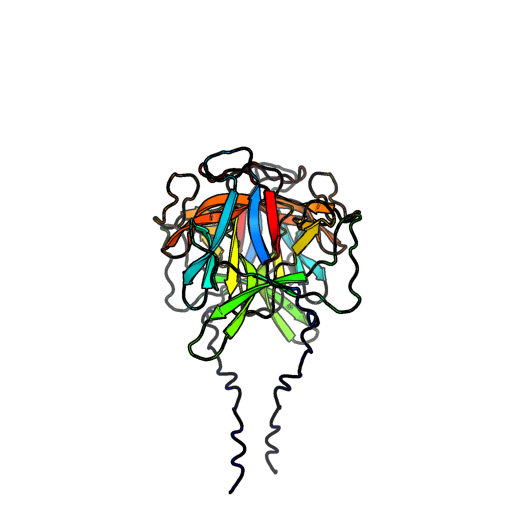28,40,43,29,29,29,80,58,95,64,58,43,60,30,27,37,29,68,84,76,23,35,52,28,34,76,46,34,68,44,48,66,44,92,72,31,41,76,59,71,54,38,80,41,66,51,34,23,40,26,59,41,64,45,93,88,37,76,44,51,25,51,31,35,36,26,25,86,61,78,61,59,36,73,63,52,39,69,32,47,39,24,60,41,76,113,134,83,79,75,77,76,75,75,68,75,71,75,62,74,72,68,62,66,47,72,40,69,49,74,54,20,31,44,29,31,50,35,92,46,76,90,50,36,65,36,33,39,26,58,36,83,49,52,92,72,26,27,34,37,23,68,36,89,66,70,89,46,76,52,28,41,34,33,41,23,25,35,84,87,59,67,44,85,35,91,66,35,45,43,53,19,33,42,29,38,55,46,78,46,98,90,47,66,46,74,13,28,27,27,71,43,77,44,71,76,35,27,54,28,38,43,30,29,29,81,57,94,63,57,44,60,31,27,37,29,69,83,77,24,34,52,27,33,74,47,33,68,43,48,66,44,91,71,30,40,77,60,71,54,39,81,43,67,52,36,25,40,25,58,43,64,45,93,89,36,76,45,52,24,50,30,35,34,26,26,87,61,79,61,60,36,73,62,51,39,69,32,46,40,26,62,41,76,112

Nearest PDB structures (foldseek):
  6ahu-assembly1_D  TM=1.773E-01  e=9.862E+00  Homo sapiens
  7vmb-assembly1_A  TM=2.716E-01  e=7.670E+00  Homo sapiens
  6ahu-assembly1_D  TM=1.774E-01  e=8.920E+00  Homo sapiens

Secondary structure (DSSP, 8-state):
-----------------S--EEPPPEEEEEE-SSTTTTTPEEEEEEEETTEEEEEEE-PPSSGGG-EEEEE-TT---SSTTB---EEEEEEEE-SS-EEEEEEEEE--TT-SEEEEEE-S-S---EEEEBTTT-BEEEEEEEE-SSSS-EEEEEEEE--EEEEEEEETTEEEEEEEEE-SSSPPSSTT-EE-EEEEEE-/-----------------S--EEPPPEEEEEE-SSTTTTTPEEEEEEEETTEEEEEEE-PPSSGGG-EEEEE-TT---SSTTB---EEEEEEEE-SS-EEEEEEEEE--TT-SEEEEEE-S-S---EEEEBTTT-BEEEEEEEE-SSSS-EEEEEEEE--EEEEEEEETTEEEEEEEEE-SSSPPSSTT-EE-EEEEEE-

Sequence (398 aa):
MKLTTIASAILLSGLAAADDIQSKPFKLVLDSSNGRINGKIISSCHSGAAIEGLCLSNDAPGPYTTYYLNTTEGATSPVTGYGASGKLVWNLPLQNQYVSEPMQFTYDPSTNVAHPLFQPSYTATYVAFGDEDNELALFSYVDDTVNPPRAGNFKALKQWYACTTYYTGYTYLTLNWVVGKGKPQNPTCVKTQVKRVFIMKLTTIASAILLSGLAAADDIQSKPFKLVLDSSNGRINGKIISSCHSGAAIEGLCLSNDAPGPYTTYYLNTTEGATSPVTGYGASGKLVWNLPLQNQYVSEPMQFTYDPSTNVAHPLFQPSYTATYVAFGDEDNELALFSYVDDTVNPPRAGNFKALKQWYACTTYYTGYTYLTLNWVVGKGKPQNPTCVKTQVKRVFI

Radius of gyration: 22.91 Å; Cα contacts (8 Å, |Δi|>4): 994; chains: 2; bounding box: 44×66×75 Å